Protein AF-A0A817ZMI4-F1 (afdb_monomer_lite)

Sequence (461 aa):
MVRLLRYGTIFGPLKDRWRYLYKSDLYKRRIEAGPEPERFRSSLINWNYDAELYACTHRFGEKMNIESLRNAMTDASFLNQIIKQRTEAGLAATDQTTLSFTHNEELAKRGKQIAENFLRRALQYWYPKFPQEGIDAVTKFLISESTIAYISSKLGFKTLIRCDVPSPRPTMLQNALFAFIGAIDENNNQSRAELFVADFILTHLVGKDMNEIWHVKNPMGLLTTVLEENGRQAPESRLIWATGVSSVLSTYVVGVYSNKEFLGKSAGATISLAEEMAARDALRRLFETDEKRAPIPFDKLYKHGFAHSSEGPEPAYHHVISGYKIYKHENEPFRLKYNNKSLNEFQLAYETWGKLNAKKNNAVLIFTGLSASSHAKSHDENPRAGWWEKFVGPNLGIDTNHFFVICCNHLGGCYGSTGPSSKNPKTNKPYGASFPMLSVEDFVRAQFHLIRHLGIEKVRY

Secondary structure (DSSP, 8-state):
----------S-----HHHHHHHHHHHHHHHHH-PPPP--GGGSSS--HHHHHHHHHHHHT----HHHHHHHTB-HHHHHHHHHHHHHTT-----TTTS----THHHHHHHHHHHHHHHHHHHHHH-TTS-HHHHHHHHHHHTSHHHHHHHHHHHTGGGT-B-SSSS--HHHHHHHHHHHHHHHGGGS-HHHHHHHHHHHTGGGGTT--HHHHS--S-HHHHHHHHHHHTTPPPPEEEEEEEE-TTSTT-EEEEEEEETTEEEEEEEESSHHHHHHHHHHHHHHHHTT-STTSPPP-HHHHHHTT----TTSSS-------SS-EEEEE-SS-EE-SSTT-EES-EEEEEEEES---TT---EEEEEPPTT--S--S-BTTB-SPPTTTTTEETTSSEETTT-EEEEEPPTT-SSSSSSTTSBPTTTSSB-GGGSPP--HHHHHHHHHHHHHHTT-S--B-

Structure (mmCIF, N/CA/C/O backbone):
data_AF-A0A817ZMI4-F1
#
_entry.id   AF-A0A817ZMI4-F1
#
loop_
_atom_site.group_PDB
_atom_site.id
_atom_site.type_symbol
_atom_site.label_atom_id
_atom_site.label_alt_id
_atom_site.label_comp_id
_atom_site.label_asym_id
_atom_site.label_entity_id
_atom_site.label_seq_id
_atom_site.pdbx_PDB_ins_code
_atom_site.Cartn_x
_atom_site.Cartn_y
_atom_site.Cartn_z
_atom_site.occupancy
_atom_site.B_iso_or_equiv
_atom_site.auth_seq_id
_atom_site.auth_comp_id
_atom_site.auth_asym_id
_atom_site.auth_atom_id
_atom_site.pdbx_PDB_model_num
ATOM 1 N N . MET A 1 1 ? 50.688 -44.377 -45.223 1.00 34.75 1 MET A N 1
ATOM 2 C CA . MET A 1 1 ? 50.822 -42.916 -45.038 1.00 34.75 1 MET A CA 1
ATOM 3 C C . MET A 1 1 ? 49.417 -42.318 -45.045 1.00 34.75 1 MET A C 1
ATOM 5 O O . MET A 1 1 ? 48.882 -42.038 -46.105 1.00 34.75 1 MET A O 1
ATOM 9 N N . VAL A 1 2 ? 48.766 -42.244 -43.880 1.00 22.95 2 VAL A N 1
ATOM 10 C CA . VAL A 1 2 ? 47.390 -41.733 -43.741 1.00 22.95 2 VAL A CA 1
ATOM 11 C C . VAL A 1 2 ? 47.461 -40.474 -42.887 1.00 22.95 2 VAL A C 1
ATOM 13 O O . VAL A 1 2 ? 47.774 -40.527 -41.700 1.00 22.95 2 VAL A O 1
ATOM 16 N N . ARG A 1 3 ? 47.247 -39.325 -43.529 1.00 22.47 3 ARG A N 1
ATOM 17 C CA . ARG A 1 3 ? 47.190 -38.008 -42.891 1.00 22.47 3 ARG A CA 1
ATOM 18 C C . ARG A 1 3 ? 45.820 -37.881 -42.217 1.00 22.47 3 ARG A C 1
ATOM 20 O O . ARG A 1 3 ? 44.835 -37.547 -42.864 1.00 22.47 3 ARG A O 1
ATOM 27 N N . LEU A 1 4 ? 45.759 -38.183 -40.922 1.00 25.97 4 LEU A N 1
ATOM 28 C CA . LEU A 1 4 ? 44.625 -37.828 -40.069 1.00 25.97 4 LEU A CA 1
ATOM 29 C C . LEU A 1 4 ? 44.621 -36.307 -39.874 1.00 25.97 4 LEU A C 1
ATOM 31 O O . LEU A 1 4 ? 45.512 -35.741 -39.238 1.00 25.97 4 LEU A O 1
ATOM 35 N N . LEU A 1 5 ? 43.621 -35.651 -40.459 1.00 27.36 5 LEU A N 1
ATOM 36 C CA . LEU A 1 5 ? 43.275 -34.260 -40.193 1.00 27.36 5 LEU A CA 1
ATOM 37 C C . LEU A 1 5 ? 42.954 -34.113 -38.698 1.00 27.36 5 LEU A C 1
ATOM 39 O O . LEU A 1 5 ? 41.965 -34.652 -38.205 1.00 27.36 5 LEU A O 1
ATOM 43 N N . ARG A 1 6 ? 43.809 -33.386 -37.970 1.00 25.92 6 ARG A N 1
ATOM 44 C CA . ARG A 1 6 ? 43.510 -32.907 -36.618 1.00 25.92 6 ARG A CA 1
ATOM 45 C C . ARG A 1 6 ? 42.346 -31.923 -36.716 1.00 25.92 6 ARG A C 1
ATOM 47 O O . ARG A 1 6 ? 42.524 -30.811 -37.207 1.00 25.92 6 ARG A O 1
ATOM 54 N N . TYR A 1 7 ? 41.176 -32.318 -36.224 1.00 29.86 7 TYR A N 1
ATOM 55 C CA . TYR A 1 7 ? 40.136 -31.363 -35.863 1.00 29.86 7 TYR A CA 1
ATOM 56 C C . TYR A 1 7 ? 40.684 -30.455 -34.759 1.00 29.86 7 TYR A C 1
ATOM 58 O O . TYR A 1 7 ? 41.041 -30.919 -33.675 1.00 29.86 7 TYR A O 1
ATOM 66 N N . GLY A 1 8 ? 40.791 -29.164 -35.067 1.00 29.58 8 GLY A N 1
ATOM 67 C CA . GLY A 1 8 ? 41.100 -28.126 -34.097 1.00 29.58 8 GLY A CA 1
ATOM 68 C C . GLY A 1 8 ? 40.060 -28.116 -32.978 1.00 29.58 8 GLY A C 1
ATOM 69 O O . GLY A 1 8 ? 38.854 -28.099 -33.211 1.00 29.58 8 GLY A O 1
ATOM 70 N N . THR A 1 9 ? 40.561 -28.146 -31.754 1.00 34.28 9 THR A N 1
ATOM 71 C CA . THR A 1 9 ? 39.859 -27.950 -30.487 1.00 34.28 9 THR A CA 1
ATOM 72 C C . THR A 1 9 ? 39.013 -26.670 -30.485 1.00 34.28 9 THR A C 1
ATOM 74 O O . THR A 1 9 ? 39.555 -25.580 -30.337 1.00 34.28 9 THR A O 1
ATOM 77 N N . ILE A 1 10 ? 37.685 -26.808 -30.582 1.00 40.47 10 ILE A N 1
ATOM 78 C CA . ILE A 1 10 ? 36.694 -25.757 -30.239 1.00 40.47 10 ILE A CA 1
ATOM 79 C C . ILE A 1 10 ? 36.048 -26.025 -28.860 1.00 40.47 10 ILE A C 1
ATOM 81 O O . ILE A 1 10 ? 35.203 -25.275 -28.386 1.00 40.47 10 ILE A O 1
ATOM 85 N N . PHE A 1 11 ? 36.500 -27.045 -28.131 1.00 34.94 11 PHE A N 1
ATOM 86 C CA . PHE A 1 11 ? 36.130 -27.239 -26.731 1.00 34.94 11 PHE A CA 1
ATOM 87 C C . PHE A 1 11 ? 37.351 -26.972 -25.856 1.00 34.94 11 PHE A C 1
ATOM 89 O O . PHE A 1 11 ? 38.302 -27.752 -25.847 1.00 34.94 11 PHE A O 1
ATOM 96 N N . GLY A 1 12 ? 37.328 -25.856 -25.119 1.00 42.50 12 GLY A N 1
ATOM 97 C CA . GLY A 1 12 ? 38.193 -25.692 -23.950 1.00 42.50 12 GLY A CA 1
ATOM 98 C C . GLY A 1 12 ? 38.009 -26.877 -22.989 1.00 42.50 12 GLY A C 1
ATOM 99 O O . GLY A 1 12 ? 36.995 -27.576 -23.083 1.00 42.50 12 GLY A O 1
ATOM 100 N N . PRO A 1 13 ? 38.964 -27.133 -22.075 1.00 49.22 13 PRO A N 1
ATOM 101 C CA . PRO A 1 13 ? 38.909 -28.301 -21.202 1.00 49.22 13 PRO A CA 1
ATOM 102 C C . PRO A 1 13 ? 37.546 -28.340 -20.516 1.00 49.22 13 PRO A C 1
ATOM 104 O O . PRO A 1 13 ? 37.113 -27.318 -19.976 1.00 49.22 13 PRO A O 1
ATOM 107 N N . LEU A 1 14 ? 36.869 -29.493 -20.588 1.00 50.56 14 LEU A N 1
ATOM 108 C CA . LEU A 1 14 ? 35.656 -29.803 -19.832 1.00 50.56 14 LEU A CA 1
ATOM 109 C C . LEU A 1 14 ? 35.898 -29.367 -18.384 1.00 50.56 14 LEU A C 1
ATOM 111 O O . LEU A 1 14 ? 36.540 -30.077 -17.615 1.00 50.56 14 LEU A O 1
ATOM 115 N N . LYS A 1 15 ? 35.458 -28.156 -18.019 1.00 57.34 15 LYS A N 1
ATOM 116 C CA . LYS A 1 15 ? 35.503 -27.703 -16.633 1.00 57.34 15 LYS A CA 1
ATOM 117 C C . LYS A 1 15 ? 34.625 -28.687 -15.888 1.00 57.34 15 LYS A C 1
ATOM 119 O O . LYS A 1 15 ? 33.422 -28.734 -16.135 1.00 57.34 15 LYS A O 1
ATOM 124 N N . ASP A 1 16 ? 35.254 -29.487 -15.039 1.00 64.25 16 ASP A N 1
ATOM 125 C CA . ASP A 1 16 ? 34.591 -30.476 -14.212 1.00 64.25 16 ASP A CA 1
ATOM 126 C C . ASP A 1 16 ? 33.270 -29.923 -13.660 1.00 64.25 16 ASP A C 1
ATOM 128 O O . ASP A 1 16 ? 33.266 -28.896 -12.973 1.00 64.25 16 ASP A O 1
ATOM 132 N N . ARG A 1 17 ? 32.139 -30.577 -13.955 1.00 67.81 17 ARG A N 1
ATOM 133 C CA . ARG A 1 17 ? 30.804 -30.103 -13.534 1.00 67.81 17 ARG A CA 1
ATOM 134 C C . ARG A 1 17 ? 30.726 -29.842 -12.021 1.00 67.81 17 ARG A C 1
ATOM 136 O O . ARG A 1 17 ? 30.013 -28.935 -11.596 1.00 67.81 17 ARG A O 1
ATOM 143 N N . TRP A 1 18 ? 31.514 -30.564 -11.216 1.00 77.06 18 TRP A N 1
ATOM 144 C CA . TRP A 1 18 ? 31.599 -30.371 -9.765 1.00 77.06 18 TRP A CA 1
ATOM 145 C C . TRP A 1 18 ? 32.202 -29.017 -9.360 1.00 77.06 18 TRP A C 1
ATOM 147 O O . TRP A 1 18 ? 31.798 -28.459 -8.343 1.00 77.06 18 TRP A O 1
ATOM 157 N N . ARG A 1 19 ? 33.105 -28.424 -10.159 1.00 80.62 19 ARG A N 1
ATOM 158 C CA . ARG A 1 19 ? 33.730 -27.124 -9.842 1.00 80.62 19 ARG A CA 1
ATOM 159 C C . ARG A 1 19 ? 32.723 -25.982 -9.841 1.00 80.62 19 ARG A C 1
ATOM 161 O O . ARG A 1 19 ? 32.882 -25.043 -9.068 1.00 80.62 19 ARG A O 1
ATOM 168 N N . TYR A 1 20 ? 31.712 -26.035 -10.710 1.00 83.50 20 TYR A N 1
ATOM 169 C CA . TYR A 1 20 ? 30.647 -25.030 -10.727 1.00 83.50 20 TYR A CA 1
ATOM 170 C C . TYR A 1 20 ? 29.802 -25.113 -9.454 1.00 83.50 20 TYR A C 1
ATOM 172 O O . TYR A 1 20 ? 29.614 -24.100 -8.785 1.00 83.50 20 TYR A O 1
ATOM 180 N N . LEU A 1 21 ? 29.376 -26.326 -9.083 1.00 86.88 21 LEU A N 1
ATOM 181 C CA . LEU A 1 21 ? 28.621 -26.569 -7.852 1.00 86.88 21 LEU A CA 1
ATOM 182 C C . LEU A 1 21 ? 29.419 -26.136 -6.618 1.00 86.88 21 LEU A C 1
ATOM 184 O O . LEU A 1 21 ? 28.891 -25.425 -5.773 1.00 86.88 21 LEU A O 1
ATOM 188 N N . TYR A 1 22 ? 30.710 -26.465 -6.571 1.00 88.25 22 TYR A N 1
ATOM 189 C CA . TYR A 1 22 ? 31.601 -26.059 -5.487 1.00 88.25 22 TYR A CA 1
ATOM 190 C C . TYR A 1 22 ? 31.787 -24.534 -5.401 1.00 88.25 22 TYR A C 1
ATOM 192 O O . TYR A 1 22 ? 31.718 -23.961 -4.320 1.00 88.25 22 TYR A O 1
ATOM 200 N N . LYS A 1 23 ? 31.968 -23.834 -6.530 1.00 89.19 23 LYS A N 1
ATOM 201 C CA . LYS A 1 23 ? 32.045 -22.360 -6.538 1.00 89.19 23 LYS A CA 1
ATOM 202 C C . LYS A 1 23 ? 30.724 -21.700 -6.151 1.00 89.19 23 LYS A C 1
ATOM 204 O O . LYS A 1 23 ? 30.746 -20.669 -5.488 1.00 89.19 23 LYS A O 1
ATOM 209 N N . SER A 1 24 ? 29.597 -22.277 -6.565 1.00 88.38 24 SER A N 1
ATOM 210 C CA . SER A 1 24 ? 28.270 -21.819 -6.151 1.00 88.38 24 SER A CA 1
ATOM 211 C C . SER A 1 24 ? 28.081 -21.990 -4.643 1.00 88.38 24 SER A C 1
ATOM 213 O O . SER A 1 24 ? 27.610 -21.063 -3.992 1.00 88.38 24 SER A O 1
ATOM 215 N N . ASP A 1 25 ? 28.523 -23.116 -4.079 1.00 91.75 25 ASP A N 1
ATOM 216 C CA . ASP A 1 25 ? 28.516 -23.363 -2.635 1.00 91.75 25 ASP A CA 1
ATOM 217 C C . ASP A 1 25 ? 29.406 -22.364 -1.878 1.00 91.75 25 ASP A C 1
ATOM 219 O O . ASP A 1 25 ? 28.947 -21.711 -0.947 1.00 91.75 25 ASP A O 1
ATOM 223 N N . LEU A 1 26 ? 30.643 -22.134 -2.336 1.00 91.19 26 LEU A N 1
ATOM 224 C CA . LEU A 1 26 ? 31.527 -21.116 -1.752 1.00 91.19 26 LEU A CA 1
ATOM 225 C C . LEU A 1 26 ? 30.941 -19.700 -1.828 1.00 91.19 26 LEU A C 1
ATOM 227 O O . LEU A 1 26 ? 31.130 -18.909 -0.906 1.00 91.19 26 LEU A O 1
ATOM 231 N N . TYR A 1 27 ? 30.236 -19.369 -2.912 1.00 87.69 27 TYR A N 1
ATOM 232 C CA . TYR A 1 27 ? 29.552 -18.085 -3.045 1.00 87.69 27 TYR A CA 1
ATOM 233 C C . TYR A 1 27 ? 28.401 -17.951 -2.039 1.00 87.69 27 TYR A C 1
ATOM 235 O O . TYR A 1 27 ? 28.281 -16.910 -1.401 1.00 87.69 27 TYR A O 1
ATOM 243 N N . LYS A 1 28 ? 27.613 -19.013 -1.821 1.00 88.62 28 LYS A N 1
ATOM 244 C CA . LYS A 1 28 ? 26.571 -19.033 -0.780 1.00 88.62 28 LYS A CA 1
ATOM 245 C C . LYS A 1 28 ? 27.164 -18.864 0.615 1.00 88.62 28 LYS A C 1
ATOM 247 O O . LYS A 1 28 ? 26.740 -17.971 1.336 1.00 88.62 28 LYS A O 1
ATOM 252 N N . ARG A 1 29 ? 28.212 -19.626 0.947 1.00 90.94 29 ARG A N 1
ATOM 253 C CA . ARG A 1 29 ? 28.925 -19.497 2.230 1.00 90.94 29 ARG A CA 1
ATOM 254 C C . ARG A 1 29 ? 29.503 -18.100 2.437 1.00 90.94 29 ARG A C 1
ATOM 256 O O . ARG A 1 29 ? 29.531 -17.606 3.556 1.00 90.94 29 ARG A O 1
ATOM 263 N N . ARG A 1 30 ? 29.963 -17.442 1.367 1.00 88.31 30 ARG A N 1
ATOM 264 C CA . ARG A 1 30 ? 30.409 -16.043 1.427 1.00 88.31 30 ARG A CA 1
ATOM 265 C C . ARG A 1 30 ? 29.259 -15.100 1.786 1.00 88.31 30 ARG A C 1
ATOM 267 O O . ARG A 1 30 ? 29.470 -14.228 2.615 1.00 88.31 30 ARG A O 1
ATOM 274 N N . ILE A 1 31 ? 28.082 -15.271 1.182 1.00 87.12 31 ILE A N 1
ATOM 275 C CA . ILE A 1 31 ? 26.888 -14.475 1.514 1.00 87.12 31 ILE A CA 1
ATOM 276 C C . ILE A 1 31 ? 26.465 -14.718 2.972 1.00 87.12 31 ILE A C 1
ATOM 278 O O . ILE A 1 31 ? 26.097 -13.779 3.669 1.00 87.12 31 ILE A O 1
ATOM 282 N N . GLU A 1 32 ? 26.552 -15.963 3.447 1.00 89.56 32 GLU A N 1
ATOM 283 C CA . GLU A 1 32 ? 26.251 -16.335 4.838 1.00 89.56 32 GLU A CA 1
ATOM 284 C C . GLU A 1 32 ? 27.261 -15.762 5.841 1.00 89.56 32 GLU A C 1
ATOM 286 O O . GLU A 1 32 ? 26.881 -15.392 6.949 1.00 89.56 32 GLU A O 1
ATOM 291 N N . ALA A 1 33 ? 28.538 -15.656 5.458 1.00 90.19 33 ALA A N 1
ATOM 292 C CA . ALA A 1 33 ? 29.588 -15.079 6.297 1.00 90.19 33 ALA A CA 1
ATOM 293 C C . ALA A 1 33 ? 29.386 -13.576 6.563 1.00 90.19 33 ALA A C 1
ATOM 295 O O . ALA A 1 33 ? 29.938 -13.045 7.527 1.00 90.19 33 ALA A O 1
ATOM 296 N N . GLY A 1 34 ? 28.603 -12.893 5.729 1.00 86.62 34 GLY A N 1
ATOM 297 C CA . GLY A 1 34 ? 28.190 -11.520 5.964 1.00 86.62 34 GLY A CA 1
ATOM 298 C C . GLY A 1 34 ? 27.690 -10.830 4.696 1.00 86.62 34 GLY A C 1
ATOM 299 O O . GLY A 1 34 ? 28.066 -11.209 3.583 1.00 86.62 34 GLY A O 1
ATOM 300 N N . PRO A 1 35 ? 26.854 -9.790 4.846 1.00 82.38 35 PRO A N 1
ATOM 301 C CA . PRO A 1 35 ? 26.375 -9.020 3.712 1.00 82.38 35 PRO A CA 1
ATOM 302 C C . PRO A 1 35 ? 27.527 -8.237 3.071 1.00 82.38 35 PRO A C 1
ATOM 304 O O . PRO A 1 35 ? 28.329 -7.596 3.752 1.00 82.38 35 PRO A O 1
ATOM 307 N N . GLU A 1 36 ? 27.596 -8.267 1.741 1.00 81.06 36 GLU A N 1
ATOM 308 C CA . GLU A 1 36 ? 28.456 -7.353 0.990 1.00 81.06 36 GLU A CA 1
ATOM 309 C C . GLU A 1 36 ? 28.009 -5.897 1.223 1.00 81.06 36 GLU A C 1
ATOM 311 O O . GLU A 1 36 ? 26.822 -5.656 1.472 1.00 81.06 36 GLU A O 1
ATOM 316 N N . PRO A 1 37 ? 28.922 -4.909 1.132 1.00 84.75 37 PRO A N 1
ATOM 317 C CA . PRO A 1 37 ? 28.535 -3.509 1.247 1.00 84.75 37 PRO A CA 1
ATOM 318 C C . PRO A 1 37 ? 27.491 -3.169 0.183 1.00 84.75 37 PRO A C 1
ATOM 320 O O . PRO A 1 37 ? 27.635 -3.544 -0.987 1.00 84.75 37 PRO A O 1
ATOM 323 N N . GLU A 1 38 ? 26.445 -2.452 0.592 1.00 85.88 38 GLU A N 1
ATOM 324 C CA . GLU A 1 38 ? 25.374 -2.066 -0.317 1.00 85.88 38 GLU A CA 1
ATOM 325 C C . GLU A 1 38 ? 25.919 -1.216 -1.468 1.00 85.88 38 GLU A C 1
ATOM 327 O O . GLU A 1 38 ? 26.738 -0.312 -1.288 1.00 85.88 38 GLU A O 1
ATOM 332 N N . ARG A 1 39 ? 25.439 -1.508 -2.675 1.00 88.25 39 ARG A N 1
ATOM 333 C CA . ARG A 1 39 ? 25.784 -0.774 -3.893 1.00 88.25 39 ARG A CA 1
ATOM 334 C C . ARG A 1 39 ? 24.528 -0.165 -4.481 1.00 88.25 39 ARG A C 1
ATOM 336 O O . ARG A 1 39 ? 23.438 -0.720 -4.347 1.00 88.25 39 ARG A O 1
ATOM 343 N N . PHE A 1 40 ? 24.689 0.942 -5.197 1.00 90.12 40 PHE A N 1
ATOM 344 C CA . PHE A 1 40 ? 23.591 1.514 -5.963 1.00 90.12 40 PHE A CA 1
ATOM 345 C C . PHE A 1 40 ? 23.077 0.503 -6.984 1.00 90.12 40 PHE A C 1
ATOM 347 O O . PHE A 1 40 ? 23.865 -0.122 -7.701 1.00 90.12 40 PHE A O 1
ATOM 354 N N . ARG A 1 41 ? 21.754 0.400 -7.128 1.00 89.25 41 ARG A N 1
ATOM 355 C CA . ARG A 1 41 ? 21.135 -0.423 -8.178 1.00 89.25 41 ARG A CA 1
ATOM 356 C C . ARG A 1 41 ? 21.623 -0.030 -9.579 1.00 89.25 41 ARG A C 1
ATOM 358 O O . ARG A 1 41 ? 21.739 -0.903 -10.442 1.00 89.25 41 ARG A O 1
ATOM 365 N N . SER A 1 42 ? 21.954 1.246 -9.766 1.00 88.25 42 SER A N 1
ATOM 366 C CA . SER A 1 42 ? 22.490 1.811 -11.006 1.00 88.25 42 SER A CA 1
ATOM 367 C C . SER A 1 42 ? 23.905 1.355 -11.361 1.00 88.25 42 SER A C 1
ATOM 369 O O . SER A 1 42 ? 24.293 1.445 -12.519 1.00 88.25 42 SER A O 1
ATOM 371 N N . SER A 1 43 ? 24.667 0.833 -10.395 1.00 89.31 43 SER A N 1
ATOM 372 C CA . SER A 1 43 ? 26.020 0.306 -10.630 1.00 89.31 43 SER A CA 1
ATOM 373 C C . SER A 1 43 ? 26.032 -1.097 -11.251 1.00 89.31 43 SER A C 1
ATOM 375 O O . SER A 1 43 ? 27.084 -1.591 -11.655 1.00 89.31 43 SER A O 1
ATOM 377 N N . LEU A 1 44 ? 24.876 -1.766 -11.308 1.00 88.19 44 LEU A N 1
ATOM 378 C CA . LEU A 1 44 ? 24.746 -3.096 -11.900 1.00 88.19 44 LEU A CA 1
ATOM 379 C C . LEU A 1 44 ? 24.613 -3.004 -13.425 1.00 88.19 44 LEU A C 1
ATOM 381 O O . LEU A 1 44 ? 23.970 -2.099 -13.943 1.00 88.19 44 LEU A O 1
ATOM 385 N N . ILE A 1 45 ? 25.156 -4.001 -14.133 1.00 87.44 45 ILE A N 1
ATOM 386 C CA . ILE A 1 45 ? 25.247 -4.043 -15.608 1.00 87.44 45 ILE A CA 1
ATOM 387 C C . ILE A 1 45 ? 23.875 -3.877 -16.288 1.00 87.44 45 ILE A C 1
ATOM 389 O O . ILE A 1 45 ? 23.762 -3.221 -17.318 1.00 87.44 45 ILE A O 1
ATOM 393 N N . ASN A 1 46 ? 22.820 -4.445 -15.699 1.00 90.44 46 ASN A N 1
ATOM 394 C CA . ASN A 1 46 ? 21.464 -4.407 -16.248 1.00 90.44 46 ASN A CA 1
ATOM 395 C C . ASN A 1 46 ? 20.699 -3.190 -15.708 1.00 90.44 46 ASN A C 1
ATOM 397 O O . ASN A 1 46 ? 19.777 -3.336 -14.895 1.00 90.44 46 ASN A O 1
ATOM 401 N N . TRP A 1 47 ? 21.126 -1.988 -16.087 1.00 91.56 47 TRP A N 1
ATOM 402 C CA . TRP A 1 47 ? 20.478 -0.743 -15.683 1.00 91.56 47 TRP A CA 1
ATOM 403 C C . TRP A 1 47 ? 20.495 0.298 -16.801 1.00 91.56 47 TRP A C 1
ATOM 405 O O . TRP A 1 47 ? 21.546 0.607 -17.356 1.00 91.56 47 TRP A O 1
ATOM 415 N N . ASN A 1 48 ? 19.328 0.872 -17.090 1.00 93.69 48 ASN A N 1
ATOM 416 C CA . ASN A 1 48 ? 19.181 2.032 -17.960 1.00 93.69 48 ASN A CA 1
ATOM 417 C C . ASN A 1 48 ? 18.191 3.001 -17.308 1.00 93.69 48 ASN A C 1
ATOM 419 O O . ASN A 1 48 ? 17.015 2.680 -17.165 1.00 93.69 48 ASN A O 1
ATOM 423 N N . TYR A 1 49 ? 18.674 4.180 -16.916 1.00 92.69 49 TYR A N 1
ATOM 424 C CA . TYR A 1 49 ? 17.883 5.127 -16.136 1.00 92.69 49 TYR A CA 1
ATOM 425 C C . TYR A 1 49 ? 16.651 5.642 -16.888 1.00 92.69 49 TYR A C 1
ATOM 427 O O . TYR A 1 49 ? 15.569 5.689 -16.313 1.00 92.69 49 TYR A O 1
ATOM 435 N N . ASP A 1 50 ? 16.780 5.961 -18.176 1.00 92.31 50 ASP A N 1
ATOM 436 C CA . ASP A 1 50 ? 15.670 6.511 -18.961 1.00 92.31 50 ASP A CA 1
ATOM 437 C C . ASP A 1 50 ? 14.579 5.467 -19.209 1.00 92.31 50 ASP A C 1
ATOM 439 O O . ASP A 1 50 ? 13.390 5.775 -19.128 1.00 92.31 50 ASP A O 1
ATOM 443 N N . ALA A 1 51 ? 14.977 4.210 -19.426 1.00 91.88 51 ALA A N 1
ATOM 444 C CA . ALA A 1 51 ? 14.037 3.099 -19.541 1.00 91.88 51 ALA A CA 1
ATOM 445 C C . ALA A 1 51 ? 13.291 2.839 -18.221 1.00 91.88 51 ALA A C 1
ATOM 447 O O . ALA A 1 51 ? 12.094 2.564 -18.239 1.00 91.88 51 ALA A O 1
ATOM 448 N N . GLU A 1 52 ? 13.973 2.958 -17.078 1.00 93.25 52 GLU A N 1
ATOM 449 C CA . GLU A 1 52 ? 13.370 2.788 -15.750 1.00 93.25 52 GLU A CA 1
ATOM 450 C C . GLU A 1 52 ? 12.415 3.942 -15.402 1.00 93.25 52 GLU A C 1
ATOM 452 O O . GLU A 1 52 ? 11.327 3.703 -14.876 1.00 93.25 52 GLU A O 1
ATOM 457 N N . LEU A 1 53 ? 12.761 5.187 -15.757 1.00 92.31 53 LEU A N 1
ATOM 458 C CA . LEU A 1 53 ? 11.858 6.335 -15.624 1.00 92.31 53 LEU A CA 1
ATOM 459 C C . LEU A 1 53 ? 10.613 6.178 -16.506 1.00 92.31 53 LEU A C 1
ATOM 461 O O . LEU A 1 53 ? 9.498 6.393 -16.035 1.00 92.31 53 LEU A O 1
ATOM 465 N N . TYR A 1 54 ? 10.782 5.746 -17.756 1.00 90.69 54 TYR A N 1
ATOM 466 C CA . TYR A 1 54 ? 9.667 5.456 -18.660 1.00 90.69 54 TYR A CA 1
ATOM 467 C C . TYR A 1 54 ? 8.787 4.305 -18.145 1.00 90.69 54 TYR A C 1
ATOM 469 O O . TYR A 1 54 ? 7.562 4.392 -18.140 1.00 90.69 54 TYR A O 1
ATOM 477 N N . ALA A 1 55 ? 9.385 3.224 -17.643 1.00 89.81 55 ALA A N 1
ATOM 478 C CA . ALA A 1 55 ? 8.630 2.126 -17.045 1.00 89.81 55 ALA A CA 1
ATOM 479 C C . ALA A 1 55 ? 7.866 2.574 -15.786 1.00 89.81 55 ALA A C 1
ATOM 481 O O . ALA A 1 55 ? 6.763 2.091 -15.530 1.00 89.81 55 ALA A O 1
ATOM 482 N N . CYS A 1 56 ? 8.432 3.505 -15.013 1.00 89.88 56 CYS A N 1
ATOM 483 C CA . CYS A 1 56 ? 7.797 4.088 -13.837 1.00 89.88 56 CYS A CA 1
ATOM 484 C C . CYS A 1 56 ? 6.508 4.843 -14.202 1.00 89.88 56 CYS A C 1
ATOM 486 O O . CYS A 1 56 ? 5.465 4.565 -13.613 1.00 89.88 56 CYS A O 1
ATOM 488 N N . THR A 1 57 ? 6.533 5.722 -15.211 1.00 87.31 57 THR A N 1
ATOM 489 C CA . THR A 1 57 ? 5.330 6.464 -15.643 1.00 87.31 57 THR A CA 1
ATOM 490 C C . THR A 1 57 ? 4.223 5.521 -16.117 1.00 87.31 57 THR A C 1
ATOM 492 O O . THR A 1 57 ? 3.074 5.636 -15.689 1.00 87.31 57 THR A O 1
ATOM 495 N N . HIS A 1 58 ? 4.582 4.518 -16.921 1.00 87.06 58 HIS A N 1
ATOM 496 C CA . HIS A 1 58 ? 3.641 3.521 -17.426 1.00 87.06 58 HIS A CA 1
ATOM 497 C C . HIS A 1 58 ? 3.074 2.607 -16.338 1.00 87.06 58 HIS A C 1
ATOM 499 O O . HIS A 1 58 ? 1.911 2.219 -16.431 1.00 87.06 58 HIS A O 1
ATOM 505 N N . ARG A 1 59 ? 3.850 2.291 -15.293 1.00 88.06 59 ARG A N 1
ATOM 506 C CA . ARG A 1 59 ? 3.378 1.496 -14.148 1.00 88.06 59 ARG A CA 1
ATOM 507 C C . ARG A 1 59 ? 2.210 2.168 -13.430 1.00 88.06 59 ARG A C 1
ATOM 509 O O . ARG A 1 59 ? 1.292 1.475 -13.008 1.00 88.06 59 ARG A O 1
ATOM 516 N N . PHE A 1 60 ? 2.254 3.491 -13.298 1.00 86.06 60 PHE A N 1
ATOM 517 C CA . PHE A 1 60 ? 1.192 4.272 -12.659 1.00 86.06 60 PHE A CA 1
ATOM 518 C C . PHE A 1 60 ? 0.102 4.729 -13.637 1.00 86.06 60 PHE A C 1
ATOM 520 O O . PHE A 1 60 ? -0.920 5.257 -13.209 1.00 86.06 60 PHE A O 1
ATOM 527 N N . GLY A 1 61 ? 0.296 4.521 -14.943 1.00 83.62 61 GLY A N 1
ATOM 528 C CA . GLY A 1 61 ? -0.617 5.015 -15.974 1.00 83.62 61 GLY A CA 1
ATOM 529 C C . GLY A 1 61 ? -0.603 6.541 -16.117 1.00 83.62 61 GLY A C 1
ATOM 530 O O . GLY A 1 61 ? -1.565 7.111 -16.626 1.00 83.62 61 GLY A O 1
ATOM 531 N N . GLU A 1 62 ? 0.468 7.209 -15.677 1.00 82.31 62 GLU A N 1
ATOM 532 C CA . GLU A 1 62 ? 0.577 8.670 -15.697 1.00 82.31 62 GLU A CA 1
ATOM 533 C C . GLU A 1 62 ? 1.320 9.163 -16.941 1.00 82.31 62 GLU A C 1
ATOM 535 O O . GLU A 1 62 ? 2.404 8.682 -17.278 1.00 82.31 62 GLU A O 1
ATOM 540 N N . LYS A 1 63 ? 0.765 10.178 -17.612 1.00 81.00 63 LYS A N 1
ATOM 541 C CA . LYS A 1 63 ? 1.415 10.851 -18.747 1.00 81.00 63 LYS A CA 1
ATOM 542 C C . LYS A 1 63 ? 2.227 12.038 -18.225 1.00 81.00 63 LYS A C 1
ATOM 544 O O . LYS A 1 63 ? 1.700 13.138 -18.095 1.00 81.00 63 LYS A O 1
ATOM 549 N N . MET A 1 64 ? 3.500 11.804 -17.909 1.00 82.44 64 MET A N 1
ATOM 550 C CA . MET A 1 64 ? 4.419 12.828 -17.392 1.00 82.44 64 MET A CA 1
ATOM 551 C C . MET A 1 64 ? 5.577 13.102 -18.349 1.00 82.44 64 MET A C 1
ATOM 553 O O . MET A 1 64 ? 6.003 12.217 -19.093 1.00 82.44 64 MET A O 1
ATOM 557 N N . ASN A 1 65 ? 6.123 14.319 -18.279 1.00 87.75 65 ASN A N 1
ATOM 558 C CA . ASN A 1 65 ? 7.397 14.634 -18.911 1.00 87.75 65 ASN A CA 1
ATOM 559 C C . ASN A 1 65 ? 8.531 13.902 -18.170 1.00 87.75 65 ASN A C 1
ATOM 561 O O . ASN A 1 65 ? 8.634 13.955 -16.941 1.00 87.75 65 ASN A O 1
ATOM 565 N N . ILE A 1 66 ? 9.392 13.223 -18.929 1.00 87.62 66 ILE A N 1
ATOM 566 C CA . ILE A 1 66 ? 10.534 12.476 -18.394 1.00 87.62 66 ILE A CA 1
ATOM 567 C C . ILE A 1 66 ? 11.514 13.423 -17.693 1.00 87.62 66 ILE A C 1
ATOM 569 O O . ILE A 1 66 ? 12.103 13.040 -16.687 1.00 87.62 66 ILE A O 1
ATOM 573 N N . GLU A 1 67 ? 11.669 14.661 -18.170 1.00 88.56 67 GLU A N 1
ATOM 574 C CA . GLU A 1 67 ? 12.569 15.651 -17.562 1.00 88.56 67 GLU A CA 1
ATOM 575 C C . GLU A 1 67 ? 12.092 16.098 -16.175 1.00 88.56 67 GLU A C 1
ATOM 577 O O . GLU A 1 67 ? 12.873 16.106 -15.224 1.00 88.56 67 GLU A O 1
ATOM 582 N N . SER A 1 68 ? 10.797 16.369 -16.021 1.00 88.81 68 SER A N 1
ATOM 583 C CA . SER A 1 68 ? 10.191 16.702 -14.729 1.00 88.81 68 SER A CA 1
ATOM 584 C C . SER A 1 68 ? 10.309 15.548 -13.738 1.00 88.81 68 SER A C 1
ATOM 586 O O . SER A 1 68 ? 10.713 15.737 -12.591 1.00 88.81 68 SER A O 1
ATOM 588 N N . LEU A 1 69 ? 10.050 14.318 -14.196 1.00 90.94 69 LEU A N 1
ATOM 589 C CA . LEU A 1 69 ? 10.223 13.120 -13.375 1.00 90.94 69 LEU A CA 1
ATOM 590 C C . LEU A 1 69 ? 11.689 12.921 -12.965 1.00 90.94 69 LEU A C 1
ATOM 592 O O . LEU A 1 69 ? 11.997 12.572 -11.825 1.00 90.94 69 LEU A O 1
ATOM 596 N N . ARG A 1 70 ? 12.608 13.166 -13.897 1.00 92.69 70 ARG A N 1
ATOM 597 C CA . ARG A 1 70 ? 14.049 13.110 -13.669 1.00 92.69 70 ARG A CA 1
ATOM 598 C C . ARG A 1 70 ? 14.466 14.120 -12.593 1.00 92.69 70 ARG A C 1
ATOM 600 O O . ARG A 1 70 ? 15.263 13.757 -11.725 1.00 92.69 70 ARG A O 1
ATOM 607 N N . ASN A 1 71 ? 13.922 15.335 -12.617 1.00 91.44 71 ASN A N 1
ATOM 608 C CA . ASN A 1 71 ? 14.159 16.357 -11.596 1.00 91.44 71 ASN A CA 1
ATOM 609 C C . ASN A 1 71 ? 13.546 15.956 -10.248 1.00 91.44 71 ASN A C 1
ATOM 611 O O . ASN A 1 71 ? 14.239 16.000 -9.236 1.00 91.44 71 ASN A O 1
ATOM 615 N N . ALA A 1 72 ? 12.315 15.434 -10.230 1.00 93.19 72 ALA A N 1
ATOM 616 C CA . ALA A 1 72 ? 11.660 14.942 -9.014 1.00 93.19 72 ALA A CA 1
ATOM 617 C C . ALA A 1 72 ? 12.458 13.833 -8.297 1.00 93.19 72 ALA A C 1
ATOM 619 O O . ALA A 1 72 ? 12.509 13.783 -7.066 1.00 93.19 72 ALA A O 1
ATOM 620 N N . MET A 1 73 ? 13.132 12.971 -9.065 1.00 94.25 73 MET A N 1
ATOM 621 C CA . MET A 1 73 ? 13.970 11.878 -8.554 1.00 94.25 73 MET A CA 1
ATOM 622 C C . MET A 1 73 ? 15.420 12.296 -8.241 1.00 94.25 73 MET A C 1
ATOM 624 O O . MET A 1 73 ? 16.243 11.435 -7.925 1.00 94.25 73 MET A O 1
ATOM 628 N N . THR A 1 74 ? 15.765 13.585 -8.334 1.00 93.25 74 THR A N 1
ATOM 629 C CA . THR A 1 74 ? 17.111 14.097 -8.023 1.00 93.25 74 THR A CA 1
ATOM 630 C C . THR A 1 74 ? 17.120 14.808 -6.679 1.00 93.25 74 THR A C 1
ATOM 632 O O . THR A 1 74 ? 16.510 15.863 -6.527 1.00 93.25 74 THR A O 1
ATOM 635 N N . ASP A 1 75 ? 17.844 14.247 -5.713 1.00 93.25 75 ASP A N 1
ATOM 636 C CA . ASP A 1 75 ? 18.015 14.856 -4.395 1.00 93.25 75 ASP A CA 1
ATOM 637 C C . ASP A 1 75 ? 19.148 15.902 -4.387 1.00 93.25 75 ASP A C 1
ATOM 639 O O . ASP A 1 75 ? 20.111 15.814 -5.156 1.00 93.25 75 ASP A O 1
ATOM 643 N N . ALA A 1 76 ? 19.075 16.872 -3.471 1.00 90.69 76 ALA A N 1
ATOM 644 C CA . ALA A 1 76 ? 20.104 17.899 -3.303 1.00 90.69 76 ALA A CA 1
ATOM 645 C C . ALA A 1 76 ? 21.488 17.312 -2.951 1.00 90.69 76 ALA A C 1
ATOM 647 O O . ALA A 1 76 ? 22.518 17.817 -3.405 1.00 90.69 76 ALA A O 1
ATOM 648 N N . SER A 1 77 ? 21.535 16.209 -2.194 1.00 91.12 77 SER A N 1
ATOM 649 C CA . SER A 1 77 ? 22.791 15.532 -1.831 1.00 91.12 77 SER A CA 1
ATOM 650 C C . SER A 1 77 ? 23.581 15.041 -3.047 1.00 91.12 77 SER A C 1
ATOM 652 O O . SER A 1 77 ? 24.808 15.146 -3.075 1.00 91.12 77 SER A O 1
ATOM 654 N N . PHE A 1 78 ? 22.887 14.563 -4.080 1.00 90.69 78 PHE A N 1
ATOM 655 C CA . PHE A 1 78 ? 23.504 14.076 -5.309 1.00 90.69 78 PHE A CA 1
ATOM 656 C C . PHE A 1 78 ? 24.148 15.209 -6.110 1.00 90.69 78 PHE A C 1
ATOM 658 O O . PHE A 1 78 ? 25.261 15.057 -6.616 1.00 90.69 78 PHE A O 1
ATOM 665 N N . LEU A 1 79 ? 23.491 16.371 -6.176 1.00 87.19 79 LEU A N 1
ATOM 666 C CA . LEU A 1 79 ? 24.065 17.559 -6.811 1.00 87.19 79 LEU A CA 1
ATOM 667 C C . LEU A 1 79 ? 25.334 18.009 -6.083 1.00 87.19 79 LEU A C 1
ATOM 669 O O . LEU A 1 79 ? 26.356 18.243 -6.726 1.00 87.19 79 LEU A O 1
ATOM 673 N N . ASN A 1 80 ? 25.305 18.032 -4.748 1.00 88.88 80 ASN A N 1
ATOM 674 C CA . ASN A 1 80 ? 26.476 18.370 -3.938 1.00 88.88 80 ASN A CA 1
ATOM 675 C C . ASN A 1 80 ? 27.644 17.402 -4.186 1.00 88.88 80 ASN A C 1
ATOM 677 O O . ASN A 1 80 ? 28.794 17.830 -4.290 1.00 88.88 80 ASN A O 1
ATOM 681 N N . GLN A 1 81 ? 27.360 16.105 -4.340 1.00 88.88 81 GLN A N 1
ATOM 682 C CA . GLN A 1 81 ? 28.373 15.104 -4.671 1.00 88.88 81 GLN A CA 1
ATOM 683 C C . GLN A 1 81 ? 28.977 15.326 -6.065 1.00 88.88 81 GLN A C 1
ATOM 685 O O . GLN A 1 81 ? 30.198 15.251 -6.213 1.00 88.88 81 GLN A O 1
ATOM 690 N N . ILE A 1 82 ? 28.156 15.628 -7.077 1.00 87.12 82 ILE A N 1
ATOM 691 C CA . ILE A 1 82 ? 28.638 15.929 -8.435 1.00 87.12 82 ILE A CA 1
ATOM 692 C C . ILE A 1 82 ? 29.520 17.176 -8.432 1.00 87.12 82 ILE A C 1
ATOM 694 O O . ILE A 1 82 ? 30.590 17.169 -9.041 1.00 87.12 82 ILE A O 1
ATOM 698 N N . ILE A 1 83 ? 29.080 18.240 -7.756 1.00 85.69 83 ILE A N 1
ATOM 699 C CA . ILE A 1 83 ? 29.840 19.489 -7.647 1.00 85.69 83 ILE A CA 1
ATOM 700 C C . ILE A 1 83 ? 31.203 19.195 -7.019 1.00 85.69 83 ILE A C 1
ATOM 702 O O . ILE A 1 83 ? 32.226 19.557 -7.598 1.00 85.69 83 ILE A O 1
ATOM 706 N N . LYS A 1 84 ? 31.231 18.442 -5.913 1.00 89.31 84 LYS A N 1
ATOM 707 C CA . LYS A 1 84 ? 32.472 18.029 -5.249 1.00 89.31 84 LYS A CA 1
ATOM 708 C C . LYS A 1 84 ? 33.410 17.261 -6.192 1.00 89.31 84 LYS A C 1
ATOM 710 O O . LYS A 1 84 ? 34.568 17.643 -6.342 1.00 89.31 84 LYS A O 1
ATOM 715 N N . GLN A 1 85 ? 32.909 16.246 -6.897 1.00 87.94 85 GLN A N 1
ATOM 716 C CA . GLN A 1 85 ? 33.712 15.458 -7.845 1.00 87.94 85 GLN A CA 1
ATOM 717 C C . GLN A 1 85 ? 34.271 16.305 -8.998 1.00 87.94 85 GLN A C 1
ATOM 719 O O . GLN A 1 85 ? 35.412 16.111 -9.412 1.00 87.94 85 GLN A O 1
ATOM 724 N N . ARG A 1 86 ? 33.495 17.269 -9.511 1.00 84.50 86 ARG A N 1
ATOM 725 C CA . ARG A 1 86 ? 33.957 18.194 -10.559 1.00 84.50 86 ARG A CA 1
ATOM 726 C C . ARG A 1 86 ? 35.052 19.129 -10.057 1.00 84.50 86 ARG A C 1
ATOM 728 O O . ARG A 1 86 ? 36.033 19.324 -10.771 1.00 84.50 86 ARG A O 1
ATOM 735 N N . THR A 1 87 ? 34.908 19.653 -8.838 1.00 86.88 87 THR A N 1
ATOM 736 C CA . THR A 1 87 ? 35.935 20.503 -8.218 1.00 86.88 87 THR A CA 1
ATOM 737 C C . THR A 1 87 ? 37.236 19.744 -7.972 1.00 86.88 87 THR A C 1
ATOM 739 O O . THR A 1 87 ? 38.306 20.262 -8.272 1.00 86.88 87 THR A O 1
ATOM 742 N N . GLU A 1 88 ? 37.158 18.490 -7.515 1.00 90.69 88 GLU A N 1
ATOM 743 C CA . GLU A 1 88 ? 38.325 17.614 -7.334 1.00 90.69 88 GLU A CA 1
ATOM 744 C C . GLU A 1 88 ? 39.013 17.283 -8.669 1.00 90.69 88 GLU A C 1
ATOM 746 O O . GLU A 1 88 ? 40.233 17.150 -8.721 1.00 90.69 88 GLU A O 1
ATOM 751 N N . ALA A 1 89 ? 38.251 17.207 -9.764 1.00 88.19 89 ALA A N 1
ATOM 752 C CA . ALA A 1 89 ? 38.768 16.987 -11.114 1.00 88.19 89 ALA A CA 1
ATOM 753 C C . ALA A 1 89 ? 39.333 18.256 -11.791 1.00 88.19 89 ALA A C 1
ATOM 755 O O . ALA A 1 89 ? 39.752 18.187 -12.947 1.00 88.19 89 ALA A O 1
ATOM 756 N N . GLY A 1 90 ? 39.332 19.414 -11.116 1.00 83.56 90 GLY A N 1
ATOM 757 C CA . GLY A 1 90 ? 39.841 20.677 -11.663 1.00 83.56 90 GLY A CA 1
ATOM 758 C C . GLY A 1 90 ? 38.963 21.302 -12.756 1.00 83.56 90 GLY A C 1
ATOM 759 O O . GLY A 1 90 ? 39.417 22.190 -13.476 1.00 83.56 90 GLY A O 1
ATOM 760 N N . LEU A 1 91 ? 37.713 20.852 -12.896 1.00 81.69 91 LEU A N 1
ATOM 761 C CA . LEU A 1 91 ? 36.720 21.478 -13.770 1.00 81.69 91 LEU A CA 1
ATOM 762 C C . LEU A 1 91 ? 36.118 22.694 -13.051 1.00 81.69 91 LEU A C 1
ATOM 764 O O . LEU A 1 91 ? 35.911 22.653 -11.838 1.00 81.69 91 LEU A O 1
ATOM 768 N N . ALA A 1 92 ? 35.827 23.774 -13.788 1.00 66.00 92 ALA A N 1
ATOM 769 C CA . ALA A 1 92 ? 35.249 24.987 -13.208 1.00 66.00 92 ALA A CA 1
ATOM 770 C C . ALA A 1 92 ? 33.991 24.645 -12.391 1.00 66.00 92 ALA A C 1
ATOM 772 O O . ALA A 1 92 ? 33.101 23.956 -12.896 1.00 66.00 92 ALA A O 1
ATOM 773 N N . ALA A 1 93 ? 33.919 25.133 -11.147 1.00 58.00 93 ALA A N 1
ATOM 774 C CA . ALA A 1 93 ? 32.723 25.090 -10.308 1.00 58.00 93 ALA A CA 1
ATOM 775 C C . ALA A 1 93 ? 31.674 25.989 -10.956 1.00 58.00 93 ALA A C 1
ATOM 777 O O . ALA A 1 93 ? 31.579 27.179 -10.689 1.00 58.00 93 ALA A O 1
ATOM 778 N N . THR A 1 94 ? 30.999 25.439 -11.947 1.00 55.62 94 THR A N 1
ATOM 779 C CA . THR A 1 94 ? 30.097 26.200 -12.781 1.00 55.62 94 THR A CA 1
ATOM 780 C C . THR A 1 94 ? 28.780 26.304 -12.013 1.00 55.62 94 THR A C 1
ATOM 782 O O . THR A 1 94 ? 28.284 25.287 -11.521 1.00 55.62 94 THR A O 1
ATOM 785 N N . ASP A 1 95 ? 28.279 27.531 -11.839 1.00 52.72 95 ASP A N 1
ATOM 786 C CA . ASP A 1 95 ? 27.040 27.844 -11.120 1.00 52.72 95 ASP A CA 1
ATOM 787 C C . ASP A 1 95 ? 25.890 26.907 -11.530 1.00 52.72 95 ASP A C 1
ATOM 789 O O . ASP A 1 95 ? 25.872 26.373 -12.644 1.00 52.72 95 ASP A O 1
ATOM 793 N N . GLN A 1 96 ? 24.899 26.732 -10.646 1.00 52.19 96 GLN A N 1
ATOM 794 C CA . GLN A 1 96 ? 23.706 25.881 -10.840 1.00 52.19 96 GLN A CA 1
ATOM 795 C C . GLN A 1 96 ? 23.046 26.012 -12.233 1.00 52.19 96 GLN A C 1
ATOM 797 O O . GLN A 1 96 ? 22.381 25.089 -12.682 1.00 52.19 96 GLN A O 1
ATOM 802 N N . THR A 1 97 ? 23.269 27.120 -12.941 1.00 49.56 97 THR A N 1
ATOM 803 C CA . THR A 1 97 ? 22.812 27.435 -14.301 1.00 49.56 97 THR A CA 1
ATOM 804 C C . THR A 1 97 ? 23.430 26.611 -15.440 1.00 49.56 97 THR A C 1
ATOM 806 O O . THR A 1 97 ? 22.871 26.592 -16.532 1.00 49.56 97 THR A O 1
ATOM 809 N N . THR A 1 98 ? 24.554 25.920 -15.239 1.00 54.00 98 THR A N 1
ATOM 810 C CA . THR A 1 98 ? 25.222 25.104 -16.293 1.00 54.00 98 THR A CA 1
ATOM 811 C C . THR A 1 98 ? 25.029 23.600 -16.121 1.00 54.00 98 THR A C 1
ATOM 813 O O . THR A 1 98 ? 25.288 22.821 -17.040 1.00 54.00 98 THR A O 1
ATOM 816 N N . LEU A 1 99 ? 24.534 23.173 -14.960 1.00 60.12 99 LEU A N 1
ATOM 817 C CA . LEU A 1 99 ? 23.977 21.843 -14.764 1.00 60.12 99 LEU A CA 1
ATOM 818 C C . LEU A 1 99 ? 22.494 21.916 -15.131 1.00 60.12 99 LEU A C 1
ATOM 820 O O . LEU A 1 99 ? 21.728 22.613 -14.484 1.00 60.12 99 LEU A O 1
ATOM 824 N N . SER A 1 100 ? 22.061 21.170 -16.144 1.00 64.31 100 SER A N 1
ATOM 825 C CA . SER A 1 100 ? 20.656 21.095 -16.580 1.00 64.31 100 SER A CA 1
ATOM 826 C C . SER A 1 100 ? 19.718 20.411 -15.564 1.00 64.31 100 SER A C 1
ATOM 828 O O . SER A 1 100 ? 18.691 19.863 -15.955 1.00 64.31 100 SER A O 1
ATOM 830 N N . PHE A 1 101 ? 20.101 20.332 -14.288 1.00 67.75 101 PHE A N 1
ATOM 831 C CA . PHE A 1 101 ? 19.398 19.589 -13.248 1.00 67.75 101 PHE A CA 1
ATOM 832 C C . PHE A 1 101 ? 18.916 20.552 -12.167 1.00 67.75 101 PHE A C 1
ATOM 834 O O . PHE A 1 101 ? 19.723 21.237 -11.540 1.00 67.75 101 PHE A O 1
ATOM 841 N N . THR A 1 102 ? 17.611 20.555 -11.913 1.00 79.88 102 THR A N 1
ATOM 842 C CA . THR A 1 102 ? 17.024 21.231 -10.754 1.00 79.88 102 THR A CA 1
ATOM 843 C C . THR A 1 102 ? 16.876 20.248 -9.591 1.00 79.88 102 THR A C 1
ATOM 845 O O . THR A 1 102 ? 16.795 19.033 -9.783 1.00 79.88 102 THR A O 1
ATOM 848 N N . HIS A 1 103 ? 16.896 20.771 -8.365 1.00 83.69 103 HIS A N 1
ATOM 849 C CA . HIS A 1 103 ? 16.684 19.986 -7.151 1.00 83.69 103 HIS A CA 1
ATOM 850 C C . HIS A 1 103 ? 15.182 19.814 -6.878 1.00 83.69 103 HIS A C 1
ATOM 852 O O . HIS A 1 103 ? 14.367 20.658 -7.245 1.00 83.69 103 HIS A O 1
ATOM 858 N N . ASN A 1 104 ? 14.810 18.716 -6.223 1.00 90.75 104 ASN A N 1
ATOM 859 C CA . ASN A 1 104 ? 13.416 18.304 -6.051 1.00 90.75 104 ASN A CA 1
ATOM 860 C C . ASN A 1 104 ? 12.641 19.002 -4.912 1.00 90.75 104 ASN A C 1
ATOM 862 O O . ASN A 1 104 ? 11.475 18.673 -4.690 1.00 90.75 104 ASN A O 1
ATOM 866 N N . GLU A 1 105 ? 13.232 19.961 -4.191 1.00 91.69 105 GLU A N 1
ATOM 867 C CA . GLU A 1 105 ? 12.599 20.561 -3.003 1.00 91.69 105 GLU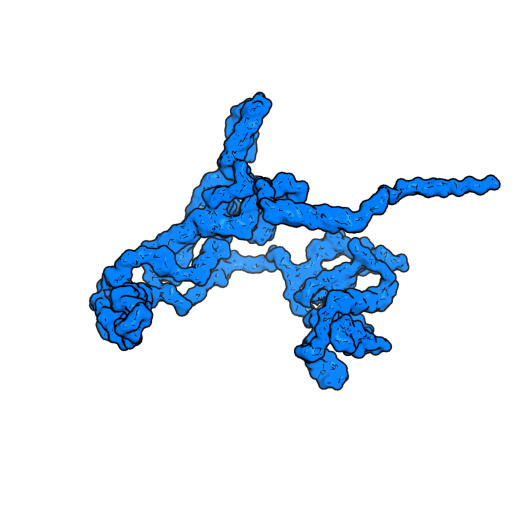 A CA 1
ATOM 868 C C . GLU A 1 105 ? 11.342 21.379 -3.320 1.00 91.69 105 GLU A C 1
ATOM 870 O O . GLU A 1 105 ? 10.361 21.309 -2.578 1.00 91.69 105 GLU A O 1
ATOM 875 N N . GLU A 1 106 ? 11.346 22.154 -4.405 1.00 91.62 106 GLU A N 1
ATOM 876 C CA . GLU A 1 106 ? 10.192 22.979 -4.787 1.00 91.62 106 GLU A CA 1
ATOM 877 C C . GLU A 1 106 ? 8.991 22.107 -5.169 1.00 91.62 106 GLU A C 1
ATOM 879 O O . GLU A 1 106 ? 7.879 22.309 -4.670 1.00 91.62 106 GLU A O 1
ATOM 884 N N . LEU A 1 107 ? 9.237 21.069 -5.973 1.00 93.06 107 LEU A N 1
ATOM 885 C CA . LEU A 1 107 ? 8.225 20.083 -6.350 1.00 93.06 107 LEU A CA 1
ATOM 886 C C . LEU A 1 107 ? 7.716 19.309 -5.134 1.00 93.06 107 LEU A C 1
ATOM 888 O O . LEU A 1 107 ? 6.512 19.080 -5.016 1.00 93.06 107 LEU A O 1
ATOM 892 N N . ALA A 1 108 ? 8.601 18.955 -4.198 1.00 95.38 108 ALA A N 1
ATOM 893 C CA . ALA A 1 108 ? 8.214 18.289 -2.961 1.00 95.38 108 ALA A CA 1
ATOM 894 C C . ALA A 1 108 ? 7.308 19.171 -2.090 1.00 95.38 108 ALA A C 1
ATOM 896 O O . ALA A 1 108 ? 6.296 18.695 -1.575 1.00 95.38 108 ALA A O 1
ATOM 897 N N . LYS A 1 109 ? 7.610 20.470 -1.953 1.00 95.12 109 LYS A N 1
ATOM 898 C CA . LYS A 1 109 ? 6.750 2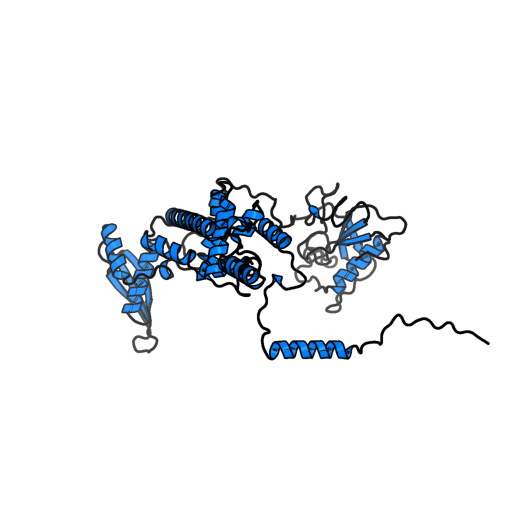1.411 -1.214 1.00 95.12 109 LYS A CA 1
ATOM 899 C C . LYS A 1 109 ? 5.364 21.514 -1.849 1.00 95.12 109 LYS A C 1
ATOM 901 O O . LYS A 1 109 ? 4.368 21.412 -1.133 1.00 95.12 109 LYS A O 1
ATOM 906 N N . ARG A 1 110 ? 5.296 21.646 -3.179 1.00 93.44 110 ARG A N 1
ATOM 907 C CA . ARG A 1 110 ? 4.030 21.698 -3.928 1.00 93.44 110 ARG A CA 1
ATOM 908 C C . ARG A 1 110 ? 3.221 20.410 -3.760 1.00 93.44 110 ARG A C 1
ATOM 910 O O . ARG A 1 110 ? 2.060 20.463 -3.365 1.00 93.44 110 ARG A O 1
ATOM 917 N N . GLY A 1 111 ? 3.836 19.248 -3.981 1.00 95.31 111 GLY A N 1
ATOM 918 C CA . GLY A 1 111 ? 3.155 17.959 -3.845 1.00 95.31 111 GLY A CA 1
ATOM 919 C C . GLY A 1 111 ? 2.675 17.674 -2.421 1.00 95.31 111 GLY A C 1
ATOM 920 O O . GLY A 1 111 ? 1.584 17.134 -2.234 1.00 95.31 111 GLY A O 1
ATOM 921 N N . LYS A 1 112 ? 3.433 18.105 -1.405 1.00 96.12 112 LYS A N 1
ATOM 922 C CA . LYS A 1 112 ? 3.010 18.019 -0.003 1.00 96.12 112 LYS A CA 1
ATOM 923 C C . LYS A 1 112 ? 1.763 18.864 0.272 1.00 96.12 112 LYS A C 1
ATOM 925 O O . LYS A 1 112 ? 0.834 18.360 0.895 1.00 96.12 112 LYS A O 1
ATOM 930 N N . GLN A 1 113 ? 1.708 20.105 -0.217 1.00 95.06 113 GLN A N 1
ATOM 931 C CA . GLN A 1 113 ? 0.530 20.970 -0.057 1.00 95.06 113 GLN A CA 1
ATOM 932 C C . GLN A 1 113 ? -0.719 20.364 -0.711 1.00 95.06 113 GLN A C 1
ATOM 934 O O . GLN A 1 113 ? -1.793 20.373 -0.111 1.00 95.06 113 GLN A O 1
ATOM 939 N N . ILE A 1 114 ? -0.578 19.788 -1.910 1.00 93.50 114 ILE A N 1
ATOM 940 C CA . ILE A 1 114 ? -1.678 19.101 -2.606 1.00 93.50 114 ILE A CA 1
ATOM 941 C C . ILE A 1 114 ? -2.186 17.924 -1.766 1.00 93.50 114 ILE A C 1
ATOM 943 O O . ILE A 1 114 ? -3.389 17.815 -1.522 1.00 93.50 114 ILE A O 1
ATOM 947 N N . ALA A 1 115 ? -1.276 17.080 -1.273 1.00 95.69 115 ALA A N 1
ATOM 948 C CA . ALA A 1 115 ? -1.632 15.935 -0.444 1.00 95.69 115 ALA A CA 1
ATOM 949 C C . ALA A 1 115 ? -2.319 16.357 0.869 1.00 95.69 115 ALA A C 1
ATOM 951 O O . ALA A 1 115 ? -3.358 15.797 1.216 1.00 95.69 115 ALA A O 1
ATOM 952 N N . GLU A 1 116 ? -1.795 17.368 1.571 1.00 95.38 116 GLU A N 1
ATOM 953 C CA . GLU A 1 116 ? -2.395 17.911 2.802 1.00 95.38 116 GLU A CA 1
ATOM 954 C C . GLU A 1 116 ? -3.815 18.429 2.562 1.00 95.38 116 GLU A C 1
ATOM 956 O O . GLU A 1 116 ? -4.749 18.051 3.274 1.00 95.38 116 GLU A O 1
ATOM 961 N N . ASN A 1 117 ? -3.993 19.260 1.535 1.00 93.25 117 ASN A N 1
ATOM 962 C CA . ASN A 1 117 ? -5.281 19.866 1.213 1.00 93.25 117 ASN A CA 1
ATOM 963 C C . ASN A 1 117 ? -6.311 18.825 0.765 1.00 93.25 117 ASN A C 1
ATOM 965 O O . ASN A 1 117 ? -7.492 18.927 1.102 1.00 93.25 117 ASN A O 1
ATOM 969 N N . PHE A 1 118 ? -5.887 17.816 0.005 1.00 93.31 118 PHE A N 1
ATOM 970 C CA . PHE A 1 118 ? -6.759 16.721 -0.400 1.00 93.31 118 PHE A CA 1
ATOM 971 C C . PHE A 1 118 ? -7.193 15.868 0.791 1.00 93.31 118 PHE A C 1
ATOM 973 O O . PHE A 1 118 ? -8.390 15.678 0.992 1.00 93.31 118 PHE A O 1
ATOM 980 N N . LEU A 1 119 ? -6.245 15.404 1.611 1.00 94.31 119 LEU A N 1
ATOM 981 C CA . LEU A 1 119 ? -6.538 14.528 2.746 1.00 94.31 119 LEU A CA 1
ATOM 982 C C . LEU A 1 119 ? -7.465 15.203 3.760 1.00 94.31 119 LEU A C 1
ATOM 984 O O . LEU A 1 119 ? -8.430 14.584 4.203 1.00 94.31 119 LEU A O 1
ATOM 988 N N . ARG A 1 120 ? -7.238 16.488 4.065 1.00 92.62 120 ARG A N 1
ATOM 989 C CA . ARG A 1 120 ? -8.112 17.272 4.953 1.00 92.62 120 ARG A CA 1
ATOM 990 C C . ARG A 1 120 ? -9.543 17.344 4.423 1.00 92.62 120 ARG A C 1
ATOM 992 O O . ARG A 1 120 ? -10.476 17.022 5.154 1.00 92.62 120 ARG A O 1
ATOM 999 N N . ARG A 1 121 ? -9.716 17.700 3.143 1.00 90.81 121 ARG A N 1
ATOM 1000 C CA . ARG A 1 121 ? -11.041 17.770 2.501 1.00 90.81 121 ARG A CA 1
ATOM 1001 C C . ARG A 1 121 ? -11.728 16.407 2.450 1.00 90.81 121 ARG A C 1
ATOM 1003 O O . ARG A 1 121 ? -12.911 16.316 2.762 1.00 90.81 121 ARG A O 1
ATOM 1010 N N . ALA A 1 122 ? -10.999 15.353 2.086 1.00 90.00 122 ALA A N 1
ATOM 1011 C CA . ALA A 1 122 ? -11.536 14.000 1.974 1.00 90.00 122 ALA A CA 1
ATOM 1012 C C . ALA A 1 122 ? -12.002 13.456 3.334 1.00 90.00 122 ALA A C 1
ATOM 1014 O O . ALA A 1 122 ? -13.123 12.964 3.454 1.00 90.00 122 ALA A O 1
ATOM 1015 N N . LEU A 1 123 ? -11.176 13.602 4.376 1.00 90.69 123 LEU A N 1
ATOM 1016 C CA . LEU A 1 123 ? -11.515 13.166 5.731 1.00 90.69 123 LEU A CA 1
ATOM 1017 C C . LEU A 1 123 ? -12.685 13.962 6.311 1.00 90.69 123 LEU A C 1
ATOM 1019 O O . LEU A 1 123 ? -13.582 13.361 6.891 1.00 90.69 123 LEU A O 1
ATOM 1023 N N . GLN A 1 124 ? -12.719 15.281 6.110 1.00 90.56 124 GLN A N 1
ATOM 1024 C CA . GLN A 1 124 ? -13.830 16.118 6.567 1.00 90.56 124 GLN A CA 1
ATOM 1025 C C . GLN A 1 124 ? -15.148 15.768 5.864 1.00 90.56 124 GLN A C 1
ATOM 1027 O O . GLN A 1 124 ? -16.205 15.771 6.490 1.00 90.56 124 GLN A O 1
ATOM 1032 N N . TYR A 1 125 ? -15.092 15.441 4.571 1.00 89.56 125 TYR A N 1
ATOM 1033 C CA . TYR A 1 125 ? -16.267 15.037 3.805 1.00 89.56 125 TYR A CA 1
ATOM 1034 C C . TYR A 1 125 ? -16.810 13.668 4.241 1.00 89.56 125 TYR A C 1
ATOM 1036 O O . TYR A 1 125 ? -18.023 13.501 4.361 1.00 89.56 125 TYR A O 1
ATOM 1044 N N . TRP A 1 126 ? -15.937 12.684 4.481 1.00 87.62 126 TRP A N 1
ATOM 1045 C CA . TRP A 1 126 ? -16.370 11.338 4.879 1.00 87.62 126 TRP A CA 1
ATOM 1046 C C . TRP A 1 126 ? -16.705 11.204 6.361 1.00 87.62 126 TRP A C 1
ATOM 1048 O O . TRP A 1 126 ? -17.551 10.383 6.706 1.00 87.62 126 TRP A O 1
ATOM 1058 N N . TYR A 1 127 ? -16.076 12.004 7.221 1.00 90.44 127 TYR A N 1
ATOM 1059 C CA . TYR A 1 127 ? -16.258 11.961 8.670 1.00 90.44 127 TYR A CA 1
ATOM 1060 C C . TYR A 1 127 ? -16.678 13.336 9.210 1.00 90.44 127 TYR A C 1
ATOM 1062 O O . TYR A 1 127 ? -15.922 13.968 9.947 1.00 90.44 127 TYR A O 1
ATOM 1070 N N . PRO A 1 128 ? -17.893 13.817 8.884 1.00 89.81 128 PRO A N 1
ATOM 1071 C CA . PRO A 1 128 ? -18.336 15.164 9.249 1.00 89.81 128 PRO A CA 1
ATOM 1072 C C . PRO A 1 128 ? -18.503 15.371 10.761 1.00 89.81 128 PRO A C 1
ATOM 1074 O O . PRO A 1 128 ? -18.446 16.502 11.231 1.00 89.81 128 PRO A O 1
ATOM 1077 N N . LYS A 1 129 ? -18.720 14.291 11.525 1.00 90.44 129 LYS A N 1
ATOM 1078 C CA . LYS A 1 129 ? -18.847 14.326 12.991 1.00 90.44 129 LYS A CA 1
ATOM 1079 C C . LYS A 1 129 ? -17.503 14.260 13.716 1.00 90.44 129 LYS A C 1
ATOM 1081 O O . LYS A 1 129 ? -17.466 14.464 14.924 1.00 90.44 129 LYS A O 1
ATOM 1086 N N . PHE A 1 130 ? -16.418 13.930 13.016 1.00 92.12 130 PHE A N 1
ATOM 1087 C CA . PHE A 1 130 ? -15.104 13.786 13.630 1.00 92.12 130 PHE A CA 1
ATOM 1088 C C . PHE A 1 130 ? -14.457 15.171 13.814 1.00 92.12 130 PHE A C 1
ATOM 1090 O O . PHE A 1 130 ? -14.465 15.970 12.874 1.00 92.12 130 PHE A O 1
ATOM 1097 N N . PRO A 1 131 ? -13.909 15.488 15.000 1.00 91.50 131 PRO A N 1
ATOM 1098 C CA . PRO A 1 131 ? -13.377 16.815 15.295 1.00 91.50 131 PRO A CA 1
ATOM 1099 C C . PRO A 1 131 ? -12.150 17.165 14.446 1.00 91.50 131 PRO A C 1
ATOM 1101 O O . PRO A 1 131 ? -11.401 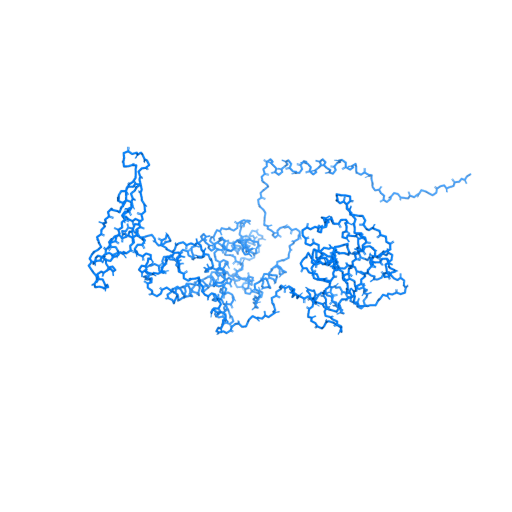16.291 13.994 1.00 91.50 131 PRO A O 1
ATOM 1104 N N . GLN A 1 132 ? -11.915 18.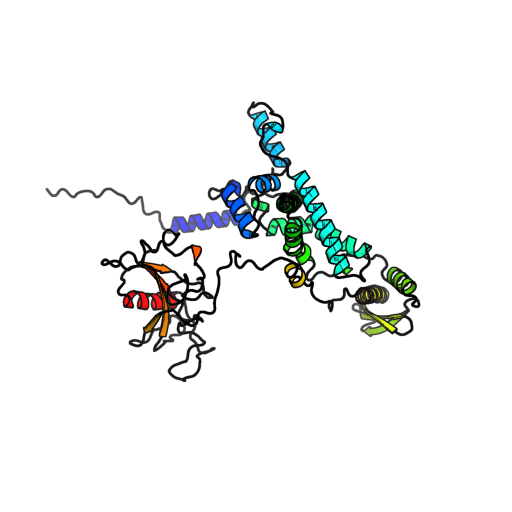467 14.265 1.00 89.81 132 GLN A N 1
ATOM 1105 C CA . GLN A 1 132 ? -10.814 18.974 13.440 1.00 89.81 132 GLN A CA 1
ATOM 1106 C C . GLN A 1 132 ? -9.447 18.544 13.984 1.00 89.81 132 GLN A C 1
ATOM 1108 O O . GLN A 1 132 ? -8.576 18.162 13.208 1.00 89.81 132 GLN A O 1
ATOM 1113 N N . GLU A 1 133 ? -9.267 18.497 15.306 1.00 91.19 133 GLU A N 1
ATOM 1114 C CA . GLU A 1 133 ? -8.033 18.019 15.938 1.00 91.19 133 GLU A CA 1
ATOM 1115 C C . GLU A 1 133 ? -7.732 16.560 15.575 1.00 91.19 133 GLU A C 1
ATOM 1117 O O . GLU A 1 133 ? -6.571 16.188 15.376 1.00 91.19 133 GLU A O 1
ATOM 1122 N N . GLY A 1 134 ? -8.781 15.743 15.462 1.00 92.69 134 GLY A N 1
ATOM 1123 C CA . GLY A 1 134 ? -8.681 14.359 15.024 1.00 92.69 134 GLY A CA 1
ATOM 1124 C C . GLY A 1 134 ? -8.288 14.261 13.551 1.00 92.69 134 GLY A C 1
ATOM 1125 O O . GLY A 1 134 ? -7.365 13.520 13.207 1.00 92.69 134 GLY A O 1
ATOM 1126 N N . ILE A 1 135 ? -8.941 15.035 12.675 1.00 94.00 135 ILE A N 1
ATOM 1127 C CA . ILE A 1 135 ? -8.620 15.085 11.236 1.00 94.00 135 ILE A CA 1
ATOM 1128 C C . ILE A 1 135 ? -7.160 15.506 11.024 1.00 94.00 135 ILE A C 1
ATOM 1130 O O . ILE A 1 135 ? -6.437 14.904 10.223 1.00 94.00 135 ILE A O 1
ATOM 1134 N N . ASP A 1 136 ? -6.697 16.497 11.782 1.00 93.75 136 ASP A N 1
ATOM 1135 C CA . ASP A 1 136 ? -5.321 16.979 11.769 1.00 93.75 136 ASP A CA 1
ATOM 1136 C C . ASP A 1 136 ? -4.327 15.910 12.220 1.00 93.75 136 ASP A C 1
ATOM 1138 O O . ASP A 1 136 ? -3.276 15.747 11.596 1.00 93.75 136 ASP A O 1
ATOM 1142 N N . ALA A 1 137 ? -4.646 15.163 13.280 1.00 95.25 137 ALA A N 1
ATOM 1143 C CA . ALA A 1 137 ? -3.807 14.072 13.768 1.00 95.25 137 ALA A CA 1
ATOM 1144 C C . ALA A 1 137 ? -3.667 12.953 12.723 1.00 95.25 137 ALA A C 1
ATOM 1146 O O . ALA A 1 137 ? -2.551 12.515 12.433 1.00 95.25 137 ALA A O 1
ATOM 1147 N N . VAL A 1 138 ? -4.776 12.543 12.101 1.00 95.44 138 VAL A N 1
ATOM 1148 C CA . VAL A 1 138 ? -4.774 11.520 11.044 1.00 95.44 138 VAL A CA 1
ATOM 1149 C C . VAL A 1 138 ? -4.010 12.004 9.811 1.00 95.44 138 VAL A C 1
ATOM 1151 O O . VAL A 1 138 ? -3.180 11.272 9.274 1.00 95.44 138 VAL A O 1
ATOM 1154 N N . THR A 1 139 ? -4.211 13.257 9.396 1.00 96.00 139 THR A N 1
ATOM 1155 C CA . THR A 1 139 ? -3.481 13.848 8.264 1.00 96.00 139 THR A CA 1
ATOM 1156 C C . THR A 1 139 ? -1.974 13.875 8.533 1.00 96.00 139 THR A C 1
ATOM 1158 O O . THR A 1 139 ? -1.189 13.440 7.691 1.00 96.00 139 THR A O 1
ATOM 1161 N N . LYS A 1 140 ? -1.550 14.308 9.730 1.00 96.00 140 LYS A N 1
ATOM 1162 C CA . LYS A 1 140 ? -0.134 14.307 10.142 1.00 96.00 140 LYS A CA 1
ATOM 1163 C C . LYS A 1 140 ? 0.467 12.904 10.148 1.00 96.00 140 LYS A C 1
ATOM 1165 O O . LYS A 1 140 ? 1.619 12.740 9.757 1.00 96.00 140 LYS A O 1
ATOM 1170 N N . PHE A 1 141 ? -0.297 11.895 10.559 1.00 96.19 141 PHE A N 1
ATOM 1171 C CA . PHE A 1 141 ? 0.144 10.504 10.526 1.00 96.19 141 PHE A CA 1
ATOM 1172 C C . PHE A 1 141 ? 0.354 9.992 9.095 1.00 96.19 141 PHE A C 1
ATOM 1174 O O . PHE A 1 141 ? 1.396 9.399 8.803 1.00 96.19 141 PHE A O 1
ATOM 1181 N N . LEU A 1 142 ? -0.593 10.253 8.189 1.00 96.19 142 LEU A N 1
ATOM 1182 C CA . LEU A 1 142 ? -0.488 9.830 6.788 1.00 96.19 142 LEU A CA 1
ATOM 1183 C C . LEU A 1 142 ? 0.700 10.490 6.076 1.00 96.19 142 LEU A C 1
ATOM 1185 O O . LEU A 1 142 ? 1.349 9.859 5.249 1.00 96.19 142 LEU A O 1
ATOM 1189 N N . ILE A 1 143 ? 1.015 11.733 6.444 1.00 96.19 143 ILE A N 1
ATOM 1190 C CA . ILE A 1 143 ? 2.093 12.548 5.857 1.00 96.19 143 ILE A CA 1
ATOM 1191 C C . ILE A 1 143 ? 3.425 12.391 6.604 1.00 96.19 143 ILE A C 1
ATOM 1193 O O . ILE A 1 143 ? 4.449 12.940 6.190 1.00 96.19 143 ILE A O 1
ATOM 1197 N N . SER A 1 144 ? 3.442 11.613 7.688 1.00 96.00 144 SER A N 1
ATOM 1198 C CA . SER A 1 144 ? 4.652 11.370 8.469 1.00 96.00 144 SER A CA 1
ATOM 1199 C C . SER A 1 144 ? 5.777 10.785 7.611 1.00 96.00 144 SER A C 1
ATOM 1201 O O . SER A 1 144 ? 5.550 10.041 6.653 1.00 96.00 144 SER A O 1
ATOM 1203 N N . GLU A 1 145 ? 7.016 11.128 7.967 1.00 96.44 145 GLU A N 1
ATOM 1204 C CA . GLU A 1 145 ? 8.210 10.691 7.237 1.00 96.44 145 GLU A CA 1
ATOM 1205 C C . GLU A 1 145 ? 8.272 9.166 7.120 1.00 96.44 145 GLU A C 1
ATOM 1207 O O . GLU A 1 145 ? 8.568 8.642 6.050 1.00 96.44 145 GLU A O 1
ATOM 1212 N N . SER A 1 146 ? 7.919 8.444 8.185 1.00 95.81 146 SER A N 1
ATOM 1213 C CA . SER A 1 146 ? 7.928 6.982 8.205 1.00 95.81 146 SER A CA 1
ATOM 1214 C C . SER A 1 146 ? 6.896 6.375 7.252 1.00 95.81 146 SER A C 1
ATOM 1216 O O . SER A 1 146 ? 7.250 5.486 6.475 1.00 95.81 146 SER A O 1
ATOM 1218 N N . THR A 1 147 ? 5.648 6.858 7.268 1.00 95.88 147 THR A N 1
ATOM 1219 C CA . THR A 1 147 ? 4.578 6.360 6.389 1.00 95.88 147 THR A CA 1
ATOM 1220 C C . THR A 1 147 ? 4.908 6.632 4.925 1.00 95.88 147 THR A C 1
ATOM 1222 O O . THR A 1 147 ? 4.864 5.723 4.097 1.00 95.88 147 THR A O 1
ATOM 1225 N N . ILE A 1 148 ? 5.314 7.860 4.598 1.00 97.38 148 ILE A N 1
ATOM 1226 C CA . ILE A 1 148 ? 5.610 8.239 3.215 1.00 97.38 148 ILE A CA 1
ATOM 1227 C C . ILE A 1 148 ? 6.877 7.543 2.705 1.00 97.38 148 ILE A C 1
ATOM 1229 O O . ILE A 1 148 ? 6.887 7.047 1.577 1.00 97.38 148 ILE A O 1
ATOM 1233 N N . ALA A 1 149 ? 7.932 7.442 3.517 1.00 96.69 149 ALA A N 1
ATOM 1234 C CA . ALA A 1 149 ? 9.137 6.713 3.131 1.00 96.69 149 ALA A CA 1
ATOM 1235 C C . ALA A 1 149 ? 8.847 5.225 2.901 1.00 96.69 149 ALA A C 1
ATOM 1237 O O . ALA A 1 149 ? 9.366 4.634 1.950 1.00 96.69 149 ALA A O 1
ATOM 1238 N N . TYR A 1 150 ? 7.980 4.629 3.728 1.00 96.12 150 TYR A N 1
ATOM 1239 C CA . TYR A 1 150 ? 7.511 3.264 3.528 1.00 96.12 150 TYR A CA 1
ATOM 1240 C C . TYR A 1 150 ? 6.802 3.119 2.178 1.00 96.12 150 TYR A C 1
ATOM 1242 O O . TYR A 1 150 ? 7.228 2.287 1.374 1.00 96.12 150 TYR A O 1
ATOM 1250 N N . ILE A 1 151 ? 5.811 3.966 1.881 1.00 96.56 151 ILE A N 1
ATOM 1251 C CA . ILE A 1 151 ? 5.085 3.959 0.598 1.00 96.56 151 ILE A CA 1
ATOM 1252 C C . ILE A 1 151 ? 6.066 4.105 -0.568 1.00 96.56 151 ILE A C 1
ATOM 1254 O O . ILE A 1 151 ? 6.130 3.243 -1.441 1.00 96.56 151 ILE A O 1
ATOM 1258 N N . SER A 1 152 ? 6.903 5.139 -0.535 1.00 95.81 152 SER A N 1
ATOM 1259 C CA . SER A 1 152 ? 7.918 5.438 -1.552 1.00 95.81 152 SER A CA 1
ATOM 1260 C C . SER A 1 152 ? 8.851 4.245 -1.813 1.00 95.81 152 SER A C 1
ATOM 1262 O O . SER A 1 152 ? 9.116 3.872 -2.961 1.00 95.81 152 SER A O 1
ATOM 1264 N N . SER A 1 153 ? 9.283 3.555 -0.751 1.00 94.50 153 SER A N 1
ATOM 1265 C CA . SER A 1 153 ? 10.109 2.351 -0.875 1.00 94.50 153 SER A CA 1
ATOM 1266 C C . SER A 1 153 ? 9.378 1.202 -1.582 1.00 94.50 153 SER A C 1
ATOM 1268 O O . SER A 1 153 ? 9.978 0.523 -2.417 1.00 94.50 153 SER A O 1
ATOM 1270 N N . LYS A 1 154 ? 8.083 1.004 -1.295 1.00 95.06 154 LYS A N 1
ATOM 1271 C CA . LYS A 1 154 ? 7.251 -0.056 -1.888 1.00 95.06 154 LYS A CA 1
ATOM 1272 C C . LYS A 1 154 ? 6.861 0.237 -3.330 1.00 95.06 154 LYS A C 1
ATOM 1274 O O . LYS A 1 154 ? 6.739 -0.697 -4.116 1.00 95.06 154 LYS A O 1
ATOM 1279 N N . LEU A 1 155 ? 6.763 1.511 -3.696 1.00 93.25 155 LEU A N 1
ATOM 1280 C CA . LEU A 1 155 ? 6.560 1.948 -5.077 1.00 93.25 155 LEU A CA 1
ATOM 1281 C C . LEU A 1 155 ? 7.801 1.750 -5.967 1.00 93.25 155 LEU A C 1
ATOM 1283 O O . LEU A 1 155 ? 7.705 1.798 -7.194 1.00 93.25 155 LEU A O 1
ATOM 1287 N N . GLY A 1 156 ? 8.962 1.464 -5.366 1.00 90.94 156 GLY A N 1
ATOM 1288 C CA . GLY A 1 156 ? 10.218 1.197 -6.069 1.00 90.94 156 GLY A CA 1
ATOM 1289 C C . GLY A 1 156 ? 11.123 2.422 -6.228 1.00 90.94 156 GLY A C 1
ATOM 1290 O O . GLY A 1 156 ? 12.179 2.320 -6.859 1.00 90.94 156 GLY A O 1
ATOM 1291 N N . PHE A 1 157 ? 10.774 3.559 -5.615 1.00 92.88 157 PHE A N 1
ATOM 1292 C CA . PHE A 1 157 ? 11.539 4.806 -5.741 1.00 92.88 157 PHE A CA 1
ATOM 1293 C C . PHE A 1 157 ? 12.931 4.714 -5.117 1.00 92.88 157 PHE A C 1
ATOM 1295 O O . PHE A 1 157 ? 13.842 5.395 -5.579 1.00 92.88 157 PHE A O 1
ATOM 1302 N N . LYS A 1 158 ? 13.147 3.781 -4.175 1.00 93.12 158 LYS A N 1
ATOM 1303 C CA . LYS A 1 158 ? 14.472 3.474 -3.603 1.00 93.12 158 LYS A CA 1
ATOM 1304 C C . LYS A 1 158 ? 15.562 3.311 -4.674 1.00 93.12 158 LYS A C 1
ATOM 1306 O O . LYS A 1 158 ? 16.709 3.656 -4.431 1.00 93.12 158 LYS A O 1
ATOM 1311 N N . THR A 1 159 ? 15.209 2.773 -5.843 1.00 91.69 159 THR A N 1
ATOM 1312 C CA . THR A 1 159 ? 16.162 2.511 -6.935 1.00 91.69 159 THR A CA 1
ATOM 1313 C C . THR A 1 159 ? 16.294 3.651 -7.947 1.00 91.69 159 THR A C 1
ATOM 1315 O O . THR A 1 159 ? 17.293 3.701 -8.660 1.00 91.69 159 THR A O 1
ATOM 1318 N N . LEU A 1 160 ? 15.305 4.547 -8.016 1.00 93.25 160 LEU A N 1
ATOM 1319 C CA . LEU A 1 160 ? 15.223 5.626 -9.008 1.00 93.25 160 LEU A CA 1
ATOM 1320 C C . LEU A 1 160 ? 15.810 6.944 -8.498 1.00 93.25 160 LEU A C 1
ATOM 1322 O O . LEU A 1 160 ? 16.242 7.778 -9.299 1.00 93.25 160 LEU A O 1
ATOM 1326 N N . ILE A 1 161 ? 15.810 7.134 -7.179 1.00 94.44 161 ILE A N 1
ATOM 1327 C CA . ILE A 1 161 ? 16.342 8.338 -6.551 1.00 94.44 161 ILE A CA 1
ATOM 1328 C C . ILE A 1 161 ? 17.849 8.400 -6.779 1.00 94.44 161 ILE A C 1
ATOM 1330 O O . ILE A 1 161 ? 18.586 7.455 -6.498 1.00 94.44 161 ILE A O 1
ATOM 1334 N N . ARG A 1 162 ? 18.305 9.546 -7.274 1.00 93.00 162 ARG A N 1
ATOM 1335 C CA . ARG A 1 162 ? 19.721 9.889 -7.340 1.00 93.00 162 ARG A CA 1
ATOM 1336 C C . ARG A 1 162 ? 20.097 10.596 -6.044 1.00 93.00 162 ARG A C 1
ATOM 1338 O O . ARG A 1 162 ? 19.644 11.710 -5.795 1.00 93.00 162 ARG A O 1
ATOM 1345 N N . CYS A 1 163 ? 20.888 9.914 -5.222 1.00 92.00 163 CYS A N 1
ATOM 1346 C CA . CYS A 1 163 ? 21.341 10.346 -3.899 1.00 92.00 163 CYS A CA 1
ATOM 1347 C C . CYS A 1 163 ? 22.818 9.994 -3.679 1.00 92.00 163 CYS A C 1
ATOM 1349 O O . CYS A 1 163 ? 23.420 9.257 -4.461 1.00 92.00 163 CYS A O 1
ATOM 1351 N N . ASP A 1 164 ? 23.382 10.522 -2.596 1.00 90.56 164 ASP A N 1
ATOM 1352 C CA . ASP A 1 164 ? 24.766 10.305 -2.162 1.00 90.56 164 ASP A CA 1
ATOM 1353 C C . ASP A 1 164 ? 25.033 8.911 -1.570 1.00 90.56 164 ASP A C 1
ATOM 1355 O O . ASP A 1 164 ? 26.156 8.406 -1.636 1.00 90.56 164 ASP A O 1
ATOM 1359 N N . VAL A 1 165 ? 24.003 8.273 -1.012 1.00 90.62 165 VAL A N 1
ATOM 1360 C CA . VAL A 1 165 ? 24.090 6.967 -0.342 1.00 90.62 165 VAL A CA 1
ATOM 1361 C C . VAL A 1 165 ? 23.334 5.860 -1.094 1.00 90.62 165 VAL A C 1
ATOM 1363 O O . VAL A 1 165 ? 22.256 6.122 -1.620 1.00 90.62 165 VAL A O 1
ATOM 1366 N N . PRO A 1 166 ? 23.824 4.600 -1.117 1.00 87.44 166 PRO A N 1
ATOM 1367 C CA . PRO A 1 166 ? 23.146 3.481 -1.791 1.00 87.44 166 PRO A CA 1
ATOM 1368 C C . PRO A 1 166 ? 21.734 3.174 -1.279 1.00 87.44 166 PRO A C 1
ATOM 1370 O O . PRO A 1 166 ? 20.877 2.741 -2.052 1.00 87.44 166 PRO A O 1
ATOM 1373 N N . SER A 1 167 ? 21.490 3.395 0.015 1.00 89.12 167 SER A N 1
ATOM 1374 C CA . SER A 1 167 ? 20.158 3.328 0.609 1.00 89.12 167 SER A CA 1
ATOM 1375 C C . SER A 1 167 ? 19.707 4.734 1.005 1.00 89.12 167 SER A C 1
ATOM 1377 O O . SER A 1 167 ? 20.221 5.272 1.987 1.00 89.12 167 SER A O 1
ATOM 1379 N N . PRO A 1 168 ? 18.744 5.324 0.275 1.00 92.00 168 PRO A N 1
ATOM 1380 C CA . PRO A 1 168 ? 18.189 6.634 0.585 1.00 92.00 168 PRO A CA 1
ATOM 1381 C C . PRO A 1 168 ? 17.665 6.723 2.021 1.00 92.00 168 PRO A C 1
ATOM 1383 O O . PRO A 1 168 ? 17.061 5.779 2.542 1.00 92.00 168 PRO A O 1
ATOM 1386 N N . ARG A 1 169 ? 17.860 7.888 2.642 1.00 94.62 169 ARG A N 1
ATOM 1387 C CA . ARG A 1 169 ? 17.294 8.223 3.955 1.00 94.62 169 ARG A CA 1
ATOM 1388 C C . ARG A 1 169 ? 15.767 8.375 3.854 1.00 94.62 169 ARG A C 1
ATOM 1390 O O . ARG A 1 169 ? 15.273 8.713 2.774 1.00 94.62 169 ARG A O 1
ATOM 1397 N N . PRO A 1 170 ? 15.003 8.176 4.944 1.00 95.94 170 PRO A N 1
ATOM 1398 C CA . PRO A 1 170 ? 13.546 8.297 4.884 1.00 95.94 170 PRO A CA 1
ATOM 1399 C C . PRO A 1 170 ? 13.081 9.699 4.441 1.00 95.94 170 PRO A C 1
ATOM 1401 O O . PRO A 1 170 ? 12.183 9.796 3.607 1.00 95.94 170 PRO A O 1
ATOM 1404 N N . THR A 1 171 ? 13.785 10.763 4.844 1.00 95.19 171 THR A N 1
ATOM 1405 C CA . THR A 1 171 ? 13.589 12.132 4.326 1.00 95.19 171 THR A CA 1
ATOM 1406 C C . THR A 1 171 ? 13.683 12.237 2.798 1.00 95.19 171 THR A C 1
ATOM 1408 O O . THR A 1 171 ? 12.842 12.870 2.166 1.00 95.19 171 THR A O 1
ATOM 1411 N N . MET A 1 172 ? 14.667 11.584 2.174 1.00 95.25 172 MET A N 1
ATOM 1412 C CA . MET A 1 172 ? 14.858 11.600 0.715 1.00 95.25 172 MET A CA 1
ATOM 1413 C C . MET A 1 172 ? 13.729 10.866 -0.005 1.00 95.25 172 MET A C 1
ATOM 1415 O O . MET A 1 172 ? 13.240 11.322 -1.035 1.00 95.25 172 MET A O 1
ATOM 1419 N N . LEU A 1 173 ? 13.290 9.733 0.552 1.00 95.75 173 LEU A N 1
ATOM 1420 C CA . LEU A 1 173 ? 12.160 8.964 0.027 1.00 95.75 173 LEU A CA 1
ATOM 1421 C C . LEU A 1 173 ? 10.852 9.752 0.121 1.00 95.75 173 LEU A C 1
ATOM 1423 O O . LEU A 1 173 ? 10.037 9.682 -0.803 1.00 95.75 173 LEU A O 1
ATOM 1427 N N . GLN A 1 174 ? 10.671 10.497 1.215 1.00 96.19 174 GLN A N 1
ATOM 1428 C CA . GLN A 1 174 ? 9.540 11.395 1.408 1.00 96.19 174 GLN A CA 1
ATOM 1429 C C . GLN A 1 174 ? 9.542 12.520 0.374 1.00 96.19 174 GLN A C 1
ATOM 1431 O O . GLN A 1 174 ? 8.547 12.706 -0.329 1.00 96.19 174 GLN A O 1
ATOM 1436 N N . ASN A 1 175 ? 10.669 13.221 0.237 1.00 95.94 175 ASN A N 1
ATOM 1437 C CA . ASN A 1 175 ? 10.817 14.303 -0.731 1.00 95.94 175 ASN A CA 1
ATOM 1438 C C . ASN A 1 175 ? 10.595 13.812 -2.161 1.00 95.94 175 ASN A C 1
ATOM 1440 O O . ASN A 1 175 ? 9.877 14.460 -2.910 1.00 95.94 175 ASN A O 1
ATOM 1444 N N . ALA A 1 176 ? 11.127 12.643 -2.524 1.00 96.00 176 ALA A N 1
ATOM 1445 C CA . ALA A 1 176 ? 10.931 12.065 -3.849 1.00 96.00 176 ALA A CA 1
ATOM 1446 C C . ALA A 1 176 ? 9.459 11.733 -4.143 1.00 96.00 176 ALA A C 1
ATOM 1448 O O . ALA A 1 176 ? 8.990 12.005 -5.246 1.00 96.00 176 ALA A O 1
ATOM 1449 N N . LEU A 1 177 ? 8.707 11.186 -3.173 1.00 96.38 177 LEU A N 1
ATOM 1450 C CA . LEU A 1 177 ? 7.283 10.900 -3.381 1.00 96.38 177 LEU A CA 1
ATOM 1451 C C . LEU A 1 177 ? 6.466 12.184 -3.531 1.00 96.38 177 LEU A C 1
ATOM 1453 O O . LEU A 1 177 ? 5.631 12.276 -4.427 1.00 96.38 177 LEU A O 1
ATOM 1457 N N . PHE A 1 178 ? 6.715 13.194 -2.696 1.00 96.94 178 PHE A N 1
ATOM 1458 C CA . PHE A 1 178 ? 6.022 14.469 -2.852 1.00 96.94 178 PHE A CA 1
ATOM 1459 C C . PHE A 1 178 ? 6.439 15.200 -4.126 1.00 96.94 178 PHE A C 1
ATOM 1461 O O . PHE A 1 178 ? 5.582 15.764 -4.796 1.00 96.94 178 PHE A O 1
ATOM 1468 N N . ALA A 1 179 ? 7.712 15.148 -4.514 1.00 95.75 179 ALA A N 1
ATOM 1469 C CA . ALA A 1 179 ? 8.170 15.730 -5.768 1.00 95.75 179 ALA A CA 1
ATOM 1470 C C . ALA A 1 179 ? 7.535 15.034 -6.974 1.00 95.75 179 ALA A C 1
ATOM 1472 O O . ALA A 1 179 ? 7.181 15.700 -7.939 1.00 95.75 179 ALA A O 1
ATOM 1473 N N . PHE A 1 180 ? 7.322 13.718 -6.900 1.00 94.62 180 PHE A N 1
ATOM 1474 C CA . PHE A 1 180 ? 6.573 12.970 -7.905 1.00 94.62 180 PHE A CA 1
ATOM 1475 C C . PHE A 1 180 ? 5.120 13.454 -8.009 1.00 94.62 180 PHE A C 1
ATOM 1477 O O . PHE A 1 180 ? 4.651 13.734 -9.106 1.00 94.62 180 PHE A O 1
ATOM 1484 N N . ILE A 1 181 ? 4.429 13.637 -6.877 1.00 94.50 181 ILE A N 1
ATOM 1485 C CA . ILE A 1 181 ? 3.066 14.199 -6.850 1.00 94.50 181 ILE A CA 1
ATOM 1486 C C . ILE A 1 181 ? 3.051 15.624 -7.429 1.00 94.50 181 ILE A C 1
ATOM 1488 O O . ILE A 1 181 ? 2.165 15.962 -8.209 1.00 94.50 181 ILE A O 1
ATOM 1492 N N . GLY A 1 182 ? 4.052 16.445 -7.097 1.00 93.38 182 GLY A N 1
ATOM 1493 C CA . GLY A 1 182 ? 4.221 17.783 -7.664 1.00 93.38 182 GLY A CA 1
ATOM 1494 C C . GLY A 1 182 ? 4.472 17.769 -9.176 1.00 93.38 182 GLY A C 1
ATOM 1495 O O . GLY A 1 182 ? 3.930 18.611 -9.884 1.00 93.38 182 GLY A O 1
ATOM 1496 N N . ALA A 1 183 ? 5.225 16.788 -9.679 1.00 92.19 183 ALA A N 1
ATOM 1497 C CA . ALA A 1 183 ? 5.494 16.615 -11.106 1.00 92.19 183 ALA A CA 1
ATOM 1498 C C . ALA A 1 183 ? 4.248 16.183 -11.904 1.00 92.19 183 ALA A C 1
ATOM 1500 O O . ALA A 1 183 ? 4.104 16.579 -13.059 1.00 92.19 183 ALA A O 1
ATOM 1501 N N . ILE A 1 184 ? 3.318 15.427 -11.303 1.00 90.50 184 ILE A N 1
ATOM 1502 C CA . ILE A 1 184 ? 2.013 15.120 -11.929 1.00 90.50 184 ILE A CA 1
ATOM 1503 C C . ILE A 1 184 ? 1.213 16.415 -12.169 1.00 90.50 184 ILE A C 1
ATOM 1505 O O . ILE A 1 184 ? 0.521 16.550 -13.181 1.00 90.50 184 ILE A O 1
ATOM 1509 N N . ASP A 1 185 ? 1.328 17.381 -11.254 1.00 88.25 185 ASP A N 1
ATOM 1510 C CA . ASP A 1 185 ? 0.564 18.631 -11.268 1.00 88.25 185 ASP A CA 1
ATOM 1511 C C . ASP A 1 185 ? 1.123 19.715 -12.214 1.00 88.25 185 ASP A C 1
ATOM 1513 O O . ASP A 1 185 ? 0.444 20.704 -12.488 1.00 88.25 185 ASP A O 1
ATOM 1517 N N . GLU A 1 186 ? 2.326 19.555 -12.779 1.00 81.75 186 GLU A N 1
ATOM 1518 C CA . GLU A 1 186 ? 2.943 20.570 -13.658 1.00 81.75 186 GLU A CA 1
ATOM 1519 C C . GLU A 1 186 ? 2.094 20.930 -14.895 1.00 81.75 186 GLU A C 1
ATOM 1521 O O . GLU A 1 186 ? 2.223 22.029 -15.427 1.00 81.75 186 GLU A O 1
ATOM 1526 N N . ASN A 1 187 ? 1.162 20.060 -15.302 1.00 72.44 187 ASN A N 1
ATOM 1527 C CA . ASN A 1 187 ? 0.220 20.293 -16.404 1.00 72.44 187 ASN A CA 1
ATOM 1528 C C . ASN A 1 187 ? -1.180 20.760 -15.941 1.00 72.44 187 ASN A C 1
ATOM 1530 O O . ASN A 1 187 ? -2.157 20.558 -16.659 1.00 72.44 187 ASN A O 1
ATOM 1534 N N . ASN A 1 188 ? -1.297 21.344 -14.740 1.00 70.56 188 ASN A N 1
ATOM 1535 C CA . ASN A 1 188 ? -2.562 21.732 -14.087 1.00 70.56 188 ASN A CA 1
ATOM 1536 C C . ASN A 1 188 ? -3.553 20.570 -13.892 1.00 70.56 188 ASN A C 1
ATOM 1538 O O . ASN A 1 188 ? -4.765 20.766 -13.807 1.00 70.56 188 ASN A O 1
ATOM 1542 N N . ASN A 1 189 ? -3.039 19.345 -13.791 1.00 78.25 189 ASN A N 1
ATOM 1543 C CA . ASN A 1 189 ? -3.837 18.144 -13.567 1.00 78.25 189 ASN A CA 1
ATOM 1544 C C . ASN A 1 189 ? -3.956 17.832 -12.069 1.00 78.25 189 ASN A C 1
ATOM 1546 O O . ASN A 1 189 ? -3.725 16.698 -11.642 1.00 78.25 189 ASN A O 1
ATOM 1550 N N . GLN A 1 190 ? -4.353 18.825 -11.268 1.00 84.94 190 GLN A N 1
ATOM 1551 C CA . GLN A 1 190 ? -4.446 18.688 -9.814 1.00 84.94 190 GLN A CA 1
ATOM 1552 C C . GLN A 1 190 ? -5.341 17.510 -9.413 1.00 84.94 190 GLN A C 1
ATOM 1554 O O . GLN A 1 190 ? -4.985 16.719 -8.544 1.00 84.94 190 GLN A O 1
ATOM 1559 N N . SER A 1 191 ? -6.471 17.320 -10.099 1.00 85.88 191 SER A N 1
ATOM 1560 C CA . SER A 1 191 ? -7.381 16.208 -9.816 1.00 85.88 191 SER A CA 1
ATOM 1561 C C . SER A 1 191 ? -6.720 14.837 -9.986 1.00 85.88 191 SER A C 1
ATOM 1563 O O . SER A 1 191 ? -7.052 13.905 -9.262 1.00 85.88 191 SER A O 1
ATOM 1565 N N . ARG A 1 192 ? -5.760 14.697 -10.910 1.00 86.94 192 ARG A N 1
ATOM 1566 C CA . ARG A 1 192 ? -5.038 13.435 -11.102 1.00 86.94 192 ARG A CA 1
ATOM 1567 C C . ARG A 1 192 ? -4.028 13.188 -9.985 1.00 86.94 192 ARG A C 1
ATOM 1569 O O . ARG A 1 192 ? -3.952 12.072 -9.478 1.00 86.94 192 ARG A O 1
ATOM 1576 N N . ALA A 1 193 ? -3.317 14.232 -9.559 1.00 89.81 193 ALA A N 1
ATOM 1577 C CA . ALA A 1 193 ? -2.435 14.168 -8.397 1.00 89.81 193 ALA A CA 1
ATOM 1578 C C . ALA A 1 193 ? -3.216 13.798 -7.120 1.00 89.81 193 ALA A C 1
ATOM 1580 O O . ALA A 1 193 ? -2.761 12.979 -6.325 1.00 89.81 193 ALA A O 1
ATOM 1581 N N . GLU A 1 194 ? -4.429 14.331 -6.955 1.00 90.81 194 GLU A N 1
ATOM 1582 C CA . GLU A 1 194 ? -5.325 14.002 -5.841 1.00 90.81 194 GLU A CA 1
ATOM 1583 C C . GLU A 1 194 ? -5.779 12.535 -5.851 1.00 90.81 194 GLU A C 1
ATOM 1585 O O . GLU A 1 194 ? -5.772 11.885 -4.806 1.00 90.81 194 GLU A O 1
ATOM 1590 N N . LEU A 1 195 ? -6.098 11.976 -7.023 1.00 89.12 195 LEU A N 1
ATOM 1591 C CA . LEU A 1 195 ? -6.400 10.546 -7.153 1.00 89.12 195 LEU A CA 1
ATOM 1592 C C . LEU A 1 195 ? -5.201 9.674 -6.783 1.00 89.12 195 LEU A C 1
ATOM 1594 O O . LEU A 1 195 ? -5.357 8.701 -6.055 1.00 89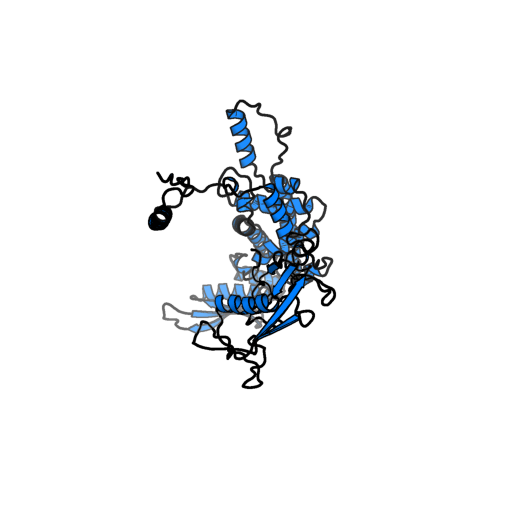.12 195 LEU A O 1
ATOM 1598 N N . PHE A 1 196 ? -3.994 10.051 -7.204 1.00 91.69 196 PHE A N 1
ATOM 1599 C CA . PHE A 1 196 ? -2.788 9.328 -6.805 1.00 91.69 196 PHE A CA 1
ATOM 1600 C C . PHE A 1 196 ? -2.615 9.316 -5.274 1.00 91.69 196 PHE A C 1
ATOM 1602 O O . PHE A 1 196 ? -2.297 8.284 -4.678 1.00 91.69 196 PHE A O 1
ATOM 1609 N N . VAL A 1 197 ? -2.875 10.447 -4.607 1.00 93.75 197 VAL A N 1
ATOM 1610 C CA . VAL A 1 197 ? -2.869 10.528 -3.135 1.00 93.75 197 VAL A CA 1
ATOM 1611 C C . VAL A 1 197 ? -3.949 9.622 -2.529 1.00 93.75 197 VAL A C 1
ATOM 1613 O O . VAL A 1 197 ? -3.685 8.947 -1.530 1.00 93.75 197 VAL A O 1
ATOM 1616 N N . ALA A 1 198 ? -5.141 9.564 -3.126 1.00 91.94 198 ALA A N 1
ATOM 1617 C CA . ALA A 1 198 ? -6.214 8.676 -2.683 1.00 91.94 198 ALA A CA 1
ATOM 1618 C C . ALA A 1 198 ? -5.820 7.191 -2.777 1.00 91.94 198 ALA A C 1
ATOM 1620 O O . ALA A 1 198 ? -6.033 6.429 -1.833 1.00 91.94 198 ALA A O 1
ATOM 1621 N N . ASP A 1 199 ? -5.193 6.791 -3.877 1.00 90.94 199 ASP A N 1
ATOM 1622 C CA . ASP A 1 199 ? -4.900 5.388 -4.167 1.00 90.94 199 ASP A CA 1
ATOM 1623 C C . ASP A 1 199 ? -3.751 4.850 -3.304 1.00 90.94 199 ASP A C 1
ATOM 1625 O O . ASP A 1 199 ? -3.791 3.710 -2.834 1.00 90.94 199 ASP A O 1
ATOM 1629 N N . PHE A 1 200 ? -2.726 5.668 -3.044 1.00 93.25 200 PHE A N 1
ATOM 1630 C CA . PHE A 1 200 ? -1.503 5.195 -2.386 1.00 93.25 200 PHE A CA 1
ATOM 1631 C C . PHE A 1 200 ? -1.335 5.667 -0.941 1.00 93.25 200 PHE A C 1
ATOM 1633 O O . PHE A 1 200 ? -0.847 4.901 -0.107 1.00 93.25 200 PHE A O 1
ATOM 1640 N N . ILE A 1 201 ? -1.717 6.908 -0.623 1.00 95.38 201 ILE A N 1
ATOM 1641 C CA . ILE A 1 201 ? -1.510 7.477 0.718 1.00 95.38 201 ILE A CA 1
ATOM 1642 C C . ILE A 1 201 ? -2.724 7.205 1.597 1.00 95.38 201 ILE A C 1
ATOM 1644 O O . ILE A 1 201 ? -2.591 6.662 2.691 1.00 95.38 201 ILE A O 1
ATOM 1648 N N . LEU A 1 202 ? -3.924 7.532 1.123 1.00 93.00 202 LEU A N 1
ATOM 1649 C CA . LEU A 1 202 ? -5.141 7.362 1.914 1.00 93.00 202 LEU A CA 1
ATOM 1650 C C . LEU A 1 202 ? -5.458 5.884 2.206 1.00 93.00 202 LEU A C 1
ATOM 1652 O O . LEU A 1 202 ? -5.988 5.572 3.272 1.00 93.00 202 LEU A O 1
ATOM 1656 N N . THR A 1 203 ? -5.089 4.958 1.318 1.00 92.56 203 THR A N 1
ATOM 1657 C CA . THR A 1 203 ? -5.257 3.511 1.544 1.00 92.56 203 THR A CA 1
ATOM 1658 C C . THR A 1 203 ? -4.505 2.995 2.770 1.00 92.56 203 THR A C 1
ATOM 1660 O O . THR A 1 203 ? -4.918 1.996 3.353 1.00 92.56 203 THR A O 1
ATOM 1663 N N . HIS A 1 204 ? -3.476 3.703 3.249 1.00 92.69 204 HIS A N 1
ATOM 1664 C CA . HIS A 1 204 ? -2.777 3.347 4.490 1.00 92.69 204 HIS A CA 1
ATOM 1665 C C . HIS A 1 204 ? -3.609 3.592 5.757 1.00 92.69 204 HIS A C 1
ATOM 1667 O O . HIS A 1 204 ? -3.227 3.145 6.840 1.00 92.69 204 HIS A O 1
ATOM 1673 N N . LEU A 1 205 ? -4.763 4.257 5.637 1.00 91.44 205 LEU A N 1
ATOM 1674 C CA . LEU A 1 205 ? -5.745 4.365 6.713 1.00 91.44 205 LEU A CA 1
ATOM 1675 C C . LEU A 1 205 ? -6.599 3.090 6.860 1.00 91.44 205 LEU A C 1
ATOM 1677 O O . LEU A 1 205 ? -7.233 2.882 7.896 1.00 91.44 205 LEU A O 1
ATOM 1681 N N . VAL A 1 206 ? -6.636 2.223 5.842 1.00 90.38 206 VAL A N 1
ATOM 1682 C CA . VAL A 1 206 ? -7.442 0.996 5.866 1.00 90.38 206 VAL A CA 1
ATOM 1683 C C . VAL A 1 206 ? -6.876 0.023 6.901 1.00 90.38 206 VAL A C 1
ATOM 1685 O O . VAL A 1 206 ? -5.685 -0.276 6.920 1.00 90.38 206 VAL A O 1
ATOM 1688 N N . GLY A 1 207 ? -7.742 -0.472 7.788 1.00 86.94 207 GLY A N 1
ATOM 1689 C CA . GLY A 1 207 ? -7.349 -1.365 8.883 1.00 86.94 207 GLY A CA 1
ATOM 1690 C C . GLY A 1 207 ? -6.634 -0.669 10.047 1.00 86.94 207 GLY A C 1
ATOM 1691 O O . GLY A 1 207 ? -6.216 -1.345 10.983 1.00 86.94 207 GLY A O 1
ATOM 1692 N N . LYS A 1 208 ? -6.498 0.663 10.015 1.00 90.19 208 LYS A N 1
ATOM 1693 C CA . LYS A 1 208 ? -6.022 1.460 11.148 1.00 90.19 208 LYS A CA 1
ATOM 1694 C C . LYS A 1 208 ? -7.194 2.092 11.891 1.00 90.19 208 LYS A C 1
ATOM 1696 O O . LYS A 1 208 ? -8.195 2.511 11.297 1.00 90.19 208 LYS A O 1
ATOM 1701 N N . ASP A 1 209 ? -7.051 2.171 13.207 1.00 88.69 209 ASP A N 1
ATOM 1702 C CA . ASP A 1 209 ? -7.995 2.872 14.061 1.00 88.69 209 ASP A CA 1
ATOM 1703 C C . ASP A 1 209 ? -7.619 4.357 14.143 1.00 88.69 209 ASP A C 1
ATOM 1705 O O . ASP A 1 209 ? -6.549 4.730 14.626 1.00 88.69 209 ASP A O 1
ATOM 1709 N N . MET A 1 210 ? -8.518 5.221 13.669 1.00 89.00 210 MET A N 1
ATOM 1710 C CA . MET A 1 210 ? -8.334 6.676 13.683 1.00 89.00 210 MET A CA 1
ATOM 1711 C C . MET A 1 210 ? -8.154 7.217 15.106 1.00 89.00 210 MET A C 1
ATOM 1713 O O . MET A 1 210 ? -7.442 8.198 15.306 1.00 89.00 210 MET A O 1
ATOM 1717 N N . ASN A 1 211 ? -8.755 6.556 16.097 1.00 87.19 211 ASN A N 1
ATOM 1718 C CA . ASN A 1 211 ? -8.707 6.965 17.499 1.00 87.19 211 ASN A CA 1
ATOM 1719 C C . ASN A 1 211 ? -7.451 6.464 18.221 1.00 87.19 211 ASN A C 1
ATOM 1721 O O . ASN A 1 211 ? -7.140 6.944 19.304 1.00 87.19 211 ASN A O 1
ATOM 1725 N N . GLU A 1 212 ? -6.735 5.495 17.647 1.00 89.19 212 GLU A N 1
ATOM 1726 C CA . GLU A 1 212 ? -5.393 5.124 18.104 1.00 89.19 212 GLU A CA 1
ATOM 1727 C C . GLU A 1 212 ? -4.354 6.110 17.553 1.00 89.19 212 GLU A C 1
ATOM 1729 O O . GLU A 1 212 ? -3.431 6.511 18.260 1.00 89.19 212 GLU A O 1
ATOM 1734 N N . ILE A 1 213 ? -4.550 6.563 16.308 1.00 92.19 213 ILE A N 1
ATOM 1735 C CA . ILE A 1 213 ? -3.724 7.605 15.684 1.00 92.19 213 ILE A CA 1
ATOM 1736 C C . ILE A 1 213 ? -3.898 8.944 16.419 1.00 92.19 213 ILE A C 1
ATOM 1738 O O . ILE A 1 213 ? -2.921 9.645 16.694 1.00 92.19 213 ILE A O 1
ATOM 1742 N N . TRP A 1 214 ? -5.137 9.307 16.758 1.00 92.81 214 TRP A N 1
ATOM 1743 C CA . TRP A 1 214 ? -5.429 10.501 17.542 1.00 92.81 214 TRP A CA 1
ATOM 1744 C C . TRP A 1 214 ? -5.303 10.228 19.045 1.00 92.81 214 TRP A C 1
ATOM 1746 O O . TRP A 1 214 ? -6.253 9.834 19.720 1.00 92.81 214 TRP A O 1
ATOM 1756 N N . HIS A 1 215 ? -4.111 10.470 19.592 1.00 89.31 215 HIS A N 1
ATOM 1757 C CA . HIS A 1 215 ? -3.837 10.239 21.009 1.00 89.31 215 HIS A CA 1
ATOM 1758 C C . HIS A 1 215 ? -4.537 11.268 21.923 1.00 89.31 215 HIS A C 1
ATOM 1760 O O . HIS A 1 215 ? -3.973 12.305 22.295 1.00 89.31 215 HIS A O 1
ATOM 1766 N N . VAL A 1 216 ? -5.753 10.947 22.367 1.00 90.12 216 VAL A N 1
ATOM 1767 C CA . VAL A 1 216 ? -6.486 11.724 23.378 1.00 90.12 216 VAL A CA 1
ATOM 1768 C C . VAL A 1 216 ? -5.952 11.404 24.779 1.00 90.12 216 VAL A C 1
ATOM 1770 O O . VAL A 1 216 ? -6.074 10.274 25.260 1.00 90.12 216 VAL A O 1
ATOM 1773 N N . LYS A 1 217 ? -5.375 12.415 25.448 1.00 89.12 217 LYS A N 1
ATOM 1774 C CA . LYS A 1 217 ? -4.813 12.292 26.808 1.00 89.12 217 LYS A CA 1
ATOM 1775 C C . LYS A 1 217 ? -5.880 12.087 27.890 1.00 89.12 217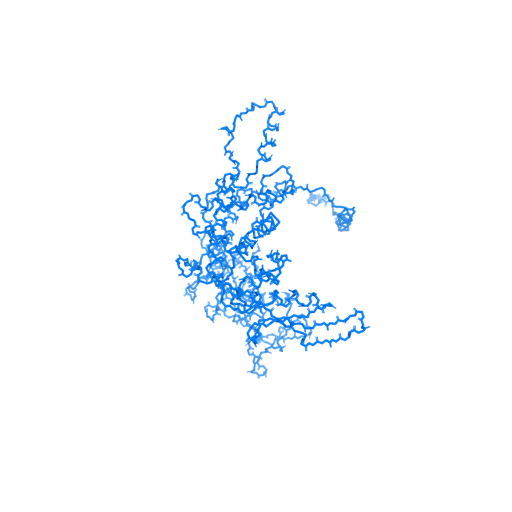 LYS A C 1
ATOM 1777 O O . LYS A 1 217 ? -5.653 11.313 28.806 1.00 89.12 217 LYS A O 1
ATOM 1782 N N . ASN A 1 218 ? -7.017 12.780 27.794 1.00 93.69 218 ASN A N 1
ATOM 1783 C CA . ASN A 1 218 ? -8.125 12.676 28.750 1.00 93.69 218 ASN A CA 1
ATOM 1784 C C . ASN A 1 218 ? -9.451 12.418 28.006 1.00 93.69 218 ASN A C 1
ATOM 1786 O O . ASN A 1 218 ? -10.141 13.377 27.649 1.00 93.69 218 ASN A O 1
ATOM 1790 N N . PRO A 1 219 ? -9.806 11.147 27.736 1.00 94.69 219 PRO A N 1
ATOM 1791 C CA . PRO A 1 219 ? -11.000 10.822 26.961 1.00 94.69 219 PRO A CA 1
ATOM 1792 C C . PRO A 1 219 ? -12.298 11.136 27.710 1.00 94.69 219 PRO A C 1
ATOM 1794 O O . PRO A 1 219 ? -13.260 11.553 27.076 1.00 94.69 219 PRO A O 1
ATOM 1797 N N . MET A 1 220 ? -12.326 11.001 29.041 1.00 93.62 220 MET A N 1
ATOM 1798 C CA . MET A 1 220 ? -13.505 11.353 29.843 1.00 93.62 220 MET A CA 1
ATOM 1799 C C . MET A 1 220 ? -13.782 12.855 29.810 1.00 93.62 220 MET A C 1
ATOM 1801 O O . MET A 1 220 ? -14.919 13.254 29.596 1.00 93.62 220 MET A O 1
ATOM 1805 N N . GLY A 1 221 ? -12.745 13.689 29.954 1.00 94.56 221 GLY A N 1
ATOM 1806 C CA . GLY A 1 221 ? -12.897 15.143 29.858 1.00 94.56 221 GLY A CA 1
ATOM 1807 C C . GLY A 1 221 ? -13.421 15.582 28.491 1.00 94.56 221 GLY A C 1
ATOM 1808 O O . GLY A 1 221 ? -14.383 16.339 28.423 1.00 94.56 221 GLY A O 1
ATOM 1809 N N . LEU A 1 222 ? -12.844 15.041 27.411 1.00 93.69 222 LEU A N 1
ATOM 1810 C CA . LEU A 1 222 ? -13.316 15.312 26.052 1.00 93.69 222 LEU A CA 1
ATOM 1811 C C . LEU A 1 222 ? -14.769 14.856 25.853 1.00 93.69 222 LEU A C 1
ATOM 1813 O O . LEU A 1 222 ? -15.560 15.583 25.264 1.00 93.69 222 LEU A O 1
ATOM 1817 N N . LEU A 1 223 ? -15.131 13.671 26.354 1.00 94.75 223 LEU A N 1
ATOM 1818 C CA . LEU A 1 223 ? -16.499 13.165 26.270 1.00 94.75 223 LEU A CA 1
ATOM 1819 C C . LEU A 1 223 ? -17.486 14.086 26.993 1.00 94.75 223 LEU A C 1
ATOM 1821 O O . LEU A 1 223 ? -18.558 14.344 26.455 1.00 94.75 223 LEU A O 1
ATOM 1825 N N . THR A 1 224 ? -17.126 14.608 28.167 1.00 95.31 224 THR A N 1
ATOM 1826 C CA . THR A 1 224 ? -17.949 15.585 28.889 1.00 95.31 224 THR A CA 1
ATOM 1827 C C . THR A 1 224 ? -18.152 16.852 28.063 1.00 95.31 224 THR A C 1
ATOM 1829 O O . THR A 1 224 ? -19.297 17.232 27.847 1.00 95.31 224 THR A O 1
ATOM 1832 N N . THR A 1 225 ? -17.082 17.442 27.518 1.00 93.31 225 THR A N 1
ATOM 1833 C CA . THR A 1 225 ? -17.177 18.641 26.666 1.00 93.31 225 THR A CA 1
ATOM 1834 C C . THR A 1 225 ? -18.078 18.406 25.453 1.00 93.31 225 THR A C 1
ATOM 1836 O O . THR A 1 225 ? -18.981 19.190 25.187 1.00 93.31 225 THR A O 1
ATOM 1839 N N . VAL A 1 226 ? -17.901 17.281 24.757 1.00 92.88 226 VAL A N 1
ATOM 1840 C CA . VAL A 1 226 ? -18.706 16.941 23.575 1.00 92.88 226 VAL A CA 1
ATOM 1841 C C . VAL A 1 226 ? -20.174 16.687 23.940 1.00 92.88 226 VAL A C 1
ATOM 1843 O O . VAL A 1 226 ? -21.076 17.010 23.167 1.00 92.88 226 VAL A O 1
ATOM 1846 N N . LEU A 1 227 ? -20.458 16.096 25.103 1.00 93.75 227 LEU A N 1
ATOM 1847 C CA . LEU A 1 227 ? -21.833 15.909 25.569 1.00 93.75 227 LEU A CA 1
ATOM 1848 C C . LEU A 1 227 ? -22.483 17.242 25.955 1.00 93.75 227 LEU A C 1
ATOM 1850 O O . LEU A 1 227 ? -23.636 17.461 25.589 1.00 93.75 227 LEU A O 1
ATOM 1854 N N . GLU A 1 228 ? -21.748 18.133 26.619 1.00 93.25 228 GLU A N 1
ATOM 1855 C CA . GLU A 1 228 ? -22.204 19.481 26.976 1.00 93.25 228 GLU A CA 1
ATOM 1856 C C . GLU A 1 228 ? -22.518 20.322 25.731 1.00 93.25 228 GLU A C 1
ATOM 1858 O O . GLU A 1 228 ? -23.586 20.931 25.663 1.00 93.25 228 GLU A O 1
ATOM 1863 N N . GLU A 1 229 ? -21.659 20.285 24.707 1.00 90.62 229 GLU A N 1
ATOM 1864 C CA . GLU A 1 229 ? -21.894 20.941 23.410 1.00 90.62 229 GLU A CA 1
ATOM 1865 C C . GLU A 1 229 ? -23.164 20.427 22.713 1.00 90.62 229 GLU A C 1
ATOM 1867 O O . GLU A 1 229 ? -23.884 21.188 22.069 1.00 90.62 229 GLU A O 1
ATOM 1872 N N . ASN A 1 230 ? -23.480 19.142 22.889 1.00 89.25 230 ASN A N 1
ATOM 1873 C CA . ASN A 1 230 ? -24.703 18.519 22.383 1.00 89.25 230 ASN A CA 1
ATOM 1874 C C . ASN A 1 230 ? -25.915 18.684 23.328 1.00 89.25 230 ASN A C 1
ATOM 1876 O O . ASN A 1 230 ? -26.962 18.075 23.090 1.00 89.25 230 ASN A O 1
ATOM 1880 N N . GLY A 1 231 ? -25.793 19.460 24.413 1.00 91.31 231 GLY A N 1
ATOM 1881 C CA . GLY A 1 231 ? -26.863 19.704 25.387 1.00 91.31 231 GLY A CA 1
ATOM 1882 C C . GLY A 1 231 ? -27.249 18.485 26.236 1.00 91.31 231 GLY A C 1
ATOM 1883 O O . GLY A 1 231 ? -28.376 18.403 26.729 1.00 91.31 231 GLY A O 1
ATOM 1884 N N . ARG A 1 232 ? -26.350 17.505 26.385 1.00 93.50 232 ARG A N 1
ATOM 1885 C CA . ARG A 1 232 ? -26.549 16.289 27.191 1.00 93.50 232 ARG A CA 1
ATOM 1886 C C . ARG A 1 232 ? -25.935 16.442 28.587 1.00 93.50 232 ARG A C 1
ATOM 1888 O O . ARG A 1 232 ? -25.042 17.253 28.802 1.00 93.50 232 ARG A O 1
ATOM 1895 N N . GLN A 1 233 ? -26.416 15.646 29.548 1.00 93.75 233 GLN A N 1
ATOM 1896 C CA . GLN A 1 233 ? -25.817 15.597 30.887 1.00 93.75 233 GLN A CA 1
ATOM 1897 C C . GLN A 1 233 ? -24.436 14.936 30.850 1.00 93.75 233 GLN A C 1
ATOM 1899 O O . GLN A 1 233 ? -24.150 14.113 29.971 1.00 93.75 233 GLN A O 1
ATOM 1904 N N . ALA A 1 234 ? -23.617 15.266 31.850 1.00 94.56 234 ALA A N 1
ATOM 1905 C CA . ALA A 1 234 ? -22.302 14.676 32.048 1.00 94.56 234 ALA A CA 1
ATOM 1906 C C . ALA A 1 234 ? -22.360 13.131 32.057 1.00 94.56 234 ALA A C 1
ATOM 1908 O O . ALA A 1 234 ? -23.357 12.545 32.496 1.00 94.56 234 ALA A O 1
ATOM 1909 N N . PRO A 1 235 ? -21.309 12.458 31.559 1.00 96.31 235 PRO A N 1
ATOM 1910 C CA . PRO A 1 235 ? -21.280 11.006 31.476 1.00 96.31 235 PRO A CA 1
ATOM 1911 C C . PRO A 1 235 ? -21.165 10.363 32.869 1.00 96.31 235 PRO A C 1
ATOM 1913 O O . PRO A 1 235 ? -20.311 10.735 33.669 1.00 96.31 235 PRO A O 1
ATOM 1916 N N . GLU A 1 236 ? -21.983 9.345 33.134 1.00 95.75 236 GLU A N 1
ATOM 1917 C CA . GLU A 1 236 ? -21.910 8.484 34.317 1.00 95.75 236 GLU A CA 1
ATOM 1918 C C . GLU A 1 236 ? -21.280 7.133 33.952 1.00 95.75 236 GLU A C 1
ATOM 1920 O O . GLU A 1 236 ? -21.788 6.413 33.085 1.00 95.75 236 GLU A O 1
ATOM 1925 N N . SER A 1 237 ? -20.205 6.744 34.640 1.00 96.69 237 SER A N 1
ATOM 1926 C CA . SER A 1 237 ? -19.605 5.414 34.521 1.00 96.69 237 SER A CA 1
ATOM 1927 C C . SER A 1 237 ? -20.231 4.436 35.524 1.00 96.69 237 SER A C 1
ATOM 1929 O O . SER A 1 237 ? -20.462 4.752 36.691 1.00 96.69 237 SER A O 1
ATOM 1931 N N . ARG A 1 238 ? -20.549 3.218 35.072 1.00 96.12 238 ARG A N 1
ATOM 1932 C CA . ARG A 1 238 ? -21.079 2.138 35.920 1.00 96.12 238 ARG A CA 1
ATOM 1933 C C . ARG A 1 238 ? -20.405 0.815 35.607 1.00 96.12 238 ARG A C 1
ATOM 1935 O O . ARG A 1 238 ? -20.225 0.452 34.444 1.00 96.12 238 ARG A O 1
ATOM 1942 N N . LEU A 1 239 ? -20.086 0.060 36.654 1.00 96.44 239 LEU A N 1
ATOM 1943 C CA . LEU A 1 239 ? -19.602 -1.308 36.519 1.00 96.44 239 LEU A CA 1
ATOM 1944 C C . LEU A 1 239 ? -20.750 -2.206 36.038 1.00 96.44 239 LEU A C 1
ATOM 1946 O O . LEU A 1 239 ? -21.774 -2.317 36.707 1.00 96.44 239 LEU A O 1
ATOM 1950 N N . ILE A 1 240 ? -20.579 -2.833 34.876 1.00 96.75 240 ILE A N 1
ATOM 1951 C CA . ILE A 1 240 ? -21.552 -3.776 34.304 1.00 96.75 240 ILE A CA 1
ATOM 1952 C C . ILE A 1 240 ? -21.235 -5.194 34.774 1.00 96.75 240 ILE A C 1
ATOM 1954 O O . ILE A 1 240 ? -22.133 -5.952 35.133 1.00 96.75 240 ILE A O 1
ATOM 1958 N N . TRP A 1 241 ? -19.955 -5.565 34.728 1.00 96.00 241 TRP A N 1
ATOM 1959 C CA . TRP A 1 241 ? -19.503 -6.923 35.009 1.00 96.00 241 TRP A CA 1
ATOM 1960 C C . TRP A 1 241 ? -18.097 -6.914 35.603 1.00 96.00 241 TRP A C 1
ATOM 1962 O O . TRP A 1 241 ? -17.281 -6.060 35.259 1.00 96.00 241 TRP A O 1
ATOM 1972 N N . ALA A 1 242 ? -17.790 -7.887 36.458 1.00 96.06 242 ALA A N 1
ATOM 1973 C CA . ALA A 1 242 ? -16.442 -8.112 36.963 1.00 96.06 242 ALA A CA 1
ATOM 1974 C C . ALA A 1 242 ? -16.170 -9.612 37.119 1.00 96.06 242 ALA A C 1
ATOM 1976 O O . ALA A 1 242 ? -17.016 -10.357 37.614 1.00 96.06 242 ALA A O 1
ATOM 1977 N N . THR A 1 243 ? -14.981 -10.054 36.714 1.00 96.50 243 THR A N 1
ATOM 1978 C CA . THR A 1 243 ? -14.515 -11.439 36.876 1.00 96.50 243 THR A CA 1
ATOM 1979 C C . THR A 1 243 ? -13.116 -11.474 37.457 1.00 96.50 243 THR A C 1
ATOM 1981 O O . THR A 1 243 ? -12.278 -10.641 37.116 1.00 96.50 243 THR A O 1
ATOM 1984 N N . GLY A 1 244 ? -12.846 -12.470 38.304 1.00 93.19 244 GLY A N 1
ATOM 1985 C CA . GLY A 1 244 ? -11.501 -12.689 38.832 1.00 93.19 244 GLY A CA 1
ATOM 1986 C C . GLY A 1 244 ? -10.989 -11.522 39.676 1.00 93.19 244 GLY A C 1
ATOM 1987 O O . GLY A 1 244 ? -9.799 -11.243 39.640 1.00 93.19 244 GLY A O 1
ATOM 1988 N N . VAL A 1 245 ? -11.869 -10.841 40.421 1.00 92.12 245 VAL A N 1
ATOM 1989 C CA . VAL A 1 245 ? -11.561 -9.629 41.211 1.00 92.12 245 VAL A CA 1
ATOM 1990 C C . VAL A 1 245 ? -10.370 -9.830 42.156 1.00 92.12 245 VAL A C 1
ATOM 1992 O O . VAL A 1 245 ? -9.565 -8.925 42.332 1.00 92.12 245 VAL A O 1
ATOM 1995 N N . SER A 1 246 ? -10.231 -11.026 42.730 1.00 91.56 246 SER A N 1
ATOM 1996 C CA . SER A 1 246 ? -9.129 -11.384 43.636 1.00 91.56 246 SER A CA 1
ATOM 1997 C C . SER A 1 246 ? -7.918 -12.007 42.928 1.00 91.56 246 SER A C 1
ATOM 1999 O O . SER A 1 246 ? -6.971 -12.420 43.588 1.00 91.56 246 SER A O 1
ATOM 2001 N N . SER A 1 247 ? -7.955 -12.132 41.600 1.00 92.50 247 SER A N 1
ATOM 2002 C CA . SER A 1 247 ? -6.883 -12.722 40.798 1.00 92.50 247 SER A CA 1
ATOM 2003 C C . SER A 1 247 ? -6.000 -11.647 40.164 1.00 92.50 247 SER A C 1
ATOM 2005 O O . SER A 1 247 ? -6.419 -10.506 39.989 1.00 92.50 247 SER A O 1
ATOM 2007 N N . VAL A 1 248 ? -4.786 -12.034 39.764 1.00 90.25 248 VAL A N 1
ATOM 2008 C CA . VAL A 1 248 ? -3.851 -11.154 39.036 1.00 90.25 248 VAL A CA 1
ATOM 2009 C C . VAL A 1 248 ? -4.422 -10.726 37.677 1.00 90.25 248 VAL A C 1
ATOM 2011 O O . VAL A 1 248 ? -4.161 -9.620 37.217 1.00 90.25 248 VAL A O 1
ATOM 2014 N N . LEU A 1 249 ? -5.228 -11.586 37.047 1.00 92.50 249 LEU A N 1
ATOM 2015 C CA . LEU A 1 249 ? -5.876 -11.338 35.758 1.00 92.50 249 LEU A CA 1
ATOM 2016 C C . LEU A 1 249 ? -7.349 -10.968 35.962 1.00 92.50 249 LEU A C 1
ATOM 2018 O O . LEU A 1 249 ? -8.250 -11.577 35.383 1.00 92.50 249 LEU A O 1
ATOM 2022 N N . SER A 1 250 ? -7.595 -9.986 36.828 1.00 94.69 250 SER A N 1
ATOM 2023 C CA . SER A 1 250 ? -8.929 -9.418 36.987 1.00 94.69 250 SER A CA 1
ATOM 2024 C C . SER A 1 250 ? -9.372 -8.730 35.693 1.00 94.69 250 SER A C 1
ATOM 2026 O O . SER A 1 250 ? -8.573 -8.220 34.907 1.00 94.69 250 SER A O 1
ATOM 2028 N N . THR A 1 251 ? -10.671 -8.780 35.415 1.00 96.12 251 THR A N 1
ATOM 2029 C CA . THR A 1 251 ? -11.265 -8.105 34.258 1.00 96.12 251 THR A CA 1
ATOM 2030 C C . THR A 1 251 ? -12.542 -7.419 34.699 1.00 96.12 251 THR A C 1
ATOM 2032 O O . THR A 1 251 ? -13.459 -8.055 35.224 1.00 96.12 251 THR A O 1
ATOM 2035 N N . TYR A 1 252 ? -12.597 -6.112 34.472 1.00 96.94 252 TYR A N 1
ATOM 2036 C CA . TYR A 1 252 ? -13.739 -5.261 34.769 1.00 96.94 252 TYR A CA 1
ATOM 2037 C C . TYR A 1 252 ? -14.327 -4.754 33.463 1.00 96.94 252 TYR A C 1
ATOM 2039 O O . TYR A 1 252 ? -13.590 -4.323 32.579 1.00 96.94 252 TYR A O 1
ATOM 2047 N N . VAL A 1 253 ? -15.650 -4.788 33.346 1.00 97.88 253 VAL A N 1
ATOM 2048 C CA . VAL A 1 253 ? -16.382 -4.212 32.218 1.00 97.88 253 VAL A CA 1
ATOM 2049 C C . VAL A 1 253 ? -17.152 -3.008 32.725 1.00 97.88 253 VAL A C 1
ATOM 2051 O O . VAL A 1 253 ? -18.098 -3.147 33.505 1.00 97.88 253 VAL A O 1
ATOM 2054 N N . VAL A 1 254 ? -16.750 -1.827 32.268 1.00 98.12 254 VAL A N 1
ATOM 2055 C CA . VAL A 1 254 ? -17.374 -0.551 32.626 1.00 98.12 254 VAL A CA 1
ATOM 2056 C C . VAL A 1 254 ? -18.179 -0.050 31.433 1.00 98.12 254 VAL A C 1
ATOM 2058 O O . VAL A 1 254 ? -17.738 -0.142 30.286 1.00 98.12 254 VAL A O 1
ATOM 2061 N N . GLY A 1 255 ? -19.385 0.443 31.704 1.00 97.81 255 GLY A N 1
ATOM 2062 C CA . GLY A 1 255 ? -20.230 1.135 30.738 1.00 97.81 255 GLY A CA 1
ATOM 2063 C C . GLY A 1 255 ? -20.361 2.608 31.082 1.00 97.81 255 GLY A C 1
ATOM 2064 O O . GLY A 1 255 ? -20.455 2.957 32.256 1.00 97.81 255 GLY A O 1
ATOM 2065 N N . VAL A 1 256 ? -20.406 3.451 30.059 1.00 97.31 256 VAL A N 1
ATOM 2066 C CA . VAL A 1 256 ? -20.636 4.891 30.178 1.00 97.31 256 VAL A CA 1
ATOM 2067 C C . VAL A 1 256 ? -22.034 5.217 29.662 1.00 97.31 256 VAL A C 1
ATOM 2069 O O . VAL A 1 256 ? -22.430 4.761 28.583 1.00 97.31 256 VAL A O 1
ATOM 2072 N N . TYR A 1 257 ? -22.771 6.002 30.441 1.00 96.12 257 TYR A N 1
ATOM 2073 C CA . TYR A 1 257 ? -24.152 6.394 30.183 1.00 96.12 257 TYR A CA 1
ATOM 2074 C C . TYR A 1 257 ? -24.302 7.917 30.261 1.00 96.12 257 TYR A C 1
ATOM 2076 O O . TYR A 1 257 ? -23.557 8.576 30.973 1.00 96.12 257 TYR A O 1
ATOM 2084 N N . SER A 1 258 ? -25.285 8.487 29.572 1.00 95.56 258 SER A N 1
ATOM 2085 C CA . SER A 1 258 ? -25.712 9.884 29.753 1.00 95.56 258 SER A CA 1
ATOM 2086 C C . SER A 1 258 ? -27.232 9.930 29.649 1.00 95.56 258 SER A C 1
ATOM 2088 O O . SER A 1 258 ? -27.796 9.283 28.772 1.00 95.56 258 SER A O 1
ATOM 2090 N N . ASN A 1 259 ? -27.921 10.614 30.569 1.00 91.75 259 ASN A N 1
ATOM 2091 C CA . ASN A 1 259 ? -29.393 10.615 30.649 1.00 91.75 259 ASN A CA 1
ATOM 2092 C C . ASN A 1 259 ? -30.025 9.205 30.690 1.00 91.75 259 ASN A C 1
ATOM 2094 O O . ASN A 1 259 ? -31.107 8.986 30.151 1.00 91.75 259 ASN A O 1
ATOM 2098 N N . LYS A 1 260 ? -29.354 8.230 31.325 1.00 91.00 260 LYS A N 1
ATOM 2099 C CA . LYS A 1 260 ? -29.721 6.794 31.319 1.00 91.00 260 LYS A CA 1
ATOM 2100 C C . LYS A 1 260 ? -29.657 6.114 29.938 1.00 91.00 260 LYS A C 1
ATOM 2102 O O . LYS A 1 260 ? -30.010 4.942 29.835 1.00 91.00 260 LYS A O 1
ATOM 2107 N N . GLU A 1 261 ? -29.169 6.792 28.902 1.00 94.81 261 GLU A N 1
ATOM 2108 C CA . GLU A 1 261 ? -28.851 6.191 27.606 1.00 94.81 261 GLU A CA 1
ATOM 2109 C C . GLU A 1 261 ? -27.436 5.620 27.617 1.00 94.81 261 GLU A C 1
ATOM 2111 O O . GLU A 1 261 ? -26.505 6.218 28.155 1.00 94.81 261 GLU A O 1
ATOM 2116 N N . PHE A 1 262 ? -27.264 4.455 27.002 1.00 95.12 262 PHE A N 1
ATOM 2117 C CA . PHE A 1 262 ? -25.969 3.800 26.872 1.00 95.12 262 PHE A CA 1
ATOM 2118 C C . PHE A 1 262 ? -25.132 4.447 25.763 1.00 95.12 262 PHE A C 1
ATOM 2120 O O . PHE A 1 262 ? -25.580 4.517 24.621 1.00 95.12 262 PHE A O 1
ATOM 2127 N N . LEU A 1 263 ? -23.900 4.855 26.081 1.00 95.19 263 LEU A N 1
ATOM 2128 C CA . LEU A 1 263 ? -22.974 5.441 25.108 1.00 95.19 263 LEU A CA 1
ATOM 2129 C C . LEU A 1 263 ? -21.927 4.426 24.644 1.00 95.19 263 LEU A C 1
ATOM 2131 O O . LEU A 1 263 ? -21.811 4.160 23.450 1.00 95.19 263 LEU A O 1
ATOM 2135 N N . GLY A 1 264 ? -21.199 3.811 25.577 1.00 95.44 264 GLY A N 1
ATOM 2136 C CA . GLY A 1 264 ? -20.047 2.952 25.280 1.00 95.44 264 GLY A CA 1
ATOM 2137 C C . GLY A 1 264 ? -19.729 1.977 26.407 1.00 95.44 264 GLY A C 1
ATOM 2138 O O . GLY A 1 264 ? -20.162 2.169 27.542 1.00 95.44 264 GLY A O 1
ATOM 2139 N N . LYS A 1 265 ? -18.991 0.907 26.104 1.00 96.75 265 LYS A N 1
ATOM 2140 C CA . LYS A 1 265 ? -18.463 -0.022 27.116 1.00 96.75 265 LYS A CA 1
ATOM 2141 C C . LYS A 1 265 ? -17.114 -0.576 26.701 1.00 96.75 265 LYS A C 1
ATOM 2143 O O . LYS A 1 265 ? -16.895 -0.845 25.525 1.00 96.75 265 LYS A O 1
ATOM 2148 N N . SER A 1 266 ? -16.263 -0.855 27.677 1.00 96.81 266 SER A N 1
ATOM 2149 C CA . SER A 1 266 ? -15.019 -1.579 27.438 1.00 96.81 266 SER A CA 1
ATOM 2150 C C . SER A 1 266 ? -14.644 -2.453 28.625 1.00 96.81 266 SER A C 1
ATOM 2152 O O . SER A 1 266 ? -15.102 -2.236 29.750 1.00 96.81 266 SER A O 1
ATOM 2154 N N . ALA A 1 267 ? -13.815 -3.456 28.349 1.00 96.94 267 ALA A N 1
ATOM 2155 C CA . ALA A 1 267 ? -13.155 -4.260 29.361 1.00 96.94 267 ALA A CA 1
ATOM 2156 C C . ALA A 1 267 ? -11.765 -3.685 29.670 1.00 96.94 267 ALA A C 1
ATOM 2158 O O . ALA A 1 267 ? -11.115 -3.125 28.787 1.00 96.94 267 ALA A O 1
ATOM 2159 N N . GLY A 1 268 ? -11.302 -3.848 30.905 1.00 95.62 268 GLY A N 1
ATOM 2160 C CA . GLY A 1 268 ? -9.958 -3.466 31.328 1.00 95.62 268 GLY A CA 1
ATOM 2161 C C . GLY A 1 268 ? -9.483 -4.274 32.532 1.00 95.62 268 GLY A C 1
ATOM 2162 O O . GLY A 1 268 ? -10.287 -4.843 33.273 1.00 95.62 268 GLY A O 1
ATOM 2163 N N . ALA A 1 269 ? -8.162 -4.321 32.719 1.00 94.25 269 ALA A N 1
ATOM 2164 C CA . ALA A 1 269 ? -7.534 -5.010 33.849 1.00 94.25 269 ALA A CA 1
ATOM 2165 C C . ALA A 1 269 ? -7.795 -4.298 35.189 1.00 94.25 269 ALA A C 1
ATOM 2167 O O . ALA A 1 269 ? -7.881 -4.930 36.233 1.00 94.25 269 ALA A O 1
ATOM 2168 N N . THR A 1 270 ? -7.961 -2.974 35.164 1.00 94.44 270 THR A N 1
ATOM 2169 C CA . THR A 1 270 ? -8.355 -2.162 36.322 1.00 94.44 270 THR A CA 1
ATOM 2170 C C . THR A 1 270 ? -9.625 -1.383 36.001 1.00 94.44 270 THR A C 1
ATOM 2172 O O . THR A 1 270 ? -9.938 -1.150 34.832 1.00 94.44 270 THR A O 1
ATOM 2175 N N . ILE A 1 271 ? -10.352 -0.954 37.036 1.00 95.06 271 ILE A N 1
ATOM 2176 C CA . ILE A 1 271 ? -11.580 -0.159 36.872 1.00 95.06 271 ILE A CA 1
ATOM 2177 C C . ILE A 1 271 ? -11.283 1.145 36.122 1.00 95.06 271 ILE A C 1
ATOM 2179 O O . ILE A 1 271 ? -11.978 1.455 35.162 1.00 95.06 271 ILE A O 1
ATOM 2183 N N . SER A 1 272 ? -10.213 1.857 36.492 1.00 95.06 272 SER A N 1
ATOM 2184 C CA . SER A 1 272 ? -9.822 3.113 35.840 1.00 95.06 272 SER A CA 1
ATOM 2185 C C . SER A 1 272 ? -9.462 2.922 34.364 1.00 95.06 272 SER A C 1
ATOM 2187 O O . SER A 1 272 ? -9.875 3.717 33.528 1.00 95.06 272 SER A O 1
ATOM 2189 N N . LEU A 1 273 ? -8.748 1.841 34.019 1.00 95.31 273 LEU A N 1
ATOM 2190 C CA . LEU A 1 273 ? -8.431 1.533 32.622 1.00 95.31 273 LEU A CA 1
ATOM 2191 C C . LEU A 1 273 ? -9.696 1.166 31.832 1.00 95.31 273 LEU A C 1
ATOM 2193 O O . LEU A 1 273 ? -9.871 1.616 30.702 1.00 95.31 273 LEU A O 1
ATOM 2197 N N . ALA A 1 274 ? -10.586 0.363 32.424 1.00 96.44 274 ALA A N 1
ATOM 2198 C CA . ALA A 1 274 ? -11.856 -0.007 31.805 1.00 96.44 274 ALA A CA 1
ATOM 2199 C C . ALA A 1 274 ? -12.744 1.223 31.561 1.00 96.44 274 ALA A C 1
ATOM 2201 O O . ALA A 1 274 ? -13.349 1.333 30.497 1.00 96.44 274 ALA A O 1
ATOM 2202 N N . GLU A 1 275 ? -12.785 2.162 32.508 1.00 96.69 275 GLU A N 1
ATOM 2203 C CA . GLU A 1 275 ? -13.481 3.443 32.385 1.00 96.69 275 GLU A CA 1
ATOM 2204 C C . GLU A 1 275 ? -12.887 4.311 31.267 1.00 96.69 275 GLU A C 1
ATOM 2206 O O . GLU A 1 275 ? -13.615 4.772 30.390 1.00 96.69 275 GLU A O 1
ATOM 2211 N N . GLU A 1 276 ? -11.563 4.463 31.232 1.00 95.44 276 GLU A N 1
ATOM 2212 C CA . GLU A 1 276 ? -10.863 5.225 30.196 1.00 95.44 276 GLU A CA 1
ATOM 2213 C C . GLU A 1 276 ? -11.109 4.643 28.792 1.00 95.44 276 GLU A C 1
ATOM 2215 O O . GLU A 1 276 ? -11.388 5.372 27.836 1.00 95.44 276 GLU A O 1
ATOM 2220 N N . MET A 1 277 ? -11.054 3.314 28.653 1.00 94.94 277 MET A N 1
ATOM 2221 C CA . MET A 1 277 ? -11.352 2.634 27.392 1.00 94.94 277 MET A CA 1
ATOM 2222 C C . MET A 1 277 ? -12.839 2.716 27.024 1.00 94.94 277 MET A C 1
ATOM 2224 O O . MET A 1 277 ? -13.162 2.861 25.846 1.00 94.94 277 MET A O 1
ATOM 2228 N N . ALA A 1 278 ? -13.750 2.662 27.999 1.00 96.81 278 ALA A N 1
ATOM 2229 C CA . ALA A 1 278 ? -15.183 2.821 27.758 1.00 96.81 278 ALA A CA 1
ATOM 2230 C C . ALA A 1 278 ? -15.523 4.242 27.282 1.00 96.81 278 ALA A C 1
ATOM 2232 O O . ALA A 1 278 ? -16.363 4.404 26.397 1.00 96.81 278 ALA A O 1
ATOM 2233 N N . ALA A 1 279 ? -14.825 5.257 27.797 1.00 95.94 279 ALA A N 1
ATOM 2234 C CA . ALA A 1 279 ? -14.916 6.630 27.309 1.00 95.94 279 ALA A CA 1
ATOM 2235 C C . ALA A 1 279 ? -14.440 6.750 25.853 1.00 95.94 279 ALA A C 1
ATOM 2237 O O . ALA A 1 279 ? -15.094 7.397 25.036 1.00 95.94 279 ALA A O 1
ATOM 2238 N N . ARG A 1 280 ? -13.339 6.071 25.493 1.00 94.69 280 ARG A N 1
ATOM 2239 C CA . ARG A 1 280 ? -12.878 5.996 24.096 1.00 94.69 280 ARG A CA 1
ATOM 2240 C C . ARG A 1 280 ? -13.892 5.296 23.189 1.00 94.69 280 ARG A C 1
ATOM 2242 O O . ARG A 1 280 ? -14.126 5.780 22.088 1.00 94.69 280 ARG A O 1
ATOM 2249 N N . ASP A 1 281 ? -14.515 4.204 23.635 1.00 95.25 281 ASP A N 1
ATOM 2250 C CA . ASP A 1 281 ? -15.594 3.534 22.886 1.00 95.25 281 ASP A CA 1
ATOM 2251 C C . ASP A 1 281 ? -16.818 4.447 22.698 1.00 95.25 281 ASP A C 1
ATOM 2253 O O . ASP A 1 281 ? -17.383 4.516 21.606 1.00 95.25 281 ASP A O 1
ATOM 2257 N N . ALA A 1 282 ? -17.193 5.213 23.725 1.00 95.19 282 ALA A N 1
ATOM 2258 C CA . ALA A 1 282 ? -18.270 6.197 23.627 1.00 95.19 282 ALA A CA 1
ATOM 2259 C C . ALA A 1 282 ? -17.958 7.291 22.588 1.00 95.19 282 ALA A C 1
ATOM 2261 O O . ALA A 1 282 ? -18.799 7.580 21.736 1.00 95.19 282 ALA A O 1
ATOM 2262 N N . LEU A 1 283 ? -16.739 7.845 22.601 1.00 94.38 283 LEU A N 1
ATOM 2263 C CA . LEU A 1 283 ? -16.288 8.831 21.611 1.00 94.38 283 LEU A CA 1
ATOM 2264 C C . LEU A 1 283 ? -16.286 8.259 20.184 1.00 94.38 283 LEU A C 1
ATOM 2266 O O . LEU A 1 283 ? -16.774 8.913 19.265 1.00 94.38 283 LEU A O 1
ATOM 2270 N N . ARG A 1 284 ? -15.813 7.018 19.994 1.00 93.56 284 ARG A N 1
ATOM 2271 C CA . ARG A 1 284 ? -15.815 6.333 18.684 1.00 93.56 284 ARG A CA 1
ATOM 2272 C C . ARG A 1 284 ? -17.201 6.294 18.063 1.00 93.56 284 ARG A C 1
ATOM 2274 O O . ARG A 1 284 ? -17.358 6.606 16.885 1.00 93.56 284 ARG A O 1
ATOM 2281 N N . ARG A 1 285 ? -18.197 5.916 18.864 1.00 92.56 285 ARG A N 1
ATOM 2282 C CA . ARG A 1 285 ? -19.593 5.811 18.430 1.00 92.56 285 ARG A CA 1
ATOM 2283 C C . ARG A 1 285 ? -20.208 7.172 18.160 1.00 92.56 285 ARG A C 1
ATOM 2285 O O . ARG A 1 285 ? -20.916 7.322 17.173 1.00 92.56 285 ARG A O 1
ATOM 2292 N N . LEU A 1 286 ? -19.916 8.158 19.006 1.00 92.38 286 LEU A N 1
ATOM 2293 C CA . LEU A 1 286 ? -20.420 9.518 18.837 1.00 92.38 286 LEU A CA 1
ATOM 2294 C C . LEU A 1 286 ? -19.901 10.148 17.535 1.00 92.38 286 LEU A C 1
ATOM 2296 O O . LEU A 1 286 ? -20.666 10.785 16.813 1.00 92.38 286 LEU A O 1
ATOM 2300 N N . PHE A 1 287 ? -18.634 9.899 17.196 1.00 92.69 287 PHE A N 1
ATOM 2301 C CA . PHE A 1 287 ? -18.018 10.373 15.955 1.00 92.69 287 PHE A CA 1
ATOM 2302 C C . PHE A 1 287 ? -18.221 9.452 14.742 1.00 92.69 287 PHE A C 1
ATOM 2304 O O . PHE A 1 287 ? -17.719 9.775 13.669 1.00 92.69 287 PHE A O 1
ATOM 2311 N N . GLU A 1 288 ? -18.919 8.320 14.886 1.00 92.31 288 GLU A N 1
ATOM 2312 C CA . GLU A 1 288 ? -19.119 7.319 13.818 1.00 92.31 288 GLU A CA 1
ATOM 2313 C C . GLU A 1 288 ? -17.800 6.803 13.200 1.00 92.31 288 GLU A C 1
ATOM 2315 O O . GLU A 1 288 ? -17.698 6.529 12.004 1.00 92.31 288 GLU A O 1
ATOM 2320 N N . THR A 1 289 ? -16.761 6.672 14.029 1.00 90.62 289 THR A N 1
ATOM 2321 C CA . THR A 1 289 ? -15.431 6.168 13.631 1.00 90.62 289 THR A CA 1
ATOM 2322 C C . THR A 1 289 ? -15.169 4.737 14.101 1.00 90.62 289 THR A C 1
ATOM 2324 O O . THR A 1 289 ? -14.037 4.250 14.035 1.00 90.62 289 THR A O 1
ATOM 2327 N N . ASP A 1 290 ? -16.206 4.046 14.568 1.00 88.75 290 ASP A N 1
ATOM 2328 C CA . ASP A 1 290 ? -16.133 2.670 15.036 1.00 88.75 290 ASP A CA 1
ATOM 2329 C C . ASP A 1 290 ? -15.826 1.678 13.899 1.00 88.75 290 ASP A C 1
ATOM 2331 O O . ASP A 1 290 ? -15.773 2.020 12.717 1.00 88.75 290 ASP A O 1
ATOM 2335 N N . GLU A 1 291 ? -15.594 0.414 14.251 1.00 86.00 291 GLU A N 1
ATOM 2336 C CA . GLU A 1 291 ? -15.274 -0.636 13.272 1.00 86.00 291 GLU A CA 1
ATOM 2337 C C . GLU A 1 291 ? -16.433 -0.932 12.309 1.00 86.00 291 GLU A C 1
ATOM 2339 O O . GLU A 1 291 ? -16.212 -1.482 11.233 1.00 86.00 291 GLU A O 1
ATOM 2344 N N . LYS A 1 292 ? -17.668 -0.555 12.671 1.00 87.75 292 LYS A N 1
ATOM 2345 C CA . LYS A 1 292 ? -18.861 -0.749 11.835 1.00 87.75 292 LYS A CA 1
ATOM 2346 C C . LYS A 1 292 ? -19.060 0.358 10.803 1.00 87.75 292 LYS A C 1
ATOM 2348 O O . LYS A 1 292 ? -20.027 0.294 10.042 1.00 87.75 292 LYS A O 1
ATOM 2353 N N . ARG A 1 293 ? -18.185 1.368 10.780 1.00 86.94 293 ARG A N 1
ATOM 2354 C CA . ARG A 1 293 ? -18.253 2.462 9.811 1.00 86.94 293 ARG A CA 1
ATOM 2355 C C . ARG A 1 293 ? -18.266 1.935 8.378 1.00 86.94 293 ARG A C 1
ATOM 2357 O O . ARG A 1 293 ? -17.671 0.902 8.063 1.00 86.94 293 ARG A O 1
ATOM 2364 N N . ALA A 1 294 ? -18.919 2.680 7.491 1.00 85.88 294 ALA A N 1
ATOM 2365 C CA . ALA A 1 294 ? -18.898 2.360 6.072 1.00 85.88 294 ALA A CA 1
ATOM 2366 C C . ALA A 1 294 ? -17.449 2.389 5.540 1.00 85.88 294 ALA A C 1
ATOM 2368 O O . ALA A 1 294 ? -16.664 3.256 5.942 1.00 85.88 294 ALA A O 1
ATOM 2369 N N . PRO A 1 295 ? -17.075 1.468 4.633 1.00 86.69 295 PRO A N 1
ATOM 2370 C CA . PRO A 1 295 ? -15.771 1.522 3.994 1.00 86.69 295 PRO A CA 1
ATOM 2371 C C . PRO A 1 295 ? -15.625 2.826 3.204 1.00 86.69 295 PRO A C 1
ATOM 2373 O O . PRO A 1 295 ? -16.603 3.373 2.686 1.00 86.69 295 PRO A O 1
ATOM 2376 N N . ILE A 1 296 ? -14.386 3.307 3.092 1.00 84.81 296 ILE A N 1
ATOM 2377 C CA . ILE A 1 296 ? -14.070 4.518 2.330 1.00 84.81 296 ILE A CA 1
ATOM 2378 C C . ILE A 1 296 ? -14.559 4.323 0.882 1.00 84.81 296 ILE A C 1
ATOM 2380 O O . ILE A 1 296 ? -14.157 3.353 0.232 1.00 84.81 296 ILE A O 1
ATOM 2384 N N . PRO A 1 297 ? -15.436 5.202 0.361 1.00 81.56 297 PRO A N 1
ATOM 2385 C CA . PRO A 1 297 ? -16.095 4.984 -0.920 1.00 81.56 297 PRO A CA 1
ATOM 2386 C C . PRO A 1 297 ? -15.193 5.408 -2.087 1.00 81.56 297 PRO A C 1
ATOM 2388 O O . PRO A 1 297 ? -15.461 6.413 -2.750 1.00 81.56 297 PRO A O 1
ATOM 2391 N N . PHE A 1 298 ? -14.143 4.628 -2.362 1.00 80.81 298 PHE A N 1
ATOM 2392 C CA . PHE A 1 298 ? -13.220 4.881 -3.475 1.00 80.81 298 PHE A CA 1
ATOM 2393 C C . PHE A 1 298 ? -13.953 4.976 -4.825 1.00 80.81 298 PHE A C 1
ATOM 2395 O O . PHE A 1 298 ? -13.679 5.878 -5.607 1.00 80.81 298 PHE A O 1
ATOM 2402 N N . ASP A 1 299 ? -15.000 4.175 -5.049 1.00 73.81 299 ASP A N 1
ATOM 2403 C CA . ASP A 1 299 ? -15.825 4.225 -6.268 1.00 73.81 299 ASP A CA 1
ATOM 2404 C C . ASP A 1 299 ? -16.423 5.609 -6.566 1.00 73.81 299 ASP A C 1
ATOM 2406 O O . ASP A 1 299 ? -16.599 5.987 -7.727 1.00 73.81 299 ASP A O 1
ATOM 2410 N N . LYS A 1 300 ? -16.770 6.378 -5.525 1.00 67.56 300 LYS A N 1
ATOM 2411 C CA . LYS A 1 300 ? -17.360 7.714 -5.692 1.00 67.56 300 LYS A CA 1
ATOM 2412 C C . LYS A 1 300 ? -16.325 8.744 -6.148 1.00 67.56 300 LYS A C 1
ATOM 2414 O O . LYS A 1 300 ? -16.715 9.701 -6.810 1.00 67.56 300 LYS A O 1
ATOM 2419 N N . LEU A 1 301 ? -15.039 8.530 -5.853 1.00 67.94 301 LEU A N 1
ATOM 2420 C CA . LEU A 1 301 ? -13.951 9.385 -6.340 1.00 67.94 301 LEU A CA 1
ATOM 2421 C C . LEU A 1 301 ? -13.796 9.271 -7.863 1.00 67.94 301 LEU A C 1
ATOM 2423 O O . LEU A 1 301 ? -13.558 10.272 -8.531 1.00 67.94 301 LEU A O 1
ATOM 2427 N N . TYR A 1 302 ? -14.016 8.081 -8.432 1.00 64.31 302 TYR A N 1
ATOM 2428 C CA . TYR A 1 302 ? -13.864 7.860 -9.876 1.00 64.31 302 TYR A CA 1
ATOM 2429 C C . TYR A 1 302 ? -15.122 8.213 -10.693 1.00 64.31 302 TYR A C 1
ATOM 2431 O O . TYR A 1 302 ? -15.019 8.604 -11.856 1.00 64.31 302 TYR A O 1
ATOM 2439 N N . LYS A 1 303 ? -16.325 8.150 -10.095 1.00 53.19 303 LYS A N 1
ATOM 2440 C CA . LYS A 1 303 ? -17.605 8.415 -10.792 1.00 53.19 303 LYS A CA 1
ATOM 2441 C C . LYS A 1 303 ? -17.839 9.876 -11.208 1.00 53.19 303 LYS A C 1
ATOM 2443 O O . LYS A 1 303 ? -18.663 10.107 -12.088 1.00 53.19 303 LYS A O 1
ATOM 2448 N N . HIS A 1 304 ? -17.126 10.849 -10.638 1.00 44.22 304 HIS A N 1
ATOM 2449 C CA . HIS A 1 304 ? -17.283 12.277 -10.964 1.00 44.22 304 HIS A CA 1
ATOM 2450 C C . HIS A 1 304 ? -16.304 12.822 -12.023 1.00 44.22 304 HIS A C 1
ATOM 2452 O O . HIS A 1 304 ? -16.142 14.034 -12.130 1.00 44.22 304 HIS A O 1
ATOM 2458 N N . GLY A 1 305 ? -15.700 11.966 -12.856 1.00 43.03 305 GLY A N 1
ATOM 2459 C CA . GLY A 1 305 ? -14.942 12.452 -14.021 1.00 43.03 305 GLY A CA 1
ATOM 2460 C C . GLY A 1 305 ? -13.833 11.550 -14.552 1.00 43.03 305 GLY A C 1
ATOM 2461 O O . GLY A 1 305 ? -13.130 11.957 -15.470 1.00 43.03 305 GLY A O 1
ATOM 2462 N N . PHE A 1 306 ? -13.660 10.338 -14.026 1.00 42.03 306 PHE A N 1
ATOM 2463 C CA . PHE A 1 306 ? -12.523 9.497 -14.386 1.00 42.03 306 PHE A CA 1
ATOM 2464 C C . PHE A 1 306 ? -13.027 8.159 -14.896 1.00 42.03 306 PHE A C 1
ATOM 2466 O O . PHE A 1 306 ? -13.231 7.206 -14.145 1.00 42.03 306 PHE A O 1
ATOM 2473 N N . ALA A 1 307 ? -13.266 8.115 -16.207 1.00 33.91 307 ALA A N 1
ATOM 2474 C CA . ALA A 1 307 ? -13.480 6.864 -16.907 1.00 33.91 307 ALA A CA 1
ATOM 2475 C C . ALA A 1 307 ? -12.347 5.899 -16.535 1.00 33.91 307 ALA A C 1
ATOM 2477 O O . ALA A 1 307 ? -11.173 6.264 -16.607 1.00 33.91 307 ALA A O 1
ATOM 2478 N N . HIS A 1 308 ? -12.704 4.668 -16.163 1.00 36.47 308 HIS A N 1
ATOM 2479 C CA . HIS A 1 308 ? -11.821 3.526 -16.356 1.00 36.47 308 HIS A CA 1
ATOM 2480 C C . HIS A 1 308 ? -11.404 3.575 -17.828 1.00 36.47 308 HIS A C 1
ATOM 2482 O O . HIS A 1 308 ? -12.170 3.170 -18.705 1.00 36.47 308 HIS A O 1
ATOM 2488 N N . SER A 1 309 ? -10.233 4.134 -18.131 1.00 40.97 309 SER A N 1
ATOM 2489 C CA . SER A 1 309 ? -9.636 3.840 -19.414 1.00 40.97 309 SER A CA 1
ATOM 2490 C C . SER A 1 309 ? -9.375 2.342 -19.357 1.00 40.97 309 SER A C 1
ATOM 2492 O O . SER A 1 309 ? -8.674 1.835 -18.482 1.00 40.97 309 SER A O 1
ATOM 2494 N N . SER A 1 310 ? -9.949 1.597 -20.289 1.00 43.09 310 SER A N 1
ATOM 2495 C CA . SER A 1 310 ? -9.577 0.209 -20.571 1.00 43.09 310 SER A CA 1
ATOM 2496 C C . SER A 1 310 ? -8.125 0.095 -21.089 1.00 43.09 310 SER A C 1
ATOM 2498 O O . SER A 1 310 ? -7.796 -0.822 -21.832 1.00 43.09 310 SER A O 1
ATOM 2500 N N . GLU A 1 311 ? -7.269 1.063 -20.744 1.00 44.72 311 GLU A N 1
ATOM 2501 C CA . GLU A 1 311 ? -5.876 1.256 -21.141 1.00 44.72 311 GLU A CA 1
ATOM 2502 C C . GLU A 1 311 ? -4.910 0.923 -19.992 1.00 44.72 311 GLU A C 1
ATOM 2504 O O . GLU A 1 311 ? -3.750 1.334 -20.015 1.00 44.72 311 GLU A O 1
ATOM 2509 N N . GLY A 1 312 ? -5.364 0.184 -18.976 1.00 46.41 312 GLY A N 1
ATOM 2510 C CA . GLY A 1 312 ? -4.453 -0.408 -18.002 1.00 46.41 312 GLY A CA 1
ATOM 2511 C C . GLY A 1 312 ? -3.439 -1.342 -18.690 1.00 46.41 312 GLY A C 1
ATOM 2512 O O . GLY A 1 312 ? -3.732 -1.908 -19.746 1.00 46.41 312 GLY A O 1
ATOM 2513 N N . PRO A 1 313 ? -2.238 -1.535 -18.116 1.00 48.38 313 PRO A N 1
ATOM 2514 C CA . PRO A 1 313 ? -1.264 -2.507 -18.617 1.00 48.38 313 PRO A CA 1
ATOM 2515 C C . PRO A 1 313 ? -1.715 -3.959 -18.397 1.00 48.38 313 PRO A C 1
ATOM 2517 O O . PRO A 1 313 ? -1.063 -4.880 -18.891 1.00 48.38 313 PRO A O 1
ATOM 2520 N N . GLU A 1 314 ? -2.797 -4.173 -17.642 1.00 50.09 314 GLU A N 1
ATOM 2521 C CA . GLU A 1 314 ? -3.343 -5.502 -17.423 1.00 50.09 314 GLU A CA 1
ATOM 2522 C C . GLU A 1 314 ? -3.951 -6.052 -18.716 1.00 50.09 314 GLU A C 1
ATOM 2524 O O . GLU A 1 314 ? -4.783 -5.401 -19.355 1.00 50.09 314 GLU A O 1
ATOM 2529 N N . PRO A 1 315 ? -3.537 -7.257 -19.128 1.00 58.22 315 PRO A N 1
ATOM 2530 C CA . PRO A 1 315 ? -4.070 -7.865 -20.325 1.00 58.22 315 PRO A CA 1
ATOM 2531 C C . PRO A 1 315 ? -5.551 -8.204 -20.142 1.00 58.22 315 PRO A C 1
ATOM 2533 O O . PRO A 1 315 ? -5.990 -8.625 -19.071 1.00 58.22 315 PRO A O 1
ATOM 2536 N N . ALA A 1 316 ? -6.334 -8.036 -21.206 1.00 59.25 316 ALA A N 1
ATOM 2537 C CA . ALA A 1 316 ? -7.765 -8.290 -21.172 1.00 59.25 316 ALA A CA 1
ATOM 2538 C C . ALA A 1 316 ? -8.043 -9.802 -21.066 1.00 59.25 316 ALA A C 1
ATOM 2540 O O . ALA A 1 316 ? -8.093 -10.528 -22.059 1.00 59.25 316 ALA A O 1
ATOM 2541 N N . TYR A 1 317 ? -8.211 -10.302 -19.841 1.00 63.31 317 TYR A N 1
ATOM 2542 C CA . TYR A 1 317 ? -8.636 -11.679 -19.599 1.00 63.31 317 TYR A CA 1
ATOM 2543 C C . TYR A 1 317 ? -10.145 -11.794 -19.805 1.00 63.31 317 TYR A C 1
ATOM 2545 O O . TYR A 1 317 ? -10.948 -11.538 -18.909 1.00 63.31 317 TYR A O 1
ATOM 2553 N N . HIS A 1 318 ? -10.547 -12.175 -21.012 1.00 67.31 318 HIS A N 1
ATOM 2554 C CA . HIS A 1 318 ? -11.948 -12.424 -21.325 1.00 67.31 318 HIS A CA 1
ATOM 2555 C C . HIS A 1 318 ? -12.342 -13.882 -21.073 1.00 67.31 318 HIS A C 1
ATOM 2557 O O . HIS A 1 318 ? -11.556 -14.807 -21.275 1.00 67.31 318 HIS A O 1
ATOM 2563 N N . HIS A 1 319 ? -13.606 -14.095 -20.704 1.00 69.94 319 HIS A N 1
ATOM 2564 C CA . HIS A 1 319 ? -14.208 -15.425 -20.695 1.00 69.94 319 HIS A CA 1
ATOM 2565 C C . HIS A 1 319 ? -14.423 -15.889 -22.146 1.00 69.94 319 HIS A C 1
ATOM 2567 O O . HIS A 1 319 ? -15.419 -15.542 -22.791 1.00 69.94 319 HIS A O 1
ATOM 2573 N N . VAL A 1 320 ? -13.451 -16.629 -22.683 1.00 72.56 320 VAL A N 1
ATOM 2574 C CA . VAL A 1 320 ? -13.467 -17.113 -24.070 1.00 72.56 320 VAL A CA 1
ATOM 2575 C C . VAL A 1 320 ? -14.315 -18.378 -24.167 1.00 72.56 320 VAL A C 1
ATOM 2577 O O . VAL A 1 320 ? -13.994 -19.401 -23.566 1.00 72.56 320 VAL A O 1
ATOM 2580 N N . ILE A 1 321 ? -15.407 -18.297 -24.929 1.00 72.38 321 ILE A N 1
ATOM 2581 C CA . ILE A 1 321 ? -16.375 -19.394 -25.114 1.00 72.38 321 ILE A CA 1
ATOM 2582 C C . ILE A 1 321 ? -16.238 -20.023 -26.507 1.00 72.38 321 ILE A C 1
ATOM 2584 O O . ILE A 1 321 ? -16.412 -21.231 -26.646 1.00 72.38 321 ILE A O 1
ATOM 2588 N N . SER A 1 322 ? -15.884 -19.225 -27.516 1.00 81.25 322 SER A N 1
ATOM 2589 C CA . SER A 1 322 ? -15.848 -19.597 -28.936 1.00 81.25 322 SER A CA 1
ATOM 2590 C C . SER A 1 322 ? -14.665 -18.941 -29.659 1.00 81.25 322 SER A C 1
ATOM 2592 O O . SER A 1 322 ? -14.025 -18.052 -29.101 1.00 81.25 322 SER A O 1
ATOM 2594 N N . GLY A 1 323 ? -14.394 -19.366 -30.898 1.00 84.94 323 GLY A N 1
ATOM 2595 C CA . GLY A 1 323 ? -13.331 -18.816 -31.756 1.00 84.94 323 GLY A CA 1
ATOM 2596 C C . GLY A 1 323 ? -11.986 -19.544 -31.667 1.00 84.94 323 GLY A C 1
ATOM 2597 O O . GLY A 1 323 ? -11.080 -19.256 -32.436 1.00 84.94 323 GLY A O 1
ATOM 2598 N N . TYR A 1 324 ? -11.864 -20.528 -30.776 1.00 91.38 324 TYR A N 1
ATOM 2599 C CA . TYR A 1 324 ? -10.734 -21.452 -30.750 1.00 91.38 324 TYR A CA 1
ATOM 2600 C C . TYR A 1 324 ? -11.059 -22.747 -31.496 1.00 91.38 324 TYR A C 1
ATOM 2602 O O . TYR A 1 324 ? -12.200 -23.213 -31.540 1.00 91.38 324 TYR A O 1
ATOM 2610 N N . LYS A 1 325 ? -10.017 -23.379 -32.030 1.00 94.00 325 LYS A N 1
ATOM 2611 C CA . LYS A 1 325 ? -10.069 -24.722 -32.608 1.00 94.00 325 LYS A CA 1
ATOM 2612 C C . LYS A 1 325 ? -9.866 -25.757 -31.509 1.00 94.00 325 LYS A C 1
ATOM 2614 O O . LYS A 1 325 ? -9.222 -25.490 -30.496 1.00 94.00 325 LYS A O 1
ATOM 2619 N N . ILE A 1 326 ? -10.406 -26.955 -31.715 1.00 94.00 326 ILE A N 1
ATOM 2620 C CA . ILE A 1 326 ? -10.290 -28.060 -30.760 1.00 94.00 326 ILE A CA 1
ATOM 2621 C C . ILE A 1 326 ? -9.467 -29.178 -31.391 1.00 94.00 326 ILE A C 1
ATOM 2623 O O . ILE A 1 326 ? -9.833 -29.718 -32.432 1.00 94.00 326 ILE A O 1
ATOM 2627 N N . TYR A 1 327 ? -8.371 -29.546 -30.736 1.00 94.44 327 TYR A N 1
ATOM 2628 C CA . TYR A 1 327 ? -7.677 -30.803 -30.987 1.00 94.44 327 TYR A CA 1
ATOM 2629 C C . TYR A 1 327 ? -8.213 -31.858 -30.027 1.00 94.44 327 TYR A C 1
ATOM 2631 O O . TYR A 1 327 ? -8.234 -31.615 -28.823 1.00 94.44 327 TYR A O 1
ATOM 2639 N N . LYS A 1 328 ? -8.628 -33.014 -30.547 1.00 93.88 328 LYS A N 1
ATOM 2640 C CA . LYS A 1 328 ? -9.083 -34.150 -29.744 1.00 93.88 328 LYS A CA 1
ATOM 2641 C C . LYS A 1 328 ? -8.103 -35.304 -29.853 1.00 93.88 328 LYS A C 1
ATOM 2643 O O . LYS A 1 328 ? -7.666 -35.663 -30.944 1.00 93.88 328 LYS A O 1
ATOM 2648 N N . HIS A 1 329 ? -7.785 -35.885 -28.710 1.00 91.94 329 HIS A N 1
ATOM 2649 C CA . HIS A 1 329 ? -6.969 -37.075 -28.592 1.00 91.94 329 HIS A CA 1
ATOM 2650 C C . HIS A 1 329 ? -7.841 -38.207 -28.051 1.00 91.94 329 HIS A C 1
ATOM 2652 O O . HIS A 1 329 ? -8.222 -38.165 -26.886 1.00 91.94 329 HIS A O 1
ATOM 2658 N N . GLU A 1 330 ? -8.176 -39.176 -28.905 1.00 88.00 330 GLU A N 1
ATOM 2659 C CA . GLU A 1 330 ? -9.136 -40.259 -28.604 1.00 88.00 330 GLU A CA 1
ATOM 2660 C C . GLU A 1 330 ? -8.552 -41.664 -28.864 1.00 88.00 330 GLU A C 1
ATOM 2662 O O . GLU A 1 330 ? -9.113 -42.669 -28.438 1.00 88.00 330 GLU A O 1
ATOM 2667 N N . ASN A 1 331 ? -7.410 -41.750 -29.556 1.00 78.56 331 ASN A N 1
ATOM 2668 C CA . ASN A 1 331 ? -6.902 -43.015 -30.098 1.00 78.56 331 ASN A CA 1
ATOM 2669 C C . ASN A 1 331 ? -6.078 -43.837 -29.095 1.00 78.56 331 ASN A C 1
ATOM 2671 O O . ASN A 1 331 ? -5.913 -45.040 -29.285 1.00 78.56 331 ASN A O 1
ATOM 2675 N N . GLU A 1 332 ? -5.537 -43.210 -28.047 1.00 85.94 332 GLU A N 1
ATOM 2676 C CA . GLU A 1 332 ? -4.715 -43.885 -27.042 1.00 85.94 332 GLU A CA 1
ATOM 2677 C C . GLU A 1 332 ? -4.909 -43.275 -25.641 1.00 85.94 332 GLU A C 1
ATOM 2679 O O . GLU A 1 332 ? -5.100 -42.066 -25.509 1.00 85.94 332 GLU A O 1
ATOM 2684 N N . PRO A 1 333 ? -4.849 -44.081 -24.562 1.00 88.25 333 PRO A N 1
ATOM 2685 C CA . PRO A 1 333 ? -4.920 -43.547 -23.208 1.00 88.25 333 PRO A CA 1
ATOM 2686 C C . PRO A 1 333 ? -3.711 -42.660 -22.880 1.00 88.25 333 PRO A C 1
ATOM 2688 O O . PRO A 1 333 ? -2.569 -43.126 -22.815 1.00 88.25 333 PRO A O 1
ATOM 2691 N N . PHE A 1 334 ? -3.969 -41.396 -22.552 1.00 91.44 334 PHE A N 1
ATOM 2692 C CA . PHE A 1 334 ? -2.948 -40.444 -22.136 1.00 91.44 334 PHE A CA 1
ATOM 2693 C C . PHE A 1 334 ? -2.565 -40.672 -20.669 1.00 91.44 334 PHE A C 1
ATOM 2695 O O . PHE A 1 334 ? -3.288 -40.290 -19.743 1.00 91.44 334 PHE A O 1
ATOM 2702 N N . ARG A 1 335 ? -1.427 -41.341 -20.443 1.00 91.56 335 ARG A N 1
ATOM 2703 C CA . ARG A 1 335 ? -0.909 -41.648 -19.098 1.00 91.56 335 ARG A CA 1
ATOM 2704 C C . ARG A 1 335 ? -0.317 -40.410 -18.436 1.00 91.56 335 ARG A C 1
ATOM 2706 O O . ARG A 1 335 ? 0.653 -39.843 -18.944 1.00 91.56 335 ARG A O 1
ATOM 2713 N N . LEU A 1 336 ? -0.847 -40.047 -17.274 1.00 92.12 336 LEU A N 1
ATOM 2714 C CA . LEU A 1 336 ? -0.396 -38.910 -16.476 1.00 92.12 336 LEU A CA 1
ATOM 2715 C C . LEU A 1 336 ? 0.765 -39.302 -15.567 1.00 92.12 336 LEU A C 1
ATOM 2717 O O . LEU A 1 336 ? 0.877 -40.455 -15.151 1.00 92.12 336 LEU A O 1
ATOM 2721 N N . LYS A 1 337 ? 1.629 -38.332 -15.253 1.00 90.31 337 LYS A N 1
ATOM 2722 C CA . LYS A 1 337 ? 2.815 -38.575 -14.421 1.00 90.31 337 LYS A CA 1
ATOM 2723 C C . LYS A 1 337 ? 2.456 -39.035 -13.008 1.00 90.31 337 LYS A C 1
ATOM 2725 O O . LYS A 1 337 ? 3.115 -39.912 -12.453 1.00 90.31 337 LYS A O 1
ATOM 2730 N N . TYR A 1 338 ? 1.435 -38.425 -12.412 1.00 88.50 338 TYR A N 1
ATOM 2731 C CA . TYR A 1 338 ? 1.064 -38.691 -11.027 1.00 88.50 338 TYR A CA 1
ATOM 2732 C C . TYR A 1 338 ? 0.012 -39.797 -10.899 1.00 88.50 338 TYR A C 1
ATOM 2734 O O . TYR A 1 338 ? -0.942 -39.888 -11.673 1.00 88.50 338 TYR A O 1
ATOM 2742 N N . ASN A 1 339 ? 0.163 -40.607 -9.845 1.00 77.50 339 ASN A N 1
ATOM 2743 C CA . ASN A 1 339 ? -0.821 -41.580 -9.360 1.00 77.50 339 ASN A CA 1
ATOM 2744 C C . ASN A 1 339 ? -1.278 -42.637 -10.385 1.00 77.50 339 ASN A C 1
ATOM 2746 O O . ASN A 1 339 ? -2.383 -43.160 -10.249 1.00 77.50 339 ASN A O 1
ATOM 2750 N N . ASN A 1 340 ? -0.461 -42.941 -11.407 1.00 79.31 340 ASN A N 1
ATOM 2751 C CA . ASN A 1 340 ? -0.767 -43.909 -12.476 1.00 79.31 340 ASN A CA 1
ATOM 2752 C C . ASN A 1 340 ? -2.150 -43.710 -13.130 1.00 79.31 340 ASN A C 1
ATOM 2754 O O . ASN A 1 340 ? -2.743 -44.650 -13.663 1.00 79.31 340 ASN A O 1
ATOM 2758 N N . LYS A 1 341 ? -2.686 -42.484 -13.094 1.00 85.31 341 LYS A N 1
ATOM 2759 C CA . LYS A 1 341 ? -3.968 -42.171 -13.726 1.00 85.31 341 LYS A CA 1
ATOM 2760 C C . LYS A 1 341 ? -3.775 -41.940 -15.223 1.00 85.31 341 LYS A C 1
ATOM 2762 O O . LYS A 1 341 ? -2.726 -41.483 -15.669 1.00 85.31 341 LYS A O 1
ATOM 2767 N N . SER A 1 342 ? -4.810 -42.221 -16.004 1.00 87.94 342 SER A N 1
ATOM 2768 C CA . SER A 1 342 ? -4.848 -41.918 -17.434 1.00 87.94 342 SER A CA 1
ATOM 2769 C C . SER A 1 342 ? -6.160 -41.247 -17.812 1.00 87.94 342 SER A C 1
ATOM 2771 O O . SER A 1 342 ? -7.210 -41.544 -17.235 1.00 87.94 342 SER A O 1
ATOM 2773 N N . LEU A 1 343 ? -6.097 -40.363 -18.803 1.00 88.75 343 LEU A N 1
ATOM 2774 C CA . LEU A 1 343 ? -7.272 -39.853 -19.499 1.00 88.75 343 LEU A CA 1
ATOM 2775 C C . LEU A 1 343 ? -7.465 -40.686 -20.767 1.00 88.75 343 LEU A C 1
ATOM 2777 O O . LEU A 1 343 ? -6.535 -40.817 -21.555 1.00 88.75 343 LEU A O 1
ATOM 2781 N N . ASN A 1 344 ? -8.647 -41.284 -20.937 1.00 87.19 344 ASN A N 1
ATOM 2782 C CA . ASN A 1 344 ? -8.960 -42.062 -22.143 1.00 87.19 344 ASN A CA 1
ATOM 2783 C C . ASN A 1 344 ? -9.031 -41.161 -23.378 1.00 87.19 344 ASN A C 1
ATOM 2785 O O . ASN A 1 344 ? -8.591 -41.547 -24.450 1.00 87.19 344 ASN A O 1
ATOM 2789 N N . GLU A 1 345 ? -9.575 -39.965 -23.183 1.00 90.44 345 GLU A N 1
ATOM 2790 C CA . GLU A 1 345 ? -9.662 -38.920 -24.183 1.00 90.44 345 GLU A CA 1
ATOM 2791 C C . GLU A 1 345 ? -9.409 -37.567 -23.516 1.00 90.44 345 GLU A C 1
ATOM 2793 O O . GLU A 1 345 ? -9.725 -37.367 -22.334 1.00 90.44 345 GLU A O 1
ATOM 2798 N N . PHE A 1 346 ? -8.826 -36.637 -24.265 1.00 92.94 346 PHE A N 1
ATOM 2799 C CA . PHE A 1 346 ? -8.755 -35.235 -23.873 1.00 92.94 346 PHE A CA 1
ATOM 2800 C C . PHE A 1 346 ? -8.827 -34.333 -25.098 1.00 92.94 346 PHE A C 1
ATOM 2802 O O . PHE A 1 346 ? -8.518 -34.741 -26.217 1.00 92.94 346 PHE A O 1
ATOM 2809 N N . GLN A 1 347 ? -9.200 -33.080 -24.870 1.00 93.94 347 GLN A N 1
ATOM 2810 C CA . GLN A 1 347 ? -9.204 -32.051 -25.889 1.00 93.94 347 GLN A CA 1
ATOM 2811 C C . GLN A 1 347 ? -8.385 -30.836 -25.457 1.00 93.94 347 GLN A C 1
ATOM 2813 O O . GLN A 1 347 ? -8.323 -30.506 -24.270 1.00 93.94 347 GLN A O 1
ATOM 2818 N N . LEU A 1 348 ? -7.766 -30.168 -26.428 1.00 94.56 348 LEU A N 1
ATOM 2819 C CA . LEU A 1 348 ? -7.060 -28.906 -26.245 1.00 94.56 348 LEU A CA 1
ATOM 2820 C C . LEU A 1 348 ? -7.678 -27.831 -27.130 1.00 94.56 348 LEU A C 1
ATOM 2822 O O . LEU A 1 348 ? -7.815 -28.023 -28.339 1.00 94.56 348 LEU A O 1
ATOM 2826 N N . ALA A 1 349 ? -8.007 -26.697 -26.519 1.00 94.19 349 ALA A N 1
ATOM 2827 C CA . ALA A 1 349 ? -8.366 -25.481 -27.231 1.00 94.19 349 ALA A CA 1
ATOM 2828 C C . ALA A 1 349 ? -7.100 -24.757 -27.702 1.00 94.19 349 ALA A C 1
ATOM 2830 O O . ALA A 1 349 ? -6.166 -24.566 -26.917 1.00 94.19 349 ALA A O 1
ATOM 2831 N N . TYR A 1 350 ? -7.057 -24.360 -28.971 1.00 94.25 350 TYR A N 1
ATOM 2832 C CA . TYR A 1 350 ? -5.934 -23.620 -29.534 1.00 94.25 350 TYR A CA 1
ATOM 2833 C C . TYR A 1 350 ? -6.362 -22.645 -30.631 1.00 94.25 350 TYR A C 1
ATOM 2835 O O . TYR A 1 350 ? -7.361 -22.845 -31.317 1.00 94.25 350 TYR A O 1
ATOM 2843 N N . GLU A 1 351 ? -5.559 -21.607 -30.819 1.00 94.88 351 GLU A N 1
ATOM 2844 C CA . GLU A 1 351 ? -5.703 -20.591 -31.859 1.00 94.88 351 GLU A CA 1
ATOM 2845 C C . GLU A 1 351 ? -4.382 -20.421 -32.608 1.00 94.88 351 GLU A C 1
ATOM 2847 O O . GLU A 1 351 ? -3.309 -20.803 -32.124 1.00 94.88 351 GLU A O 1
ATOM 2852 N N . THR A 1 352 ? -4.468 -19.898 -33.831 1.00 94.69 352 THR A N 1
ATOM 2853 C CA . THR A 1 352 ? -3.321 -19.781 -34.735 1.00 94.69 352 THR A CA 1
ATOM 2854 C C . THR A 1 352 ? -3.341 -18.467 -35.498 1.00 94.69 352 THR A C 1
ATOM 2856 O O . THR A 1 352 ? -4.385 -18.111 -36.042 1.00 94.69 352 THR A O 1
ATOM 2859 N N . TRP A 1 353 ? -2.181 -17.826 -35.647 1.00 94.94 353 TRP A N 1
ATOM 2860 C CA . TRP A 1 353 ? -2.000 -16.603 -36.438 1.00 94.94 353 TRP A CA 1
ATOM 2861 C C . TRP A 1 353 ? -0.826 -16.738 -37.414 1.00 94.94 353 TRP A C 1
ATOM 2863 O O . TRP A 1 353 ? 0.150 -17.439 -37.145 1.00 94.94 353 TRP A O 1
ATOM 2873 N N . GLY A 1 354 ? -0.903 -16.042 -38.550 1.00 93.50 354 GLY A N 1
ATOM 2874 C CA . GLY A 1 354 ? 0.100 -16.121 -39.618 1.00 93.50 354 GLY A CA 1
ATOM 2875 C C . GLY A 1 354 ? -0.047 -17.367 -40.502 1.00 93.50 354 GLY A C 1
ATOM 2876 O O . GLY A 1 354 ? -1.062 -18.064 -40.470 1.00 93.50 354 GLY A O 1
ATOM 2877 N N . LYS A 1 355 ? 0.975 -17.656 -41.320 1.00 94.44 355 LYS A N 1
ATOM 2878 C CA . LYS A 1 355 ? 0.958 -18.761 -42.297 1.00 94.44 355 LYS A CA 1
ATOM 2879 C C . LYS A 1 355 ? 2.129 -19.723 -42.094 1.00 94.44 355 LYS A C 1
ATOM 2881 O O . LYS A 1 355 ? 3.294 -19.322 -42.123 1.00 94.44 355 LYS A O 1
ATOM 2886 N N . LEU A 1 356 ? 1.822 -21.012 -41.939 1.00 94.69 356 LEU A N 1
ATOM 2887 C CA . LEU A 1 356 ? 2.834 -22.067 -41.876 1.00 94.69 356 LEU A CA 1
ATOM 2888 C C . LEU A 1 356 ? 3.505 -22.221 -43.246 1.00 94.69 356 LEU A C 1
ATOM 2890 O O . LEU A 1 356 ? 2.831 -22.376 -44.267 1.00 94.69 356 LEU A O 1
ATOM 2894 N N . ASN A 1 357 ? 4.835 -22.161 -43.279 1.00 92.31 357 ASN A N 1
ATOM 2895 C CA . ASN A 1 357 ? 5.580 -22.301 -44.526 1.00 92.31 357 ASN A CA 1
ATOM 2896 C C . ASN A 1 357 ? 5.704 -23.772 -44.968 1.00 92.31 357 ASN A C 1
ATOM 2898 O O . ASN A 1 357 ? 5.526 -24.695 -44.176 1.00 92.31 357 ASN A O 1
ATOM 2902 N N . ALA A 1 358 ? 6.057 -24.004 -46.238 1.00 91.94 358 ALA A N 1
ATOM 2903 C CA . ALA A 1 358 ? 6.145 -25.358 -46.802 1.00 91.94 358 ALA A CA 1
ATOM 2904 C C . ALA A 1 358 ? 7.157 -26.264 -46.070 1.00 91.94 358 ALA A C 1
ATOM 2906 O O . ALA A 1 358 ? 6.952 -27.469 -45.971 1.00 91.94 358 ALA A O 1
ATOM 2907 N N . LYS A 1 359 ? 8.231 -25.677 -45.520 1.00 90.00 359 LYS A N 1
ATOM 2908 C CA . LYS A 1 359 ? 9.257 -26.385 -44.732 1.00 90.00 359 LYS A CA 1
ATOM 2909 C C . LYS A 1 359 ? 8.859 -26.601 -43.264 1.00 90.00 359 LYS A C 1
ATOM 2911 O O . LYS A 1 359 ? 9.629 -27.201 -42.522 1.00 90.00 359 LYS A O 1
ATOM 2916 N N . LYS A 1 360 ? 7.711 -26.068 -42.834 1.00 90.81 360 LYS A N 1
ATOM 2917 C CA . LYS A 1 360 ? 7.175 -26.078 -41.465 1.00 90.81 360 LYS A CA 1
ATOM 2918 C C . LYS A 1 360 ? 8.177 -25.667 -40.376 1.00 90.81 360 LYS A C 1
ATOM 2920 O O . LYS A 1 360 ? 8.150 -26.195 -39.270 1.00 90.81 360 LYS A O 1
ATOM 2925 N N . ASN A 1 361 ? 9.066 -24.719 -40.677 1.00 90.69 361 ASN A N 1
ATOM 2926 C CA . ASN A 1 361 ? 10.166 -24.312 -39.785 1.00 90.69 361 ASN A CA 1
ATOM 2927 C C . ASN A 1 361 ? 10.018 -22.887 -39.209 1.00 90.69 361 ASN A C 1
ATOM 2929 O O . ASN A 1 361 ? 10.966 -22.354 -38.616 1.00 90.69 361 ASN A O 1
ATOM 2933 N N . ASN A 1 362 ? 8.849 -22.268 -39.400 1.00 93.81 362 ASN A N 1
ATOM 2934 C CA . ASN A 1 362 ? 8.490 -20.947 -38.879 1.00 93.81 362 ASN A CA 1
ATOM 2935 C C . ASN A 1 362 ? 7.419 -20.993 -37.773 1.00 93.81 362 ASN A C 1
ATOM 2937 O O . ASN A 1 362 ? 6.826 -19.962 -37.472 1.00 93.81 362 ASN A O 1
ATOM 2941 N N . ALA A 1 363 ? 7.164 -22.161 -37.181 1.00 94.81 363 ALA A N 1
ATOM 2942 C CA . ALA A 1 363 ? 6.188 -22.308 -36.106 1.00 94.81 363 ALA A CA 1
ATOM 2943 C C . ALA A 1 363 ? 6.734 -21.804 -34.758 1.00 94.81 363 ALA A C 1
ATOM 2945 O O . ALA A 1 363 ? 7.848 -22.166 -34.371 1.00 94.81 363 ALA A O 1
ATOM 2946 N N . VAL A 1 364 ? 5.935 -21.021 -34.034 1.00 94.06 364 VAL A N 1
ATOM 2947 C CA . VAL A 1 364 ? 6.207 -20.522 -32.676 1.00 94.06 364 VAL A CA 1
ATOM 2948 C C . VAL A 1 364 ? 5.055 -20.947 -31.770 1.00 94.06 364 VAL A C 1
ATOM 2950 O O . VAL A 1 364 ? 3.896 -20.765 -32.134 1.00 94.06 364 VAL A O 1
ATOM 2953 N N . LEU A 1 365 ? 5.367 -21.514 -30.603 1.00 92.31 365 LEU A N 1
ATOM 2954 C CA . LEU A 1 365 ? 4.372 -21.926 -29.611 1.00 92.31 365 LEU A CA 1
ATOM 2955 C C . LEU A 1 365 ? 4.356 -20.938 -28.441 1.00 92.31 365 LEU A C 1
ATOM 2957 O O . LEU A 1 365 ? 5.358 -20.779 -27.749 1.00 92.31 365 LEU A O 1
ATOM 2961 N N . ILE A 1 366 ? 3.208 -20.304 -28.212 1.00 91.06 366 ILE A N 1
ATOM 2962 C CA . ILE A 1 366 ? 2.951 -19.439 -27.062 1.00 91.06 366 ILE A CA 1
ATOM 2963 C C . ILE A 1 366 ? 2.274 -20.256 -25.964 1.00 91.06 366 ILE A C 1
ATOM 2965 O O . ILE A 1 366 ? 1.203 -20.834 -26.170 1.00 91.06 366 ILE A O 1
ATOM 2969 N N . PHE A 1 367 ? 2.876 -20.246 -24.778 1.00 85.81 367 PHE A N 1
ATOM 2970 C CA . PHE A 1 367 ? 2.295 -20.825 -23.572 1.00 85.81 367 PHE A CA 1
ATOM 2971 C C . PHE A 1 367 ? 1.392 -19.801 -22.887 1.00 85.81 367 PHE A C 1
ATOM 2973 O O . PHE A 1 367 ? 1.811 -18.676 -22.618 1.00 85.81 367 PHE A O 1
ATOM 2980 N N . THR A 1 368 ? 0.161 -20.198 -22.576 1.00 84.62 368 THR A N 1
ATOM 2981 C CA . THR A 1 368 ? -0.753 -19.371 -21.785 1.00 84.62 368 THR A CA 1
ATOM 2982 C C . THR A 1 368 ? -0.345 -19.400 -20.307 1.00 84.62 368 THR A C 1
ATOM 2984 O O . THR A 1 368 ? 0.268 -20.359 -19.831 1.00 84.62 368 THR A O 1
ATOM 2987 N N . GLY A 1 369 ? -0.688 -18.360 -19.544 1.00 76.56 369 GLY A N 1
ATOM 2988 C CA . GLY A 1 369 ? -0.720 -18.470 -18.082 1.00 76.56 369 GLY A CA 1
ATOM 2989 C C . GLY A 1 369 ? -1.821 -19.438 -17.626 1.00 76.56 369 GLY A C 1
ATOM 2990 O O . GLY A 1 369 ? -2.721 -19.764 -18.397 1.00 76.56 369 GLY A O 1
ATOM 2991 N N . LEU A 1 370 ? -1.801 -19.867 -16.359 1.00 71.88 370 LEU A N 1
ATOM 2992 C CA . LEU A 1 370 ? -2.822 -20.785 -15.815 1.00 71.88 370 LEU A CA 1
ATOM 2993 C C . LEU A 1 370 ? -4.254 -20.228 -15.916 1.00 71.88 370 LEU A C 1
ATOM 2995 O O . LEU A 1 370 ? -5.201 -20.992 -16.083 1.00 71.88 370 LEU A O 1
ATOM 2999 N N . SER A 1 371 ? -4.398 -18.904 -15.838 1.00 70.31 371 SER A N 1
ATOM 3000 C CA . SER A 1 371 ? -5.685 -18.200 -15.919 1.00 70.31 371 SER A CA 1
ATOM 3001 C C . SER A 1 371 ? -6.016 -17.680 -17.321 1.00 70.31 371 SER A C 1
ATOM 3003 O O . SER A 1 371 ? -7.081 -17.099 -17.515 1.00 70.31 371 SER A O 1
ATOM 3005 N N . ALA A 1 372 ? -5.112 -17.843 -18.291 1.00 75.19 372 ALA A N 1
ATOM 3006 C CA . ALA A 1 372 ? -5.267 -17.306 -19.638 1.00 75.19 372 ALA A CA 1
ATOM 3007 C C . ALA A 1 372 ? -5.839 -18.367 -20.593 1.00 75.19 372 ALA A C 1
ATOM 3009 O O . ALA A 1 372 ? -5.508 -19.549 -20.504 1.00 75.19 372 ALA A O 1
ATOM 3010 N N . SER A 1 373 ? -6.696 -17.943 -21.522 1.00 86.12 373 SER A N 1
ATOM 3011 C CA . SER A 1 373 ? -7.208 -18.790 -22.607 1.00 86.12 373 SER A CA 1
ATOM 3012 C C . SER A 1 373 ? -6.207 -18.878 -23.767 1.00 86.12 373 SER A C 1
ATOM 3014 O O . SER A 1 373 ? -5.196 -18.178 -23.777 1.00 86.12 373 SER A O 1
ATOM 3016 N N . SER A 1 374 ? -6.510 -19.683 -24.790 1.00 90.38 374 SER A N 1
ATOM 3017 C CA . SER A 1 374 ? -5.749 -19.706 -26.051 1.00 90.38 374 SER A CA 1
ATOM 3018 C C . SER A 1 374 ? -5.742 -18.368 -26.805 1.00 90.38 374 SER A C 1
ATOM 3020 O O . SER A 1 374 ? -4.952 -18.210 -27.730 1.00 90.38 374 SER A O 1
ATOM 3022 N N . HIS A 1 375 ? -6.584 -17.405 -26.418 1.00 92.25 375 HIS A N 1
ATOM 3023 C CA . HIS A 1 375 ? -6.848 -16.188 -27.179 1.00 92.25 375 HIS A CA 1
ATOM 3024 C C . HIS A 1 375 ? -5.827 -15.075 -26.913 1.00 92.25 375 HIS A C 1
ATOM 3026 O O . HIS A 1 375 ? -6.086 -14.112 -26.186 1.00 92.25 375 HIS A O 1
ATOM 3032 N N . ALA A 1 376 ? -4.638 -15.216 -27.496 1.00 90.19 376 ALA A N 1
ATOM 3033 C CA . ALA A 1 376 ? -3.562 -14.235 -27.365 1.00 90.19 376 ALA A CA 1
ATOM 3034 C C . ALA A 1 376 ? -3.801 -12.961 -28.198 1.00 90.19 376 ALA A C 1
ATOM 3036 O O . ALA A 1 376 ? -3.341 -11.892 -27.799 1.00 90.19 376 ALA A O 1
ATOM 3037 N N . LYS A 1 377 ? -4.527 -13.055 -29.322 1.00 91.06 377 LYS A N 1
ATOM 3038 C CA . LYS A 1 377 ? -4.798 -11.937 -30.236 1.00 91.06 377 LYS A CA 1
ATOM 3039 C C . LYS A 1 377 ? -6.154 -12.073 -30.939 1.00 91.06 377 LYS A C 1
ATOM 3041 O O . LYS A 1 377 ? -6.524 -13.176 -31.337 1.00 91.06 377 LYS A O 1
ATOM 3046 N N . SER A 1 378 ? -6.817 -10.946 -31.182 1.00 90.81 378 SER A N 1
ATOM 3047 C CA . SER A 1 378 ? -7.968 -10.814 -32.077 1.00 90.81 378 SER A CA 1
ATOM 3048 C C . SER A 1 378 ? -7.724 -11.433 -33.466 1.00 90.81 378 SER A C 1
ATOM 3050 O O . SER A 1 378 ? -6.623 -11.368 -34.026 1.00 90.81 378 SER A O 1
ATOM 3052 N N . HIS A 1 379 ? -8.756 -12.070 -34.021 1.00 90.00 379 HIS A N 1
ATOM 3053 C CA . HIS A 1 379 ? -8.802 -12.595 -35.391 1.00 90.00 379 HIS A CA 1
ATOM 3054 C C . HIS A 1 379 ? -10.261 -12.705 -35.868 1.00 90.00 379 HIS A C 1
ATOM 3056 O O . HIS A 1 379 ? -11.185 -12.473 -35.094 1.00 90.00 379 HIS A O 1
ATOM 3062 N N . ASP A 1 380 ? -10.492 -13.085 -37.125 1.00 89.00 380 ASP A N 1
ATOM 3063 C CA . ASP A 1 380 ? -11.829 -13.023 -37.743 1.00 89.00 380 ASP A CA 1
ATOM 3064 C C . ASP A 1 380 ? -12.919 -13.826 -37.002 1.00 89.00 380 ASP A C 1
ATOM 3066 O O . ASP A 1 380 ? -14.066 -13.392 -36.928 1.00 89.00 380 ASP A O 1
ATOM 3070 N N . GLU A 1 381 ? -12.577 -14.977 -36.412 1.00 87.50 381 GLU A N 1
ATOM 3071 C CA . GLU A 1 381 ? -13.535 -15.818 -35.666 1.00 87.50 381 GLU A CA 1
ATOM 3072 C C . GLU A 1 381 ? -13.716 -15.363 -34.202 1.00 87.50 381 GLU A C 1
ATOM 3074 O O . GLU A 1 381 ? -14.678 -15.763 -33.541 1.00 87.50 381 GLU A O 1
ATOM 3079 N N . ASN A 1 382 ? -12.815 -14.519 -33.686 1.00 88.50 382 ASN A N 1
ATOM 3080 C CA . ASN A 1 382 ? -12.924 -13.885 -32.375 1.00 88.50 382 ASN A CA 1
ATOM 3081 C C . ASN A 1 382 ? -12.318 -12.466 -32.411 1.00 88.50 382 ASN A C 1
ATOM 3083 O O . ASN A 1 382 ? -11.118 -12.299 -32.175 1.00 88.50 382 ASN A O 1
ATOM 3087 N N . PRO A 1 383 ? -13.134 -11.430 -32.691 1.00 88.12 383 PRO A N 1
ATOM 3088 C CA . PRO A 1 383 ? -12.652 -10.061 -32.882 1.00 88.12 383 PRO A CA 1
ATOM 3089 C C . PRO A 1 383 ? -12.350 -9.328 -31.567 1.00 88.12 383 PRO A C 1
ATOM 3091 O O . PRO A 1 383 ? -11.987 -8.153 -31.587 1.00 88.12 383 PRO A O 1
ATOM 3094 N N . ARG A 1 384 ? -12.542 -9.973 -30.408 1.00 84.50 384 ARG A N 1
ATOM 3095 C CA . ARG A 1 384 ? -12.221 -9.364 -29.111 1.00 84.50 384 ARG A CA 1
ATOM 3096 C C . ARG A 1 384 ? -10.708 -9.219 -28.968 1.00 84.50 384 ARG A C 1
ATOM 3098 O O . ARG A 1 384 ? -9.953 -9.973 -29.566 1.00 84.50 384 ARG A O 1
ATOM 3105 N N . ALA A 1 385 ? -10.270 -8.243 -28.178 1.00 86.38 385 ALA A N 1
ATOM 3106 C CA . ALA A 1 385 ? -8.848 -8.069 -27.909 1.00 86.38 385 ALA A CA 1
ATOM 3107 C C . ALA A 1 385 ? -8.313 -9.262 -27.103 1.00 86.38 385 ALA A C 1
ATOM 3109 O O . ALA A 1 385 ? -8.892 -9.640 -26.083 1.00 86.38 385 ALA A O 1
ATOM 3110 N N . GLY A 1 386 ? -7.203 -9.842 -27.553 1.00 86.44 386 GLY A N 1
ATOM 3111 C CA . GLY A 1 386 ? -6.531 -10.920 -26.841 1.00 86.44 386 GLY A CA 1
ATOM 3112 C C . GLY A 1 386 ? -5.695 -10.419 -25.665 1.00 86.44 386 GLY A C 1
ATOM 3113 O O . GLY A 1 386 ? -5.321 -9.246 -25.582 1.00 86.44 386 GLY A O 1
ATOM 3114 N N . TRP A 1 387 ? -5.326 -11.329 -24.762 1.00 86.38 387 TRP A N 1
ATOM 3115 C CA . TRP A 1 387 ? -4.496 -10.986 -23.599 1.00 86.38 387 TRP A CA 1
ATOM 3116 C C . TRP A 1 387 ? -3.060 -10.579 -23.985 1.00 86.38 387 TRP A C 1
ATOM 3118 O O . TRP A 1 387 ? -2.327 -10.046 -23.162 1.00 86.38 387 TRP A O 1
ATOM 3128 N N . TRP A 1 388 ? -2.642 -10.762 -25.240 1.00 88.50 388 TRP A N 1
ATOM 3129 C CA . TRP A 1 388 ? -1.356 -10.280 -25.749 1.00 88.50 388 TRP A CA 1
ATOM 3130 C C . TRP A 1 388 ? -1.490 -9.477 -27.050 1.00 88.50 388 TRP A C 1
ATOM 3132 O O . TRP A 1 388 ? -0.590 -9.476 -27.893 1.00 88.50 388 TRP A O 1
ATOM 3142 N N . GLU A 1 389 ? -2.602 -8.745 -27.194 1.00 89.19 389 GLU A N 1
ATOM 3143 C CA . GLU A 1 389 ? -2.999 -8.057 -28.432 1.00 89.19 389 GLU A CA 1
ATOM 3144 C C . GLU A 1 389 ? -1.889 -7.189 -29.049 1.00 89.19 389 GLU A C 1
ATOM 3146 O O . GLU A 1 389 ? -1.700 -7.182 -30.266 1.00 89.19 389 GLU A O 1
ATOM 3151 N N . LYS A 1 390 ? -1.135 -6.474 -28.202 1.00 88.06 390 LYS A N 1
ATOM 3152 C CA . LYS A 1 390 ? -0.075 -5.534 -28.608 1.00 88.06 390 LYS A CA 1
ATOM 3153 C C . LYS A 1 390 ? 1.279 -6.196 -28.901 1.00 88.06 390 LYS A C 1
ATOM 3155 O O . LYS A 1 390 ? 2.189 -5.513 -29.356 1.00 88.06 390 LYS A O 1
ATOM 3160 N N . PHE A 1 391 ? 1.443 -7.490 -28.627 1.00 88.81 391 PHE A N 1
ATOM 3161 C CA . PHE A 1 391 ? 2.711 -8.209 -28.826 1.00 88.81 391 PHE A CA 1
ATOM 3162 C C . PHE A 1 391 ? 2.686 -9.158 -30.019 1.00 88.81 391 PHE A C 1
ATOM 3164 O O . PHE A 1 391 ? 3.731 -9.382 -30.628 1.00 88.81 391 PHE A O 1
ATOM 3171 N N . VAL A 1 392 ? 1.520 -9.714 -30.348 1.00 91.12 392 VAL A N 1
ATOM 3172 C CA . VAL A 1 392 ? 1.346 -10.640 -31.471 1.00 91.12 392 VAL A CA 1
ATOM 3173 C C . VAL A 1 392 ? 0.698 -9.893 -32.630 1.00 91.12 392 VAL A C 1
ATOM 3175 O O . VAL A 1 392 ? -0.348 -9.267 -32.460 1.00 91.12 392 VAL A O 1
ATOM 3178 N N . GLY A 1 393 ? 1.291 -9.965 -33.820 1.00 92.19 393 GLY A N 1
ATOM 3179 C CA . GLY A 1 393 ? 0.717 -9.400 -35.045 1.00 92.19 393 GLY A CA 1
ATOM 3180 C C . GLY A 1 393 ? 1.764 -8.862 -36.022 1.00 92.19 393 GLY A C 1
ATOM 3181 O O . GLY A 1 393 ? 2.958 -8.940 -35.739 1.00 92.19 393 GLY A O 1
ATOM 3182 N N . PRO A 1 394 ? 1.336 -8.318 -37.175 1.00 91.62 394 PRO A N 1
ATOM 3183 C CA . PRO A 1 394 ? 2.247 -7.792 -38.187 1.00 91.62 394 PRO A CA 1
ATOM 3184 C C . PRO A 1 394 ? 3.128 -6.673 -37.620 1.00 91.62 394 PRO A C 1
ATOM 3186 O O . PRO A 1 394 ? 2.604 -5.704 -37.073 1.00 91.62 394 PRO A O 1
ATOM 3189 N N . ASN A 1 395 ? 4.450 -6.787 -37.778 1.00 91.81 395 ASN A N 1
ATOM 3190 C CA . ASN A 1 395 ? 5.448 -5.821 -37.286 1.00 91.81 395 ASN A CA 1
ATOM 3191 C C . ASN A 1 395 ? 5.492 -5.642 -35.750 1.00 91.81 395 ASN A C 1
ATOM 3193 O O . ASN A 1 395 ? 5.990 -4.626 -35.263 1.00 91.81 395 ASN A O 1
ATOM 3197 N N . LEU A 1 396 ? 4.969 -6.601 -34.979 1.00 90.38 396 LEU A N 1
ATOM 3198 C CA . LEU A 1 396 ? 5.049 -6.611 -33.512 1.00 90.38 396 LEU A CA 1
ATOM 3199 C C . LEU A 1 396 ? 6.141 -7.574 -33.018 1.00 90.38 396 LEU A C 1
ATOM 3201 O O . LEU A 1 396 ? 6.805 -8.239 -33.811 1.00 90.38 396 LEU A O 1
ATOM 3205 N N . GLY A 1 397 ? 6.346 -7.644 -31.695 1.00 87.81 397 GLY A N 1
ATOM 3206 C CA . GLY A 1 397 ? 7.406 -8.463 -31.087 1.00 87.81 397 GLY A CA 1
ATOM 3207 C C . GLY A 1 397 ? 7.362 -9.939 -31.505 1.00 87.81 397 GLY A C 1
ATOM 3208 O O . GLY A 1 397 ? 8.405 -10.544 -31.746 1.00 87.81 397 GLY A O 1
ATOM 3209 N N . ILE A 1 398 ? 6.158 -10.500 -31.651 1.00 90.81 398 ILE A N 1
ATOM 3210 C CA . ILE A 1 398 ? 5.916 -11.785 -32.310 1.00 90.81 398 ILE A CA 1
ATOM 3211 C C . ILE A 1 398 ? 5.265 -11.501 -33.668 1.00 90.81 398 ILE A C 1
ATOM 3213 O O . ILE A 1 398 ? 4.040 -11.392 -33.783 1.00 90.81 398 ILE A O 1
ATOM 3217 N N . ASP A 1 399 ? 6.111 -11.375 -34.692 1.00 93.81 399 ASP A N 1
ATOM 3218 C CA . ASP A 1 399 ? 5.684 -10.949 -36.023 1.00 93.81 399 ASP A CA 1
ATOM 3219 C C . ASP A 1 399 ? 5.023 -12.077 -36.833 1.00 93.81 399 ASP A C 1
ATOM 3221 O O . ASP A 1 399 ? 5.674 -13.018 -37.306 1.00 93.81 399 ASP A O 1
ATOM 3225 N N . THR A 1 400 ? 3.714 -11.954 -37.048 1.00 94.38 400 THR A N 1
ATOM 3226 C CA . THR A 1 400 ? 2.910 -12.919 -37.814 1.00 94.38 400 THR A CA 1
ATOM 3227 C C . THR A 1 400 ? 3.147 -12.863 -39.327 1.00 94.38 400 THR A C 1
ATOM 3229 O O . THR A 1 400 ? 2.672 -13.747 -40.041 1.00 94.38 400 THR A O 1
ATOM 3232 N N . ASN A 1 401 ? 3.890 -11.870 -39.837 1.00 93.06 401 ASN A N 1
ATOM 3233 C CA . ASN A 1 401 ? 4.364 -11.857 -41.228 1.00 93.06 401 ASN A CA 1
ATOM 3234 C C . ASN A 1 401 ? 5.440 -12.926 -41.471 1.00 93.06 401 ASN A C 1
ATOM 3236 O O . ASN A 1 401 ? 5.585 -13.438 -42.582 1.00 93.06 401 ASN A O 1
ATOM 3240 N N . HIS A 1 402 ? 6.191 -13.276 -40.424 1.00 91.81 402 HIS A N 1
ATOM 3241 C CA . HIS A 1 402 ? 7.298 -14.227 -40.494 1.00 91.81 402 HIS A CA 1
ATOM 3242 C C . HIS A 1 402 ? 6.962 -15.568 -39.836 1.00 91.81 402 HIS A C 1
ATOM 3244 O O . HIS A 1 402 ? 7.349 -16.628 -40.347 1.00 91.81 402 HIS A O 1
ATOM 3250 N N . PHE A 1 403 ? 6.232 -15.539 -38.722 1.00 94.44 403 PHE A N 1
ATOM 3251 C CA . PHE A 1 403 ? 5.967 -16.714 -37.902 1.00 94.44 403 PHE A CA 1
ATOM 3252 C C . PHE A 1 403 ? 4.530 -17.216 -38.025 1.00 94.44 403 PHE A C 1
ATOM 3254 O O . PHE A 1 403 ? 3.577 -16.448 -38.136 1.00 94.44 403 PHE A O 1
ATOM 3261 N N . PHE A 1 404 ? 4.388 -18.539 -37.961 1.00 95.69 404 PHE A N 1
ATOM 3262 C CA . PHE A 1 404 ? 3.118 -19.201 -37.700 1.00 95.69 404 PHE A CA 1
ATOM 3263 C C . PHE A 1 404 ? 2.993 -19.413 -36.195 1.00 95.69 404 PHE A C 1
ATOM 3265 O O . PHE A 1 404 ? 3.659 -20.274 -35.619 1.00 95.69 404 PHE A O 1
ATOM 3272 N N . VAL A 1 405 ? 2.190 -18.580 -35.552 1.00 95.44 405 VAL A N 1
ATOM 3273 C CA . VAL A 1 405 ? 2.053 -18.535 -34.100 1.00 95.44 405 VAL A CA 1
ATOM 3274 C C . VAL A 1 405 ? 0.914 -19.449 -33.685 1.00 95.44 405 VAL A C 1
ATOM 3276 O O . VAL A 1 405 ? -0.183 -19.345 -34.223 1.00 95.44 405 VAL A O 1
ATOM 3279 N N . ILE A 1 406 ? 1.167 -20.326 -32.721 1.00 95.12 406 ILE A N 1
ATOM 3280 C CA . ILE A 1 406 ? 0.189 -21.246 -32.143 1.00 95.12 406 ILE A CA 1
ATOM 3281 C C . ILE A 1 406 ? 0.088 -20.916 -30.662 1.00 95.12 406 ILE A C 1
ATOM 3283 O O . ILE A 1 406 ? 1.104 -20.897 -29.972 1.00 95.12 406 ILE A O 1
ATOM 3287 N N . CYS A 1 407 ? -1.119 -20.689 -30.158 1.00 93.69 407 CYS A N 1
ATOM 3288 C CA . CYS A 1 407 ? -1.356 -20.584 -28.725 1.00 93.69 407 CYS A CA 1
ATOM 3289 C C . CYS A 1 407 ? -2.398 -21.616 -28.318 1.00 93.69 407 CYS A C 1
ATOM 3291 O O . CYS A 1 407 ? -3.497 -21.652 -28.866 1.00 93.69 407 CYS A O 1
ATOM 3293 N N . CYS A 1 408 ? -2.047 -22.479 -27.372 1.00 92.69 408 CYS A N 1
ATOM 3294 C CA . CYS A 1 408 ? -2.938 -23.512 -26.866 1.00 92.69 408 CYS A CA 1
ATOM 3295 C C . CYS A 1 408 ? -3.158 -23.336 -25.371 1.00 92.69 408 CYS A C 1
ATOM 3297 O O . CYS A 1 408 ? -2.221 -23.054 -24.623 1.00 92.69 408 CYS A O 1
ATOM 3299 N N . ASN A 1 409 ? -4.390 -23.563 -24.935 1.00 91.44 409 ASN A N 1
ATOM 3300 C CA . ASN A 1 409 ? -4.700 -23.629 -23.522 1.00 91.44 409 ASN A CA 1
ATOM 3301 C C . ASN A 1 409 ? -4.183 -24.947 -22.916 1.00 91.44 409 ASN A C 1
ATOM 3303 O O . ASN A 1 409 ? -4.039 -25.958 -23.608 1.00 91.44 409 ASN A O 1
ATOM 3307 N N . HIS A 1 410 ? -3.930 -24.959 -21.611 1.00 91.50 410 HIS A N 1
ATOM 3308 C CA . HIS A 1 410 ? -3.415 -26.131 -20.907 1.00 91.50 410 HIS A CA 1
ATOM 3309 C C . HIS A 1 410 ? -4.477 -27.215 -20.728 1.00 91.50 410 HIS A C 1
ATOM 3311 O O . HIS A 1 410 ? -5.667 -26.936 -20.559 1.00 91.50 410 HIS A O 1
ATOM 3317 N N . LEU A 1 411 ? -4.029 -28.471 -20.690 1.00 91.31 411 LEU A N 1
ATOM 3318 C CA . LEU A 1 411 ? -4.822 -29.557 -20.120 1.00 91.31 411 LEU A CA 1
ATOM 3319 C C . LEU A 1 411 ? -5.089 -29.217 -18.644 1.00 91.31 411 LEU A C 1
ATOM 3321 O O . LEU A 1 411 ? -4.159 -28.884 -17.919 1.00 91.31 411 LEU A O 1
ATOM 3325 N N . GLY A 1 412 ? -6.345 -29.251 -18.205 1.00 88.44 412 GLY A N 1
ATOM 3326 C CA . GLY A 1 412 ? -6.769 -28.751 -16.892 1.00 88.44 412 GLY A CA 1
ATOM 3327 C C . GLY A 1 412 ? -7.250 -27.294 -16.875 1.00 88.44 412 GLY A C 1
ATOM 3328 O O . GLY A 1 412 ? -7.768 -26.857 -15.850 1.00 88.44 412 GLY A O 1
ATOM 3329 N N . GLY A 1 413 ? -7.112 -26.553 -17.981 1.00 86.38 413 GLY A N 1
ATOM 3330 C CA . GLY A 1 413 ? -7.552 -25.160 -18.096 1.00 86.38 413 GLY A CA 1
ATOM 3331 C C . GLY A 1 413 ? -9.077 -24.989 -18.123 1.00 86.38 413 GLY A C 1
ATOM 3332 O O . GLY A 1 413 ? -9.827 -25.927 -18.384 1.00 86.38 413 GLY A O 1
ATOM 3333 N N . CYS A 1 414 ? -9.548 -23.764 -17.872 1.00 81.25 414 CYS A N 1
ATOM 3334 C CA . CYS A 1 414 ? -10.978 -23.434 -17.780 1.00 81.25 414 CYS A CA 1
ATOM 3335 C C . CYS A 1 414 ? -11.651 -23.049 -19.114 1.00 81.25 414 CYS A C 1
ATOM 3337 O O . CYS A 1 414 ? -12.873 -22.923 -19.153 1.00 81.25 414 CYS A O 1
ATOM 3339 N N . TYR A 1 415 ? -10.890 -22.904 -20.205 1.00 84.56 415 TYR A N 1
ATOM 3340 C CA . TYR A 1 415 ? -11.388 -22.409 -21.497 1.00 84.56 415 TYR A CA 1
ATOM 3341 C C . TYR A 1 415 ? -11.171 -23.439 -22.614 1.00 84.56 415 TYR A C 1
ATOM 3343 O O . TYR A 1 415 ? -10.082 -23.534 -23.181 1.00 84.56 415 TYR A O 1
ATOM 3351 N N . GLY A 1 416 ? -12.200 -24.240 -22.901 1.00 86.56 416 GLY A N 1
ATOM 3352 C CA . GLY A 1 416 ? -12.263 -25.172 -24.037 1.00 86.56 416 GLY A CA 1
ATOM 3353 C C . GLY A 1 416 ? -11.461 -26.477 -23.902 1.00 86.56 416 GLY A C 1
ATOM 3354 O O . GLY A 1 416 ? -11.943 -27.523 -24.336 1.00 86.56 416 GLY A O 1
ATOM 3355 N N . SER A 1 417 ? -10.281 -26.460 -23.276 1.00 92.19 417 SER A N 1
ATOM 3356 C CA . SER A 1 417 ? -9.498 -27.675 -22.987 1.00 92.19 417 SER A CA 1
ATOM 3357 C C . SER A 1 417 ? -10.164 -28.564 -21.928 1.00 92.19 417 SER A C 1
ATOM 3359 O O . SER A 1 417 ? -10.941 -28.094 -21.098 1.00 92.19 417 SER A O 1
ATOM 3361 N N . THR A 1 418 ? -9.848 -29.863 -21.930 1.00 93.00 418 THR A N 1
ATOM 3362 C CA . THR A 1 418 ? -10.340 -30.805 -20.913 1.00 93.00 418 THR A CA 1
ATOM 3363 C C . THR A 1 418 ? -9.809 -30.429 -19.529 1.00 93.00 418 THR A C 1
ATOM 3365 O O . THR A 1 418 ? -8.599 -30.430 -19.313 1.00 93.00 418 THR A O 1
ATOM 3368 N N . GLY A 1 419 ? -10.706 -30.161 -18.582 1.00 92.12 419 GLY A N 1
ATOM 3369 C CA . GLY A 1 419 ? -10.394 -29.780 -17.204 1.00 92.12 419 GLY A CA 1
ATOM 3370 C C . GLY A 1 419 ? -11.473 -30.213 -16.204 1.00 92.12 419 GLY A C 1
ATOM 3371 O O . GLY A 1 419 ? -12.387 -30.961 -16.564 1.00 92.12 419 GLY A O 1
ATOM 3372 N N . PRO A 1 420 ? -11.413 -29.747 -14.941 1.00 91.00 420 PRO A N 1
ATOM 3373 C CA . PRO A 1 420 ? -12.378 -30.122 -13.902 1.00 91.00 420 PRO A CA 1
ATOM 3374 C C . PRO A 1 420 ? -13.843 -29.823 -14.256 1.00 91.00 420 PRO A C 1
ATOM 3376 O O . PRO A 1 420 ? -14.741 -30.551 -13.835 1.00 91.00 420 PRO A O 1
ATOM 3379 N N . SER A 1 421 ? -14.102 -28.784 -15.051 1.00 89.38 421 SER A N 1
ATOM 3380 C CA . SER A 1 421 ? -15.446 -28.432 -15.527 1.00 89.38 421 SER A CA 1
ATOM 3381 C C . SER A 1 421 ? -15.932 -29.299 -16.695 1.00 89.38 421 SER A C 1
ATOM 3383 O O . SER A 1 421 ? -17.124 -29.301 -17.002 1.00 89.38 421 SER A O 1
ATOM 3385 N N . SER A 1 422 ? -15.044 -30.052 -17.352 1.00 90.06 422 SER A N 1
ATOM 3386 C CA . SER A 1 422 ? -15.398 -30.906 -18.487 1.00 90.06 422 SER A CA 1
ATOM 3387 C C . SER A 1 422 ? -16.164 -32.147 -18.041 1.00 90.06 422 SER A C 1
ATOM 3389 O O . SER A 1 422 ? -15.973 -32.657 -16.934 1.00 90.06 422 SER A O 1
ATOM 3391 N N . LYS A 1 423 ? -17.021 -32.668 -18.925 1.00 89.81 423 LYS A N 1
ATOM 3392 C CA . LYS A 1 423 ? -17.742 -33.921 -18.685 1.00 89.81 423 LYS A CA 1
ATOM 3393 C C . LYS A 1 423 ? -16.770 -35.098 -18.692 1.00 89.81 423 LYS A C 1
ATOM 3395 O O . LYS A 1 423 ? -15.934 -35.220 -19.582 1.00 89.81 423 LYS A O 1
ATOM 3400 N N . ASN A 1 424 ? -16.907 -35.973 -17.706 1.00 86.94 424 ASN A N 1
ATOM 3401 C CA . ASN A 1 424 ? -16.221 -37.250 -17.670 1.00 86.94 424 ASN A CA 1
ATOM 3402 C C . ASN A 1 424 ? -16.984 -38.249 -18.557 1.00 86.94 424 ASN A C 1
ATOM 3404 O O . ASN A 1 424 ? -18.147 -38.530 -18.258 1.00 86.94 424 ASN A O 1
ATOM 3408 N N . PRO A 1 425 ? -16.362 -38.827 -19.600 1.00 84.06 425 PRO A N 1
ATOM 3409 C CA . PRO A 1 425 ? -17.041 -39.734 -20.524 1.00 84.06 425 PRO A CA 1
ATOM 3410 C C . PRO A 1 425 ? -17.542 -41.016 -19.847 1.00 84.06 425 PRO A C 1
ATOM 3412 O O . PRO A 1 425 ? -18.493 -41.626 -20.320 1.00 84.06 425 PRO A O 1
ATOM 3415 N N . LYS A 1 426 ? -16.959 -41.412 -18.705 1.00 84.31 426 LYS A N 1
ATOM 3416 C CA . LYS A 1 426 ? -17.382 -42.607 -17.957 1.00 84.31 426 LYS A CA 1
ATOM 3417 C C . LYS A 1 426 ? -18.631 -42.378 -17.113 1.00 84.31 426 LYS A C 1
ATOM 3419 O O . LYS A 1 426 ? -19.415 -43.298 -16.927 1.00 84.31 426 LYS A O 1
ATOM 3424 N N . THR A 1 427 ? -18.790 -41.184 -16.544 1.00 86.69 427 THR A N 1
ATOM 3425 C CA . THR A 1 427 ? -19.875 -40.892 -15.587 1.00 86.69 427 THR A CA 1
ATOM 3426 C C . THR A 1 427 ? -20.921 -39.930 -16.137 1.00 86.69 427 THR A C 1
ATOM 3428 O O . THR A 1 427 ? -21.951 -39.722 -15.500 1.00 86.69 427 THR A O 1
ATOM 3431 N N . ASN A 1 428 ? -20.646 -39.312 -17.289 1.00 88.12 428 ASN A N 1
ATOM 3432 C CA . ASN A 1 428 ? -21.416 -38.239 -17.917 1.00 88.12 428 ASN A CA 1
ATOM 3433 C C . ASN A 1 428 ? -21.676 -37.016 -17.003 1.00 88.12 428 ASN A C 1
ATOM 3435 O O . ASN A 1 428 ? -22.532 -36.179 -17.287 1.00 88.12 428 ASN A O 1
ATOM 3439 N N . LYS A 1 429 ? -20.921 -36.892 -15.903 1.00 90.81 429 LYS A N 1
ATOM 3440 C CA . LYS A 1 429 ? -20.931 -35.759 -14.963 1.00 90.81 429 LYS A CA 1
ATOM 3441 C C . LYS A 1 429 ? -19.617 -34.977 -15.076 1.00 90.81 429 LYS A C 1
ATOM 3443 O O . LYS A 1 429 ? -18.624 -35.562 -15.513 1.00 90.81 429 LYS A O 1
ATOM 3448 N N . PRO A 1 430 ? -19.564 -33.686 -14.695 1.00 91.56 430 PRO A N 1
ATOM 3449 C CA . PRO A 1 430 ? -18.301 -32.955 -14.629 1.00 91.56 430 PRO A CA 1
ATOM 3450 C C . PRO A 1 430 ? -17.276 -33.685 -13.755 1.00 91.56 430 PRO A C 1
ATOM 3452 O O . PRO A 1 430 ? -17.648 -34.273 -12.736 1.00 91.56 430 PRO A O 1
ATOM 3455 N N . TYR A 1 431 ? -15.996 -33.653 -14.129 1.00 89.81 431 TYR A N 1
ATOM 3456 C CA . TYR A 1 431 ? -14.949 -34.292 -13.327 1.00 89.81 431 TYR A CA 1
ATOM 3457 C C . TYR A 1 431 ? -14.871 -33.709 -11.904 1.00 89.81 431 TYR A C 1
ATOM 3459 O O . TYR A 1 431 ? -14.728 -34.460 -10.938 1.00 89.81 431 TYR A O 1
ATOM 3467 N N . GLY A 1 432 ? -14.963 -32.387 -11.750 1.00 90.25 432 GLY A N 1
ATOM 3468 C CA . GLY A 1 432 ? -14.805 -31.698 -10.469 1.00 90.25 432 GLY A CA 1
ATOM 3469 C C . GLY A 1 432 ? -13.524 -32.124 -9.744 1.00 90.25 432 GLY A C 1
ATOM 3470 O O . GLY A 1 432 ? -12.468 -32.271 -10.358 1.00 90.25 432 GLY A O 1
ATOM 3471 N N . ALA A 1 433 ? -13.634 -32.408 -8.445 1.00 89.00 433 ALA A N 1
ATOM 3472 C CA . ALA A 1 433 ? -12.518 -32.883 -7.621 1.00 89.00 433 ALA A CA 1
ATOM 3473 C C . ALA A 1 433 ? -11.961 -34.263 -8.037 1.00 89.00 433 ALA A C 1
ATOM 3475 O O . ALA A 1 433 ? -10.893 -34.657 -7.575 1.00 89.00 433 ALA A O 1
ATOM 3476 N N . SER A 1 434 ? -12.658 -35.012 -8.902 1.00 87.75 434 SER A N 1
ATOM 3477 C CA . SER A 1 434 ? -12.155 -36.292 -9.422 1.00 87.75 434 SER A CA 1
ATOM 3478 C C . SER A 1 434 ? -11.177 -36.132 -10.591 1.00 87.75 434 SER A C 1
ATOM 3480 O O . SER A 1 434 ? -10.541 -37.120 -10.981 1.00 87.75 434 SER A O 1
ATOM 3482 N N . PHE A 1 435 ? -11.041 -34.914 -11.140 1.00 90.94 435 PHE A N 1
ATOM 3483 C CA . PHE A 1 435 ? -10.084 -34.624 -12.203 1.00 90.94 435 PHE A CA 1
ATOM 3484 C C . PHE A 1 435 ? -8.661 -34.966 -11.733 1.00 90.94 435 PHE A C 1
ATOM 3486 O O . PHE A 1 435 ? -8.291 -34.642 -10.602 1.00 90.94 435 PHE A O 1
ATOM 3493 N N . PRO A 1 436 ? -7.861 -35.674 -12.543 1.00 89.50 436 PRO A N 1
ATOM 3494 C CA . PRO A 1 436 ? -6.549 -36.118 -12.105 1.00 89.50 436 PRO A CA 1
ATOM 3495 C C . PRO A 1 436 ? -5.586 -34.940 -11.914 1.00 89.50 436 PRO A C 1
ATOM 3497 O O . PRO A 1 436 ? -5.642 -33.942 -12.628 1.00 89.50 436 PRO A O 1
ATOM 3500 N N . MET A 1 437 ? -4.671 -35.085 -10.956 1.00 90.44 437 MET A N 1
ATOM 3501 C CA . MET A 1 437 ? -3.608 -34.109 -10.724 1.00 90.44 437 MET A CA 1
ATOM 3502 C C . MET A 1 437 ? -2.619 -34.121 -11.894 1.00 90.44 437 MET A C 1
ATOM 3504 O O . MET A 1 437 ? -2.148 -35.190 -12.287 1.00 90.44 437 MET A O 1
ATOM 3508 N N . LEU A 1 438 ? -2.302 -32.941 -12.425 1.00 91.19 438 LEU A N 1
ATOM 3509 C CA . LEU A 1 438 ? -1.422 -32.770 -13.580 1.00 91.19 438 LEU A CA 1
ATOM 3510 C C . LEU A 1 438 ? -0.049 -32.230 -13.168 1.00 91.19 438 LEU A C 1
ATOM 3512 O O . LEU A 1 438 ? 0.078 -31.461 -12.218 1.00 91.19 438 LEU A O 1
ATOM 3516 N N . SER A 1 439 ? 0.979 -32.628 -13.907 1.00 91.75 439 SER A N 1
ATOM 3517 C CA . SER A 1 439 ? 2.332 -32.076 -13.853 1.00 91.75 439 SER A CA 1
ATOM 3518 C C . SER A 1 439 ? 2.609 -31.177 -15.061 1.00 91.75 439 SER A C 1
ATOM 3520 O O . SER A 1 439 ? 1.953 -31.285 -16.096 1.00 91.75 439 SER A O 1
ATOM 3522 N N . VAL A 1 440 ? 3.650 -30.343 -14.974 1.00 90.62 440 VAL A N 1
ATOM 3523 C CA . VAL A 1 440 ? 4.113 -29.536 -16.121 1.00 90.62 440 VAL A CA 1
ATOM 3524 C C . VAL A 1 440 ? 4.496 -30.428 -17.311 1.00 90.62 440 VAL A C 1
ATOM 3526 O O . VAL A 1 440 ? 4.261 -30.069 -18.461 1.00 90.62 440 VAL A O 1
ATOM 3529 N N . GLU A 1 441 ? 5.017 -31.631 -17.052 1.00 91.69 441 GLU A N 1
ATOM 3530 C CA . GLU A 1 441 ? 5.318 -32.613 -18.100 1.00 91.69 441 GLU A CA 1
ATOM 3531 C C . GLU A 1 441 ? 4.058 -33.131 -18.802 1.00 91.69 441 GLU A C 1
ATOM 3533 O O . GLU A 1 441 ? 4.102 -33.409 -19.999 1.00 91.69 441 GLU A O 1
ATOM 3538 N N . ASP A 1 442 ? 2.927 -33.244 -18.100 1.00 92.50 442 ASP A N 1
ATOM 3539 C CA . ASP A 1 442 ? 1.649 -33.602 -18.723 1.00 92.50 442 ASP A CA 1
ATOM 3540 C C . ASP A 1 442 ? 1.186 -32.501 -19.683 1.00 92.50 442 ASP A C 1
ATOM 3542 O O . ASP A 1 442 ? 0.749 -32.814 -20.790 1.00 92.50 442 ASP A O 1
ATOM 3546 N N . PHE A 1 443 ? 1.353 -31.224 -19.308 1.00 91.50 443 PHE A N 1
ATOM 3547 C CA . PHE A 1 443 ? 1.034 -30.093 -20.187 1.00 91.50 443 PHE A CA 1
ATOM 3548 C C . PHE A 1 443 ? 1.862 -30.145 -21.471 1.00 91.50 443 PHE A C 1
ATOM 3550 O O . PHE A 1 443 ? 1.304 -30.143 -22.567 1.00 91.50 443 PHE A O 1
ATOM 3557 N N . VAL A 1 444 ? 3.186 -30.273 -21.343 1.00 91.75 444 VAL A N 1
ATOM 3558 C CA . VAL A 1 444 ? 4.101 -30.311 -22.494 1.00 91.75 444 VAL A CA 1
ATOM 3559 C C . VAL A 1 444 ? 3.819 -31.519 -23.391 1.00 91.75 444 VAL A C 1
ATOM 3561 O O . VAL A 1 444 ? 3.800 -31.380 -24.612 1.00 91.75 444 VAL A O 1
ATOM 3564 N N . ARG A 1 445 ? 3.544 -32.701 -22.821 1.00 93.00 445 ARG A N 1
ATOM 3565 C CA . ARG A 1 445 ? 3.195 -33.896 -23.609 1.00 93.00 445 ARG A CA 1
ATOM 3566 C C . ARG A 1 445 ? 1.870 -33.732 -24.350 1.00 93.00 445 ARG A C 1
ATOM 3568 O O . ARG A 1 445 ? 1.803 -34.063 -25.530 1.00 93.00 445 ARG A O 1
ATOM 3575 N N . ALA A 1 446 ? 0.841 -33.179 -23.708 1.00 93.00 446 ALA A N 1
ATOM 3576 C CA . ALA A 1 446 ? -0.442 -32.917 -24.358 1.00 93.00 446 ALA A CA 1
ATOM 3577 C C . ALA A 1 446 ? -0.285 -31.937 -25.538 1.00 93.00 446 ALA A C 1
ATOM 3579 O O . ALA A 1 446 ? -0.807 -32.174 -26.628 1.00 93.00 446 ALA A O 1
ATOM 3580 N N . GLN A 1 447 ? 0.505 -30.878 -25.355 1.00 92.31 447 GLN A N 1
ATOM 3581 C CA . GLN A 1 447 ? 0.819 -29.914 -26.413 1.00 92.31 447 GLN A CA 1
ATOM 3582 C C . GLN A 1 447 ? 1.657 -30.534 -27.533 1.00 92.31 447 GLN A C 1
ATOM 3584 O O . GLN A 1 447 ? 1.436 -30.239 -28.704 1.00 92.31 447 GLN A O 1
ATOM 3589 N N . PHE A 1 448 ? 2.577 -31.443 -27.210 1.00 92.62 448 PHE A N 1
ATOM 3590 C CA . PHE A 1 448 ? 3.353 -32.170 -28.210 1.00 92.62 448 PHE A CA 1
ATOM 3591 C C . PHE A 1 448 ? 2.453 -32.966 -29.168 1.00 92.62 448 PHE A C 1
ATOM 3593 O O . PHE A 1 448 ? 2.690 -32.960 -30.377 1.00 92.62 448 PHE A O 1
ATOM 3600 N N . HIS A 1 449 ? 1.382 -33.585 -28.658 1.00 93.12 449 HIS A N 1
ATOM 3601 C CA . HIS A 1 449 ? 0.383 -34.247 -29.500 1.00 93.12 449 HIS A CA 1
ATOM 3602 C C . HIS A 1 449 ? -0.351 -33.263 -30.428 1.00 93.12 449 HIS A C 1
ATOM 3604 O O . HIS A 1 449 ? -0.526 -33.566 -31.608 1.00 93.12 449 HIS A O 1
ATOM 3610 N N . LEU A 1 450 ? -0.711 -32.069 -29.942 1.00 93.62 450 LEU A N 1
ATOM 3611 C CA . LEU A 1 450 ? -1.294 -31.009 -30.777 1.00 93.62 450 LEU A CA 1
ATOM 3612 C C . LEU A 1 450 ? -0.328 -30.565 -31.891 1.00 93.62 450 LEU A C 1
ATOM 3614 O O . LEU A 1 450 ? -0.712 -30.483 -33.055 1.00 93.62 450 LEU A O 1
ATOM 3618 N N . ILE A 1 451 ? 0.940 -30.313 -31.563 1.00 94.12 451 ILE A N 1
ATOM 3619 C CA . ILE A 1 451 ? 1.958 -29.890 -32.538 1.00 94.12 451 ILE A CA 1
ATOM 3620 C C . ILE A 1 451 ? 2.181 -30.969 -33.612 1.00 94.12 451 ILE A C 1
ATOM 3622 O O . ILE A 1 451 ? 2.245 -30.659 -34.805 1.00 94.12 451 ILE A O 1
ATOM 3626 N N . ARG A 1 452 ? 2.207 -32.246 -33.209 1.00 92.06 452 ARG A N 1
ATOM 3627 C CA . ARG A 1 452 ? 2.257 -33.403 -34.119 1.00 92.06 452 ARG A CA 1
ATOM 3628 C C . ARG A 1 452 ? 1.028 -33.481 -35.024 1.00 92.06 452 ARG A C 1
ATOM 3630 O O . ARG A 1 452 ? 1.184 -33.742 -36.212 1.00 92.06 452 ARG A O 1
ATOM 3637 N N . HIS A 1 453 ? -0.166 -33.214 -34.494 1.00 91.88 453 HIS A N 1
ATOM 3638 C CA . HIS A 1 453 ? -1.408 -33.178 -35.271 1.00 91.88 453 HIS A CA 1
ATOM 3639 C C . HIS A 1 453 ? -1.399 -32.077 -36.343 1.00 91.88 453 HIS A C 1
ATOM 3641 O O . HIS A 1 453 ? -1.838 -32.307 -37.466 1.00 91.88 453 HIS A O 1
ATOM 3647 N N . LEU A 1 454 ? -0.803 -30.918 -36.048 1.00 92.19 454 LEU A N 1
ATOM 3648 C CA . LEU A 1 454 ? -0.568 -29.848 -37.031 1.00 92.19 454 LEU A CA 1
ATOM 3649 C C . LEU A 1 454 ? 0.551 -30.193 -38.039 1.00 92.19 454 LEU A C 1
ATOM 3651 O O . LEU A 1 454 ? 0.849 -29.427 -38.960 1.00 92.19 454 LEU A O 1
ATOM 3655 N N . GLY A 1 455 ? 1.181 -31.360 -37.887 1.00 92.06 455 GLY A N 1
ATOM 3656 C CA . GLY A 1 455 ? 2.240 -31.869 -38.745 1.00 92.06 455 GLY A CA 1
ATOM 3657 C C . GLY A 1 455 ? 3.550 -31.097 -38.614 1.00 92.06 455 GLY A C 1
ATOM 3658 O O . GLY A 1 455 ? 4.286 -31.024 -39.596 1.00 92.06 455 GLY A O 1
ATOM 3659 N N . ILE A 1 456 ? 3.811 -30.483 -37.458 1.00 92.94 456 ILE A N 1
ATOM 3660 C CA . ILE A 1 456 ? 5.013 -29.693 -37.170 1.00 92.94 456 ILE A CA 1
ATOM 3661 C C . ILE A 1 456 ? 5.973 -30.557 -36.346 1.00 92.94 456 ILE A C 1
ATOM 3663 O O . ILE A 1 456 ? 5.594 -31.128 -35.327 1.00 92.94 456 ILE A O 1
ATOM 3667 N N . GLU A 1 457 ? 7.231 -30.655 -36.775 1.00 87.75 457 GLU A N 1
ATOM 3668 C CA . GLU A 1 457 ? 8.241 -31.464 -36.073 1.00 87.75 457 GLU A CA 1
ATOM 3669 C C . GLU A 1 457 ? 9.008 -30.670 -35.013 1.00 87.75 457 GLU A C 1
ATOM 3671 O O . GLU A 1 457 ? 9.432 -31.226 -34.000 1.00 87.75 457 GLU A O 1
ATOM 3676 N N . LYS A 1 458 ? 9.191 -29.363 -35.242 1.00 86.75 458 LYS A N 1
ATOM 3677 C CA . LYS A 1 458 ? 9.970 -28.477 -34.377 1.00 86.75 458 LYS A CA 1
ATOM 3678 C C . LYS A 1 458 ? 9.357 -27.080 -34.328 1.00 86.75 458 LYS A C 1
ATOM 3680 O O . LYS A 1 458 ? 9.071 -26.489 -35.366 1.00 86.75 458 LYS A O 1
ATOM 3685 N N . VAL A 1 459 ? 9.231 -26.543 -33.117 1.00 86.88 459 VAL A N 1
ATOM 3686 C CA . VAL A 1 459 ? 8.862 -25.144 -32.859 1.00 86.88 459 VAL A CA 1
ATOM 3687 C C . VAL A 1 459 ? 10.107 -24.323 -32.521 1.00 86.88 459 VAL A C 1
ATOM 3689 O O . VAL A 1 459 ? 11.097 -24.860 -32.014 1.00 86.88 459 VAL A O 1
ATOM 3692 N N . ARG A 1 460 ? 10.085 -23.029 -32.844 1.00 78.88 460 ARG A N 1
ATOM 3693 C CA . ARG A 1 460 ? 11.119 -22.075 -32.431 1.00 78.88 460 ARG A CA 1
ATOM 3694 C C . ARG A 1 460 ? 10.853 -21.624 -30.995 1.00 78.88 460 ARG A C 1
ATOM 3696 O O . ARG A 1 460 ? 9.696 -21.422 -30.631 1.00 78.88 460 ARG A O 1
ATOM 3703 N N . TYR A 1 461 ? 11.932 -21.525 -30.224 1.00 59.06 461 TYR A N 1
ATOM 3704 C CA . TYR A 1 461 ? 11.957 -21.015 -28.856 1.00 59.06 461 TYR A CA 1
ATOM 3705 C C . TYR A 1 461 ? 12.423 -19.565 -28.837 1.00 59.06 461 TYR A C 1
ATOM 3707 O O . TYR A 1 461 ? 13.294 -19.228 -29.678 1.00 59.06 461 TYR A O 1
#

pLDDT: mean 86.36, std 14.28, range [22.47, 98.12]

Radius of gyration: 32.77 Å; chains: 1; bounding box: 80×72×90 Å

Foldseek 3Di:
DDDDDDDDDPDDPPPPPVVVVVVVVVVVVVVVVDPDPFDAPCVDPPDDLLVVLVVLCQQLVADFDSQLLLQLLEAPQLVVVVLVVCVVVVHPSDPPVVPSHHHLQVQLVQLLVLLLVLQLVLCCVQQVLDDSLLSVLVSCVLLPLVNQLVLLVVSVSQNNHRHPDNGDDSVSSSSSSSSVLSRSPPVVVSLVSSLVSVVRRVCVCPPPQSVVSNDDPQLQVVLQVVCVVVVWHRKDKDWPDWDPPVHQQIKTKIWIDTPNHTQFIAIDSDPVVRVRVRSSRSVCVSSVRDPPHDPSPSVVSCVPPHDPPPPRPFFDADQAADDWDKDKDQPQWAAAPPPRDTDNMWIKTKDKAADQDPVSAQEAEDEDDLSHANFQAADDGRNDGHSPHQADYPPHVNHSPRHIYMGIYFQQHDYNIPHQQDQRPVPRHRCHVVTDDHDPVSRVVVVVVVCVVVVHDDHDD